Protein AF-A0A2P6W1M7-F1 (afdb_monomer_lite)

Foldseek 3Di:
DEAEEECCFGFFQVVVLQVVLCVVQPCLVVCQVVCDDLNAHDQVSSCVVSVHDSVVSVVSLLQRLVGGDPCLLVCLVCVVPYQYEYEYEHDPVSVVSNCVSNVSVVSGNYYDYHYNPDLDDWLHAYDGEDDPVCVVPRLHRHDYDPCVPQNVVVVSQQPPAAPQVVQLAQFWGKDFPPNHPALNNLLLLLLLVLVLCVVDPFALEEEEEEFLQPRLVSSRVSNCSSVQQNVGEYADQYYAFPQQQLLVLLVVLHKYKYWAPWLAFSRMITIWIAHSQGFTDGDPSSVSSVVSSVSSGGDGDNGYYYDYDHCVVVLLVLLLVVLVVLFQQDAFEEEEEQQLQPVHFCLQVSQVVSRYNYPYPYDNHGPDTSQAPDPVGCVVQVVVCVVPVTQWYKYAIRSQQFIWIGGPNDIDFLLLLQLQVCVRVLWQEEEEEPLRDCLNVVSNVVRHDYHYAHDDFSRRLVVCVVVVTQWYDYRSGGIAGVVSGSGRGNSSSSSNNSRGPSVVSVVPTQQKAKDKDKDADPALVVLLVQLVVVCVVPFAWPDPNFGTWTDDPFKIKGWHGDSNHRIIMIMIMGNDNVRSVVVVVVSVVSSVVD

Secondary structure (DSSP, 8-state):
-EEEEEIIIIIB-HHHHHHHHHHHSTTHHHHHTTTEETTEE-HHHHHHHTTS-HHHHHHHHT--GGGB-TTGGGGGGGTTT-EEEEEEES-HHHHHHHHHHTTGGGTSSEEEEE-S--S--TT-EEEEE--TTTTTT---SEEEE-HHHHHHHHHHHHHS---HHHHB-SSSEEEETTTTS-HHHHHHHHHHHHHHHHHTTS-SEEEEEE-S-TTHHHHHHHHHHHHHTTT-EEEEEEE--HHHHHHHHHHTTSEEEEE--TTS-TTEEEEEEE-TTSSB--HHHHHHHHHHHHH------PPPPEEE---HHHHHHHHHHHHHTT------EEEEE-TT-TTT--HHHHHHHTT-EEEE---SS-SSSS----GGG-HHHHHHHHHHT-SEEEEE-TTSS-EEEEETTEEPPHHHHHHHHHHHH--SEEEEETTS-HHHHHHHTTTSEEEEE-SSHHHHHHHHHHHT-SEEE-TTS-EEETTTEEEE-HHHHHHHHHTS-HHHHHTTS---EEEEEEEE-S-HHHHHHHHHHHHHTTSEEEE-SSSEEEEETTEEEEEEE-SSSSEEEEEEEESSHHHHHHHHHHHHHHHHT-

pLDDT: mean 87.07, std 12.68, range [36.84, 98.69]

Sequence (594 aa):
MKIGIDFDRVLFDTDGFKKNLTEKFPEFNETYDQAKKDNYYNLEKHAKLLGVEEEKLLAEMRKCEEYLYSDVEKLEKLKDKHELIIVTRGDPVLQKEKLEYSGALEYFDGYEIVTDGSKDVRGIDFLVDDWKEELERIDLPGLLIDRQKEGMEKVIEYLNIPEYKKVFKRYDVRGKYPEEVNEYFAYRLGRSVAKLVRKRTWEKQVVVCKDPKETSDNLKKSLIRGIKNGGVYVVDSGTGSTDYLAFSSVEENSVGIQVTSSHMKLEFNGFKLVYPEGNGFMNKDLDCLKQIFRENSFQREEDGAEIEKTYYSKYLDAAEDFTLKHFQDTERKIVLDNLGGIKSSRAGELLETLGAEVINLSGDKPKIDPPDPKPENLRHIERKVEETGSDMGIATDMDADRIAIYYQDEWLSGDEIFAVLIEVMKPEKVVASIDSTEIIEETAEKHGEIEYTQVGDPFVIDRTIGTGAKLSGEPNGHYCFTQFVPYNSGTLAAAMIAGSNLNEIKKKLPDISIMKKSIEVDDKYSSMEKVKKEVKKRFKIISEIDGIKFQTDNSRVLIRSSGSSHKLRITAESNTEKGAENVLKKSEKLIQNT

Structure (mmCIF, N/CA/C/O backbone):
data_AF-A0A2P6W1M7-F1
#
_entry.id   AF-A0A2P6W1M7-F1
#
loop_
_atom_site.group_PDB
_atom_site.id
_atom_site.type_symbol
_atom_site.label_atom_id
_atom_site.label_alt_id
_atom_site.label_comp_id
_atom_site.label_asym_id
_atom_site.label_entity_id
_atom_site.label_seq_id
_atom_site.pdbx_PDB_ins_code
_atom_site.Cartn_x
_atom_site.Cartn_y
_atom_site.Cartn_z
_atom_site.occupancy
_atom_site.B_iso_or_equiv
_atom_site.auth_seq_id
_atom_site.auth_comp_id
_atom_site.auth_asym_id
_atom_site.auth_atom_id
_atom_site.pdbx_PDB_model_num
ATOM 1 N N . MET A 1 1 ? 27.139 -10.463 -8.177 1.00 63.97 1 MET A N 1
ATOM 2 C CA . MET A 1 1 ? 26.207 -10.430 -9.335 1.00 63.97 1 MET A CA 1
ATOM 3 C C . MET A 1 1 ? 27.008 -10.018 -10.550 1.00 63.97 1 MET A C 1
ATOM 5 O O . MET A 1 1 ? 27.871 -9.176 -10.351 1.00 63.97 1 MET A O 1
ATOM 9 N N . LYS A 1 2 ? 26.746 -10.572 -11.738 1.00 69.56 2 LYS A N 1
ATOM 10 C CA . LYS A 1 2 ? 27.412 -10.133 -12.968 1.00 69.56 2 LYS A CA 1
ATOM 11 C C . LYS A 1 2 ? 26.750 -8.863 -13.510 1.00 69.56 2 LYS A C 1
ATOM 13 O O . LYS A 1 2 ? 25.543 -8.875 -13.735 1.00 69.56 2 LYS A O 1
ATOM 18 N N . ILE A 1 3 ? 27.510 -7.786 -13.674 1.00 71.31 3 ILE A N 1
ATOM 19 C CA . ILE A 1 3 ? 27.076 -6.548 -14.336 1.00 71.31 3 ILE A CA 1
ATOM 20 C C . ILE A 1 3 ? 27.781 -6.479 -15.683 1.00 71.31 3 ILE A C 1
ATOM 22 O O . ILE A 1 3 ? 29.000 -6.611 -15.744 1.00 71.31 3 ILE A O 1
ATOM 26 N N . GLY A 1 4 ? 27.011 -6.284 -16.744 1.00 74.88 4 GLY A N 1
ATOM 27 C CA . GLY A 1 4 ? 27.508 -6.169 -18.108 1.00 74.88 4 GLY A CA 1
ATOM 28 C C . GLY A 1 4 ? 27.651 -4.727 -18.469 1.00 74.88 4 GLY A C 1
ATOM 29 O O . GLY A 1 4 ? 26.683 -3.978 -18.364 1.00 74.88 4 GLY A O 1
ATOM 30 N N . ILE A 1 5 ? 28.827 -4.336 -18.921 1.00 75.38 5 ILE A N 1
ATOM 31 C CA . ILE A 1 5 ? 29.061 -2.960 -19.322 1.00 75.38 5 ILE A CA 1
ATOM 32 C C . ILE A 1 5 ? 29.327 -2.938 -20.811 1.00 75.38 5 ILE A C 1
ATOM 34 O O . ILE A 1 5 ? 30.268 -3.572 -21.285 1.00 75.38 5 ILE A O 1
ATOM 38 N N . ASP A 1 6 ? 28.457 -2.249 -21.545 1.00 75.69 6 ASP A N 1
ATOM 39 C CA . ASP A 1 6 ? 28.587 -2.129 -22.987 1.00 75.69 6 ASP A CA 1
ATOM 40 C C . ASP A 1 6 ? 29.882 -1.389 -23.333 1.00 75.69 6 ASP A C 1
ATOM 42 O O . ASP A 1 6 ? 30.064 -0.221 -22.984 1.00 75.69 6 ASP A O 1
ATOM 46 N N . PHE A 1 7 ? 30.793 -2.080 -24.010 1.00 81.75 7 PHE A N 1
ATOM 47 C CA . PHE A 1 7 ? 32.089 -1.530 -24.359 1.00 81.75 7 PHE A CA 1
ATOM 48 C C . PHE A 1 7 ? 31.959 -0.306 -25.263 1.00 81.75 7 PHE A C 1
ATOM 50 O O . PHE A 1 7 ? 32.465 0.762 -24.935 1.00 81.75 7 PHE A O 1
ATOM 57 N N . ASP A 1 8 ? 31.245 -0.459 -26.377 1.00 75.62 8 ASP A N 1
ATOM 58 C CA . ASP A 1 8 ? 31.175 0.537 -27.446 1.00 75.62 8 ASP A CA 1
ATOM 59 C C . ASP A 1 8 ? 30.313 1.747 -27.069 1.00 75.62 8 ASP A C 1
ATOM 61 O O . ASP A 1 8 ? 30.395 2.786 -27.730 1.00 75.62 8 ASP A O 1
ATOM 65 N N . ARG A 1 9 ? 29.465 1.605 -26.043 1.00 71.25 9 ARG A N 1
ATOM 66 C CA . ARG A 1 9 ? 28.547 2.658 -25.596 1.00 71.25 9 ARG A CA 1
ATOM 67 C C . ARG A 1 9 ? 28.959 3.304 -24.281 1.00 71.25 9 ARG A C 1
ATOM 69 O O . ARG A 1 9 ? 28.868 4.514 -24.175 1.00 71.25 9 ARG A O 1
ATOM 76 N N . VAL A 1 10 ? 29.416 2.535 -23.293 1.00 71.31 10 VAL A N 1
ATOM 77 C CA . VAL A 1 10 ? 29.692 3.055 -21.939 1.00 71.31 10 VAL A CA 1
ATOM 78 C C . VAL A 1 10 ? 31.177 3.309 -21.713 1.00 71.31 10 VAL A C 1
ATOM 80 O O . VAL A 1 10 ? 31.538 4.266 -21.032 1.00 71.31 10 VAL A O 1
ATOM 83 N N . LEU A 1 11 ? 32.041 2.446 -22.253 1.00 78.25 11 LEU A N 1
ATOM 84 C CA . LEU A 1 11 ? 33.475 2.461 -21.947 1.00 78.25 11 LEU A CA 1
ATOM 85 C C . LEU A 1 11 ? 34.309 3.181 -23.005 1.00 78.25 11 LEU A C 1
ATOM 87 O O . LEU A 1 11 ? 35.387 3.677 -22.686 1.00 78.25 11 LEU A O 1
ATOM 91 N N . PHE A 1 12 ? 33.806 3.276 -24.234 1.00 83.50 12 PHE A N 1
ATOM 92 C CA . PHE A 1 12 ? 34.597 3.646 -25.399 1.00 83.50 12 PHE A CA 1
ATOM 93 C C . PHE A 1 12 ? 33.968 4.788 -26.212 1.00 83.50 12 PHE A C 1
ATOM 95 O O . PHE A 1 12 ? 32.805 4.706 -26.606 1.00 83.50 12 PHE A O 1
ATOM 102 N N . ASP A 1 13 ? 34.755 5.819 -26.536 1.00 84.06 13 ASP A N 1
ATOM 103 C CA . ASP A 1 13 ? 34.377 6.916 -27.435 1.00 84.06 13 ASP A CA 1
ATOM 104 C C . ASP A 1 13 ? 34.376 6.452 -28.897 1.00 84.06 13 ASP A C 1
ATOM 106 O O . ASP A 1 13 ? 35.302 6.680 -29.684 1.00 84.06 13 ASP A O 1
ATOM 110 N N . THR A 1 14 ? 33.304 5.755 -29.265 1.00 80.69 14 THR A N 1
ATOM 111 C CA . THR A 1 14 ? 33.126 5.207 -30.611 1.00 80.69 14 THR A CA 1
ATOM 112 C C . THR A 1 14 ? 33.111 6.294 -31.690 1.00 80.69 14 THR A C 1
ATOM 114 O O . THR A 1 14 ? 33.605 6.050 -32.795 1.00 80.69 14 THR A O 1
ATOM 117 N N . ASP A 1 15 ? 32.583 7.483 -31.401 1.00 81.00 15 ASP A N 1
ATOM 118 C CA . ASP A 1 15 ? 32.461 8.559 -32.390 1.00 81.00 15 ASP A CA 1
ATOM 119 C C . ASP A 1 15 ? 33.794 9.265 -32.625 1.00 81.00 15 ASP A C 1
ATOM 121 O O . ASP A 1 15 ? 34.189 9.458 -33.781 1.00 81.00 15 ASP A O 1
ATOM 125 N N . GLY A 1 16 ? 34.530 9.577 -31.554 1.00 85.00 16 GLY A N 1
ATOM 126 C CA . GLY A 1 16 ? 35.899 10.082 -31.648 1.00 85.00 16 GLY A CA 1
ATOM 127 C C . GLY A 1 16 ? 36.800 9.113 -32.410 1.00 85.00 16 GLY A C 1
ATOM 128 O O . GLY A 1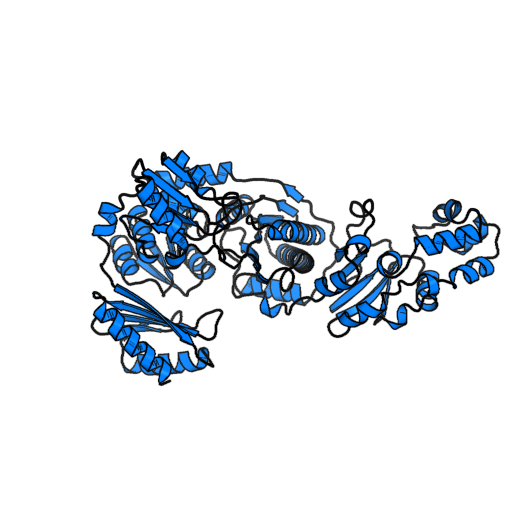 16 ? 37.512 9.517 -33.336 1.00 85.00 16 GLY A O 1
ATOM 129 N N . PHE A 1 17 ? 36.688 7.816 -32.112 1.00 86.81 17 PHE A N 1
ATOM 130 C CA . PHE A 1 17 ? 37.460 6.774 -32.785 1.00 86.81 17 PHE A CA 1
ATOM 131 C C . PHE A 1 17 ? 37.144 6.693 -34.285 1.00 86.81 17 PHE A C 1
ATOM 133 O O . PHE A 1 17 ? 38.051 6.694 -35.121 1.00 86.81 17 PHE A O 1
ATOM 140 N N . LYS A 1 18 ? 35.856 6.688 -34.658 1.00 84.38 18 LYS A N 1
ATOM 141 C CA . LYS A 1 18 ? 35.434 6.697 -36.071 1.00 84.38 18 LYS A CA 1
ATOM 142 C C . LYS A 1 18 ? 35.869 7.962 -36.802 1.00 84.38 18 LYS A C 1
ATOM 144 O O . LYS A 1 18 ? 36.242 7.892 -37.976 1.00 84.38 18 LYS A O 1
ATOM 149 N N . LYS A 1 19 ? 35.843 9.114 -36.129 1.00 87.31 19 LYS A N 1
ATOM 150 C CA . LYS A 1 19 ? 36.310 10.380 -36.699 1.00 87.31 19 LYS A CA 1
ATOM 151 C C . LYS A 1 19 ? 37.801 10.318 -37.036 1.00 87.31 19 LYS A C 1
ATOM 153 O O . LYS A 1 19 ? 38.159 10.621 -38.170 1.00 87.31 19 LYS A O 1
ATOM 158 N N . ASN A 1 20 ? 38.642 9.843 -36.118 1.00 88.38 20 ASN A N 1
ATOM 159 C CA . ASN A 1 20 ? 40.078 9.656 -36.363 1.00 88.38 20 ASN A CA 1
ATOM 160 C C . ASN A 1 20 ? 40.351 8.688 -37.528 1.00 88.38 20 ASN A C 1
ATOM 162 O O . ASN A 1 20 ? 41.189 8.957 -38.388 1.00 88.38 20 ASN A O 1
ATOM 166 N N . LEU A 1 21 ? 39.598 7.585 -37.614 1.00 88.81 21 LEU A N 1
ATOM 167 C CA . LEU A 1 21 ? 39.704 6.662 -38.748 1.00 88.81 21 LEU A CA 1
ATOM 168 C C . LEU A 1 21 ? 39.296 7.321 -40.071 1.00 88.81 21 LEU A C 1
ATOM 170 O O . LEU A 1 21 ? 39.960 7.103 -41.078 1.00 88.81 21 LEU A O 1
ATOM 174 N N . THR A 1 22 ? 38.273 8.175 -40.065 1.00 89.75 22 THR A N 1
ATOM 175 C CA . THR A 1 22 ? 37.832 8.923 -41.255 1.00 89.75 22 THR A CA 1
ATOM 176 C C . THR A 1 22 ? 38.852 9.975 -41.698 1.00 89.75 22 THR A C 1
ATOM 178 O O . THR A 1 22 ? 39.019 10.202 -42.894 1.00 89.75 22 THR A O 1
ATOM 181 N N . GLU A 1 23 ? 39.578 10.594 -40.764 1.00 89.81 23 GLU A N 1
ATOM 182 C CA . GLU A 1 23 ? 40.664 11.531 -41.086 1.00 89.81 23 GLU A CA 1
ATOM 183 C C . GLU A 1 23 ? 41.850 10.831 -41.777 1.00 89.81 23 GLU A C 1
ATOM 185 O O . GLU A 1 23 ? 42.490 11.418 -42.651 1.00 89.81 23 GLU A O 1
ATOM 190 N N . LYS A 1 24 ? 42.132 9.568 -41.428 1.00 89.62 24 LYS A N 1
ATOM 191 C CA . LYS A 1 24 ? 43.226 8.774 -42.027 1.00 89.62 24 LYS A CA 1
ATOM 192 C C . LYS A 1 24 ? 42.817 8.029 -43.292 1.00 89.62 24 LYS A C 1
ATOM 194 O O . LYS A 1 24 ? 43.637 7.858 -44.195 1.00 89.62 24 LYS A O 1
ATOM 199 N N . PHE A 1 25 ? 41.569 7.586 -43.342 1.00 91.62 25 PHE A N 1
ATOM 200 C CA . PHE A 1 25 ? 40.964 6.872 -44.454 1.00 91.62 25 PHE A CA 1
ATOM 201 C C . PHE A 1 25 ? 39.712 7.643 -44.887 1.00 91.62 25 PHE A C 1
ATOM 203 O O . PHE A 1 25 ? 38.616 7.380 -44.381 1.00 91.62 25 PHE A O 1
ATOM 210 N N . PRO A 1 26 ? 39.860 8.616 -45.805 1.00 85.56 26 PRO A N 1
ATOM 211 C CA . PRO A 1 26 ? 38.713 9.266 -46.428 1.00 85.56 26 PRO A CA 1
ATOM 212 C C . PRO A 1 26 ? 37.772 8.187 -46.981 1.00 85.56 26 PRO A C 1
ATOM 214 O O . PRO A 1 26 ? 38.255 7.212 -47.543 1.00 85.56 26 PRO A O 1
ATOM 217 N N . GLU A 1 27 ? 36.459 8.339 -46.790 1.00 88.25 27 GLU A N 1
ATOM 218 C CA . GLU A 1 27 ? 35.411 7.340 -47.106 1.00 88.25 27 GLU A CA 1
ATOM 219 C C . GLU A 1 27 ? 35.198 6.214 -46.068 1.00 88.25 27 GLU A C 1
ATOM 221 O O . GLU A 1 27 ? 34.287 5.400 -46.246 1.00 88.25 27 GLU A O 1
ATOM 226 N N . PHE A 1 28 ? 35.932 6.183 -44.940 1.00 88.25 28 PHE A N 1
ATOM 227 C CA . PHE A 1 28 ? 35.722 5.180 -43.872 1.00 88.25 28 PHE A CA 1
ATOM 228 C C . PHE A 1 28 ? 34.259 5.103 -43.424 1.00 88.25 28 PHE A C 1
ATOM 230 O O . PHE A 1 28 ? 33.652 4.040 -43.465 1.00 88.25 28 PHE A O 1
ATOM 237 N N . ASN A 1 29 ? 33.647 6.224 -43.039 1.00 83.00 29 ASN A N 1
ATOM 238 C CA . ASN A 1 29 ? 32.254 6.207 -42.582 1.00 83.00 29 ASN A CA 1
ATOM 239 C C . ASN A 1 29 ? 31.254 5.847 -43.697 1.00 83.00 29 ASN A C 1
ATOM 241 O O . ASN A 1 29 ? 30.271 5.163 -43.430 1.00 83.00 29 ASN A O 1
ATOM 245 N N . GLU A 1 30 ? 31.508 6.268 -44.939 1.00 83.69 30 GLU A N 1
ATOM 246 C CA . GLU A 1 30 ? 30.623 6.011 -46.089 1.00 83.69 30 GLU A CA 1
ATOM 247 C C . GLU A 1 30 ? 30.619 4.531 -46.504 1.00 83.69 30 GLU A C 1
ATOM 249 O O . GLU A 1 30 ? 29.608 3.993 -46.973 1.00 83.69 30 GLU A O 1
ATOM 254 N N . THR A 1 31 ? 31.750 3.854 -46.303 1.00 86.81 31 THR A N 1
ATOM 255 C CA . THR A 1 31 ? 31.936 2.438 -46.636 1.00 86.81 31 THR A CA 1
ATOM 256 C C . THR A 1 31 ? 31.749 1.507 -45.433 1.00 86.81 31 THR A C 1
ATOM 258 O O . THR A 1 31 ? 31.550 0.307 -45.630 1.00 86.81 31 THR A O 1
ATOM 261 N N . TYR A 1 32 ? 31.677 2.037 -44.206 1.00 82.31 32 TYR A N 1
ATOM 262 C CA . TYR A 1 32 ? 31.501 1.272 -42.965 1.00 82.31 32 TYR A CA 1
ATOM 263 C C . TYR A 1 32 ? 30.243 0.394 -42.963 1.00 82.31 32 TYR A C 1
ATOM 265 O O . TYR A 1 32 ? 30.303 -0.792 -42.631 1.00 82.31 32 TYR A O 1
ATOM 273 N N . ASP A 1 33 ? 29.091 0.944 -43.354 1.00 77.19 33 ASP A N 1
ATOM 274 C CA . ASP A 1 33 ? 27.838 0.177 -43.399 1.00 77.19 33 ASP A CA 1
ATOM 275 C C . ASP A 1 33 ? 27.837 -0.848 -44.535 1.00 77.19 33 ASP A C 1
ATOM 277 O O . ASP A 1 33 ? 27.328 -1.959 -44.380 1.00 77.19 33 ASP A O 1
ATOM 281 N N . GLN A 1 34 ? 28.487 -0.521 -45.652 1.00 82.06 34 GLN A N 1
ATOM 282 C CA . GLN A 1 34 ? 28.688 -1.451 -46.761 1.00 82.06 34 GLN A CA 1
ATOM 283 C C . GLN A 1 34 ? 29.634 -2.586 -46.369 1.00 82.06 34 GLN A C 1
ATOM 285 O O . GLN A 1 34 ? 29.490 -3.703 -46.865 1.00 82.06 34 GLN A O 1
ATOM 290 N N . ALA A 1 35 ? 30.567 -2.337 -45.450 1.00 79.44 35 ALA A N 1
ATOM 291 C CA . ALA A 1 35 ? 31.477 -3.332 -44.906 1.00 79.44 35 ALA A CA 1
ATOM 292 C C . ALA A 1 35 ? 30.805 -4.302 -43.922 1.00 79.44 35 ALA A C 1
ATOM 294 O O . ALA A 1 35 ? 31.431 -5.282 -43.518 1.00 79.44 35 ALA A O 1
ATOM 295 N N . LYS A 1 36 ? 29.527 -4.106 -43.571 1.00 75.62 36 LYS A N 1
ATOM 296 C CA . LYS A 1 36 ? 28.805 -5.067 -42.734 1.00 75.62 36 LYS A CA 1
ATOM 297 C C . LYS A 1 36 ? 28.422 -6.327 -43.528 1.00 75.62 36 LYS A C 1
ATOM 299 O O . LYS A 1 36 ? 28.023 -6.257 -44.696 1.00 75.62 36 LYS A O 1
ATOM 304 N N . LYS A 1 37 ? 28.558 -7.503 -42.912 1.00 60.94 37 LYS A N 1
ATOM 305 C CA . LYS A 1 37 ? 28.062 -8.805 -43.390 1.00 60.94 37 LYS A CA 1
ATOM 306 C C . LYS A 1 37 ? 27.319 -9.469 -42.232 1.00 60.94 37 LYS A C 1
ATOM 308 O O . LYS A 1 37 ? 27.836 -9.477 -41.122 1.00 60.94 37 LYS A O 1
ATOM 313 N N . ASP A 1 38 ? 26.103 -9.958 -42.473 1.00 57.25 38 ASP A N 1
ATOM 314 C CA . ASP A 1 38 ? 25.255 -10.567 -41.435 1.00 57.25 38 ASP A CA 1
ATOM 315 C C . ASP A 1 38 ? 25.062 -9.654 -40.197 1.00 57.25 38 ASP A C 1
ATOM 317 O O . ASP A 1 38 ? 24.988 -10.122 -39.071 1.00 57.25 38 ASP A O 1
ATOM 321 N N . ASN A 1 39 ? 24.981 -8.331 -40.422 1.00 57.25 39 ASN A N 1
ATOM 322 C CA . ASN A 1 39 ? 24.928 -7.248 -39.419 1.00 57.25 39 ASN A CA 1
ATOM 323 C C . ASN A 1 39 ? 26.218 -6.953 -38.620 1.00 57.25 39 ASN A C 1
ATOM 325 O O . ASN A 1 39 ? 26.187 -6.068 -37.763 1.00 57.25 39 ASN A O 1
ATOM 329 N N . TYR A 1 40 ? 27.363 -7.569 -38.938 1.00 64.12 40 TYR A N 1
ATOM 330 C CA . TYR A 1 40 ? 28.651 -7.283 -38.280 1.00 64.12 40 TYR A CA 1
ATOM 331 C C . TYR A 1 40 ? 29.661 -6.624 -39.204 1.00 64.12 40 TYR A C 1
ATOM 333 O O . TYR A 1 40 ? 29.723 -6.928 -40.391 1.00 64.12 40 TYR A O 1
ATOM 341 N N . TYR A 1 41 ? 30.484 -5.744 -38.639 1.00 75.25 41 TYR A N 1
ATOM 342 C CA . TYR A 1 41 ? 31.609 -5.122 -39.329 1.00 75.25 41 TYR A CA 1
ATOM 343 C C . TYR A 1 41 ? 32.636 -6.172 -39.778 1.00 75.25 41 TYR A C 1
ATOM 345 O O . TYR A 1 41 ? 33.119 -6.948 -38.955 1.00 75.25 41 TYR A O 1
ATOM 353 N N . ASN A 1 42 ? 32.985 -6.184 -41.067 1.00 79.44 42 ASN A N 1
ATOM 354 C CA . ASN A 1 42 ? 34.004 -7.069 -41.626 1.00 79.44 42 ASN A CA 1
ATOM 355 C C . ASN A 1 42 ? 35.214 -6.248 -42.102 1.00 79.44 42 ASN A C 1
ATOM 357 O O . ASN A 1 42 ? 35.102 -5.449 -43.034 1.00 79.44 42 ASN A O 1
ATOM 361 N N . LEU A 1 43 ? 36.364 -6.457 -41.455 1.00 84.00 43 LEU A N 1
ATOM 362 C CA . LEU A 1 43 ? 37.584 -5.688 -41.704 1.00 84.00 43 LEU A CA 1
ATOM 363 C C . LEU A 1 43 ? 38.132 -5.883 -43.123 1.00 84.00 43 LEU A C 1
ATOM 365 O O . LEU A 1 43 ? 38.401 -4.892 -43.795 1.00 84.00 43 LEU A O 1
ATOM 369 N N . GLU A 1 44 ? 38.252 -7.128 -43.588 1.00 85.00 44 GLU A N 1
ATOM 370 C CA . GLU A 1 44 ? 38.753 -7.466 -44.930 1.00 85.00 44 GLU A CA 1
ATOM 371 C C . GLU A 1 44 ? 37.919 -6.765 -46.018 1.00 85.00 44 GLU A C 1
ATOM 373 O O . GLU A 1 44 ? 38.438 -6.119 -46.934 1.00 85.00 44 GLU A O 1
ATOM 378 N N . LYS A 1 45 ? 36.589 -6.824 -45.883 1.00 85.25 45 LYS A N 1
ATOM 379 C CA . LYS A 1 45 ? 35.646 -6.151 -46.779 1.00 85.25 45 LYS A CA 1
ATOM 380 C C . LYS A 1 45 ? 35.809 -4.636 -46.718 1.00 85.25 45 LYS A C 1
ATOM 382 O O . LYS A 1 45 ? 35.770 -3.999 -47.769 1.00 85.25 45 LYS A O 1
ATOM 387 N N . HIS A 1 46 ? 35.997 -4.062 -45.530 1.00 89.06 46 HIS A N 1
ATOM 388 C CA . HIS A 1 46 ? 36.179 -2.620 -45.391 1.00 89.06 46 HIS A CA 1
ATOM 389 C C . HIS A 1 46 ? 37.492 -2.145 -46.010 1.00 89.06 46 HIS A C 1
ATOM 391 O O . HIS A 1 46 ? 37.490 -1.192 -46.782 1.00 89.06 46 HIS A O 1
ATOM 397 N N . ALA A 1 47 ? 38.591 -2.855 -45.749 1.00 88.44 47 ALA A N 1
ATOM 398 C CA . ALA A 1 47 ? 39.896 -2.574 -46.336 1.00 88.44 47 ALA A CA 1
ATOM 399 C C . ALA A 1 47 ? 39.828 -2.601 -47.871 1.00 88.44 47 ALA A C 1
ATOM 401 O O . ALA A 1 47 ? 40.327 -1.694 -48.538 1.00 88.44 47 ALA A O 1
ATOM 402 N N . LYS A 1 48 ? 39.103 -3.578 -48.434 1.00 89.62 48 LYS A N 1
ATOM 403 C CA . LYS A 1 48 ? 38.852 -3.670 -49.876 1.00 89.62 48 LYS A CA 1
ATOM 404 C C . LYS A 1 48 ? 38.020 -2.507 -50.423 1.00 89.62 48 LYS A C 1
ATOM 406 O O . LYS A 1 48 ? 38.332 -2.024 -51.508 1.00 89.62 48 LYS A O 1
ATOM 411 N N . LEU A 1 49 ? 36.976 -2.077 -49.711 1.00 90.06 49 LEU A N 1
ATOM 412 C CA . LEU A 1 49 ? 36.154 -0.924 -50.104 1.00 90.06 49 LEU A CA 1
ATOM 413 C C . LEU A 1 49 ? 36.958 0.382 -50.074 1.00 90.06 49 LEU A C 1
ATOM 415 O O . LEU A 1 49 ? 36.810 1.198 -50.973 1.00 90.06 49 LEU A O 1
ATOM 419 N N . LEU A 1 50 ? 37.854 0.523 -49.098 1.00 90.12 50 LEU A N 1
ATOM 420 C CA . LEU A 1 50 ? 38.742 1.676 -48.936 1.00 90.12 50 LEU A CA 1
ATOM 421 C C . LEU A 1 50 ? 39.972 1.651 -49.855 1.00 90.12 50 LEU A C 1
ATOM 423 O O . LEU A 1 50 ? 40.730 2.617 -49.898 1.00 90.12 50 LEU A O 1
ATOM 427 N N . GLY A 1 51 ? 40.215 0.544 -50.565 1.00 91.25 51 GLY A N 1
ATOM 428 C CA . GLY A 1 51 ? 41.403 0.379 -51.403 1.00 91.25 51 GLY A CA 1
ATOM 429 C C . GLY A 1 51 ? 42.719 0.376 -50.614 1.00 91.25 51 GLY A C 1
ATOM 430 O O . GLY A 1 51 ? 43.749 0.800 -51.140 1.00 91.25 51 GLY A O 1
ATOM 431 N N . VAL A 1 52 ? 42.700 -0.082 -49.358 1.00 92.25 52 VAL A N 1
ATOM 432 C CA . VAL A 1 52 ? 43.877 -0.154 -48.477 1.00 92.25 52 VAL A CA 1
ATOM 433 C C . VAL A 1 52 ? 44.201 -1.594 -48.088 1.00 92.25 52 VAL A C 1
ATOM 435 O O . VAL A 1 52 ? 43.342 -2.472 -48.118 1.00 92.25 52 VAL A O 1
ATOM 438 N N . GLU A 1 53 ? 45.453 -1.841 -47.705 1.00 91.81 53 GLU A N 1
ATOM 439 C CA . GLU A 1 53 ? 45.846 -3.127 -47.125 1.00 91.81 53 GLU A CA 1
ATOM 440 C C . GLU A 1 53 ? 45.161 -3.333 -45.769 1.00 91.81 53 GLU A C 1
ATOM 442 O O . GLU A 1 53 ? 45.121 -2.421 -44.937 1.00 91.81 53 GLU A O 1
ATOM 447 N N . GLU A 1 54 ? 44.652 -4.543 -45.534 1.00 88.31 54 GLU A N 1
ATOM 448 C CA . GLU A 1 54 ? 43.966 -4.912 -44.291 1.00 88.31 54 GLU A CA 1
ATOM 449 C C . GLU A 1 54 ? 44.835 -4.641 -43.057 1.00 88.31 54 GLU A C 1
ATOM 451 O O . GLU A 1 54 ? 44.368 -4.042 -42.092 1.00 88.31 54 GLU A O 1
ATOM 456 N N . GLU A 1 55 ? 46.126 -4.979 -43.127 1.00 88.75 55 GLU A N 1
ATOM 457 C CA . GLU A 1 55 ? 47.097 -4.744 -42.052 1.00 88.75 55 GLU A CA 1
ATOM 458 C C . GLU A 1 55 ? 47.243 -3.258 -41.702 1.00 88.75 55 GLU A C 1
ATOM 460 O O . GLU A 1 55 ? 47.393 -2.902 -40.533 1.00 88.75 55 GLU A O 1
ATOM 465 N N . LYS A 1 56 ? 47.157 -2.372 -42.702 1.00 88.75 56 LYS A N 1
ATOM 466 C CA . LYS A 1 56 ? 47.259 -0.922 -42.504 1.00 88.75 56 LYS A CA 1
ATOM 467 C C . LYS A 1 56 ? 46.023 -0.373 -41.798 1.00 88.75 56 LYS A C 1
ATOM 469 O O . LYS A 1 56 ? 46.154 0.471 -40.913 1.00 88.75 56 LYS A O 1
ATOM 474 N N . LEU A 1 57 ? 44.837 -0.853 -42.174 1.00 86.56 57 LEU A N 1
ATOM 475 C CA . LEU A 1 57 ? 43.590 -0.489 -41.504 1.00 86.56 57 LEU A CA 1
ATOM 476 C C . LEU A 1 57 ? 43.564 -1.030 -40.068 1.00 86.56 57 LEU A C 1
ATOM 478 O O . LEU A 1 57 ? 43.246 -0.291 -39.137 1.00 86.56 57 LEU A O 1
ATOM 482 N N . LEU A 1 58 ? 43.984 -2.284 -39.880 1.00 86.62 58 LEU A N 1
ATOM 483 C CA . LEU A 1 58 ? 44.081 -2.921 -38.570 1.00 86.62 58 LEU A CA 1
ATOM 484 C C . LEU A 1 58 ? 45.044 -2.174 -37.639 1.00 86.62 58 LEU A C 1
ATOM 486 O O . LEU A 1 58 ? 44.704 -1.909 -36.491 1.00 86.62 58 LEU A O 1
ATOM 490 N N . ALA A 1 59 ? 46.224 -1.784 -38.129 1.00 87.75 59 ALA A N 1
ATOM 491 C CA . ALA A 1 59 ? 47.221 -1.062 -37.337 1.00 87.75 59 ALA A CA 1
ATOM 492 C C . ALA A 1 59 ? 46.707 0.285 -36.805 1.00 87.75 59 ALA A C 1
ATOM 494 O O . ALA A 1 59 ? 47.071 0.685 -35.699 1.00 87.75 59 ALA A O 1
ATOM 495 N N . GLU A 1 60 ? 45.860 0.983 -37.564 1.00 87.94 60 GLU A N 1
ATOM 496 C CA . GLU A 1 60 ? 45.200 2.198 -37.081 1.00 87.94 60 GLU A CA 1
ATOM 497 C C . GLU A 1 60 ? 44.057 1.886 -36.113 1.00 87.94 60 GLU A C 1
ATOM 499 O O . GLU A 1 60 ? 43.921 2.573 -35.103 1.00 87.94 60 GLU A O 1
ATOM 504 N N . MET A 1 61 ? 43.286 0.818 -36.348 1.00 84.31 61 MET A N 1
ATOM 505 C CA . MET A 1 61 ? 42.233 0.387 -35.421 1.00 84.31 61 MET A CA 1
ATOM 506 C C . MET A 1 61 ? 42.772 -0.061 -34.054 1.00 84.31 61 MET A C 1
ATOM 508 O O . MET A 1 61 ? 42.074 0.082 -33.054 1.00 84.31 61 MET A O 1
ATOM 512 N N . ARG A 1 62 ? 44.017 -0.548 -33.990 1.00 86.06 62 ARG A N 1
ATOM 513 C CA . ARG A 1 62 ? 44.712 -0.907 -32.740 1.00 86.06 62 ARG A CA 1
ATOM 514 C C . ARG A 1 62 ? 45.146 0.301 -31.902 1.00 86.06 62 ARG A C 1
ATOM 516 O O . ARG A 1 62 ? 45.546 0.129 -30.758 1.00 86.06 62 ARG A O 1
ATOM 523 N N . LYS A 1 63 ? 45.056 1.528 -32.425 1.00 85.62 63 LYS A N 1
ATOM 524 C CA . LYS A 1 63 ? 45.313 2.766 -31.665 1.00 85.62 63 LYS A CA 1
ATOM 525 C C . LYS A 1 63 ? 44.031 3.237 -30.979 1.00 85.62 63 LYS A C 1
ATOM 527 O O . LYS A 1 63 ? 43.565 4.348 -31.213 1.00 85.62 63 LYS A O 1
ATOM 532 N N . CYS A 1 64 ? 43.418 2.349 -30.202 1.00 83.75 64 CYS A N 1
ATOM 533 C CA . CYS A 1 64 ? 42.119 2.587 -29.581 1.00 83.75 64 CYS A CA 1
ATOM 534 C C . CYS A 1 64 ? 42.205 2.976 -28.093 1.00 83.75 64 CYS A C 1
ATOM 536 O O . CYS A 1 64 ? 41.216 3.463 -27.558 1.00 83.75 64 CYS A O 1
ATOM 538 N N . GLU A 1 65 ? 43.365 2.826 -27.444 1.00 85.75 65 GLU A N 1
ATOM 539 C CA . GLU A 1 65 ? 43.594 3.182 -26.029 1.00 85.75 65 GLU A CA 1
ATOM 540 C C . GLU A 1 65 ? 43.167 4.621 -25.691 1.00 85.75 65 GLU A C 1
ATOM 542 O O . GLU A 1 65 ? 42.487 4.846 -24.696 1.00 85.75 65 GLU A O 1
ATOM 547 N N . GLU A 1 66 ? 43.469 5.589 -26.565 1.00 86.06 66 GLU A N 1
ATOM 548 C CA . GLU A 1 66 ? 43.136 7.010 -26.357 1.00 86.06 66 GLU A CA 1
ATOM 549 C C . GLU A 1 66 ? 41.624 7.318 -26.376 1.00 86.06 66 GLU A C 1
ATOM 551 O O . GLU A 1 66 ? 41.219 8.421 -26.013 1.00 86.06 66 GLU A O 1
ATOM 556 N N . TYR A 1 67 ? 40.797 6.352 -26.786 1.00 87.56 67 TYR A N 1
ATOM 557 C CA . TYR A 1 67 ? 39.337 6.470 -26.848 1.00 87.56 67 TYR A CA 1
ATOM 558 C C . TYR A 1 67 ? 38.637 5.717 -25.717 1.00 87.56 67 TYR A C 1
ATOM 560 O O . TYR A 1 67 ? 37.408 5.742 -25.645 1.00 87.56 67 TYR A O 1
ATOM 568 N N . LEU A 1 68 ? 39.375 5.050 -24.823 1.00 87.00 68 LEU A N 1
ATOM 569 C CA . LEU A 1 68 ? 38.787 4.576 -23.577 1.00 87.00 68 LEU A CA 1
ATOM 570 C C . LEU A 1 68 ? 38.486 5.785 -22.690 1.00 87.00 68 LEU A C 1
ATOM 572 O O . LEU A 1 68 ? 39.325 6.667 -22.496 1.00 87.00 68 LEU A O 1
ATOM 576 N N . TYR A 1 69 ? 37.278 5.845 -22.144 1.00 83.31 69 TYR A N 1
ATOM 577 C CA . TYR A 1 69 ? 36.913 6.954 -21.284 1.00 83.31 69 TYR A CA 1
ATOM 578 C C . TYR A 1 69 ? 37.726 6.968 -19.985 1.00 83.31 69 TYR A C 1
ATOM 580 O O . TYR A 1 69 ? 37.882 5.951 -19.312 1.00 83.31 69 TYR A O 1
ATOM 588 N N . SER A 1 70 ? 38.190 8.156 -19.594 1.00 80.62 70 SER A N 1
ATOM 589 C CA . SER A 1 70 ? 39.086 8.342 -18.446 1.00 80.62 70 SER A CA 1
ATOM 590 C C . SER A 1 70 ? 38.465 8.013 -17.087 1.00 80.62 70 SER A C 1
ATOM 592 O O . SER A 1 70 ? 39.183 7.856 -16.108 1.00 80.62 70 SER A O 1
ATOM 594 N N . ASP A 1 71 ? 37.140 7.912 -17.000 1.00 76.62 71 ASP A N 1
ATOM 595 C CA . ASP A 1 71 ? 36.410 7.589 -15.776 1.00 76.62 71 ASP A CA 1
ATOM 596 C C . ASP A 1 71 ? 36.100 6.091 -15.614 1.00 76.62 71 ASP A C 1
ATOM 598 O O . ASP A 1 71 ? 35.421 5.720 -14.654 1.00 76.62 71 ASP A O 1
ATOM 602 N N . VAL A 1 72 ? 36.631 5.226 -16.490 1.00 79.06 72 VAL A N 1
ATOM 603 C CA . VAL A 1 72 ? 36.487 3.761 -16.398 1.00 79.06 72 VAL A CA 1
ATOM 604 C C . VAL A 1 72 ? 36.971 3.205 -15.055 1.00 79.06 72 VAL A C 1
ATOM 606 O O . VAL A 1 72 ? 36.320 2.331 -14.485 1.00 79.06 72 VAL A O 1
ATOM 609 N N . GLU A 1 73 ? 38.034 3.780 -14.483 1.00 82.81 73 GLU A N 1
ATOM 610 C CA . GLU A 1 73 ? 38.587 3.399 -13.174 1.00 82.81 73 GLU A CA 1
ATOM 611 C C . GLU A 1 73 ? 37.562 3.531 -12.038 1.00 82.81 73 GLU A C 1
ATOM 613 O O . GLU A 1 73 ? 37.615 2.821 -11.036 1.00 82.81 73 GLU A O 1
ATOM 618 N N . LYS A 1 74 ? 36.557 4.403 -12.186 1.00 81.88 74 LYS A N 1
ATOM 619 C CA . LYS A 1 74 ? 35.538 4.594 -11.149 1.00 81.88 74 LYS A CA 1
ATOM 620 C C . LYS A 1 74 ? 34.673 3.349 -10.977 1.00 81.88 74 LYS A C 1
ATOM 622 O O . LYS A 1 74 ? 34.167 3.124 -9.875 1.00 81.88 74 LYS A O 1
ATOM 627 N N . LEU A 1 75 ? 34.519 2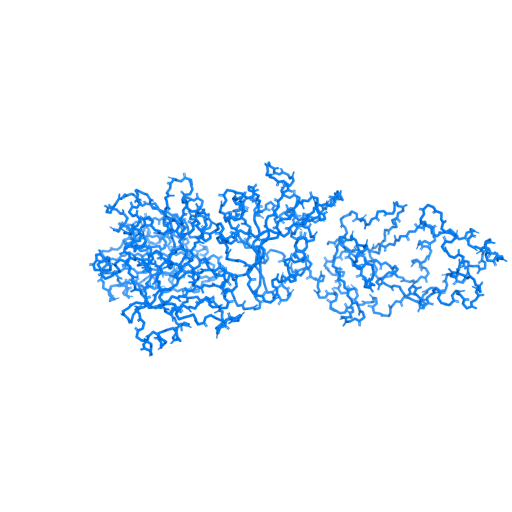.540 -12.027 1.00 77.62 75 LEU A N 1
ATOM 628 C CA . LEU A 1 75 ? 33.742 1.300 -11.997 1.00 77.62 75 LEU A CA 1
ATOM 629 C C . LEU A 1 75 ? 34.380 0.239 -11.097 1.00 77.62 75 LEU A C 1
ATOM 631 O O . LEU A 1 75 ? 33.656 -0.618 -10.591 1.00 77.62 75 LEU A O 1
ATOM 635 N N . GLU A 1 76 ? 35.677 0.345 -10.781 1.00 77.94 76 GLU A N 1
ATOM 636 C CA . GLU A 1 76 ? 36.339 -0.538 -9.812 1.00 77.94 76 GLU A CA 1
ATOM 637 C C . GLU A 1 76 ? 35.627 -0.556 -8.453 1.00 77.94 76 GLU A C 1
ATOM 639 O O . GLU A 1 76 ? 35.576 -1.595 -7.797 1.00 77.94 76 GLU A O 1
ATOM 644 N N . LYS A 1 77 ? 34.972 0.550 -8.066 1.00 79.31 77 LYS A N 1
ATOM 645 C CA . LYS A 1 77 ? 34.172 0.647 -6.831 1.00 79.31 77 LYS A CA 1
ATOM 646 C C . LYS A 1 77 ? 33.038 -0.382 -6.750 1.00 79.31 77 LYS A C 1
ATOM 648 O O . LYS A 1 77 ? 32.526 -0.640 -5.662 1.00 79.31 77 LYS A O 1
ATOM 653 N N . LEU A 1 78 ? 32.601 -0.942 -7.878 1.00 75.56 78 LEU A N 1
ATOM 654 C CA . LEU A 1 78 ? 31.563 -1.973 -7.921 1.00 75.56 78 LEU A CA 1
ATOM 655 C C . LEU A 1 78 ? 32.128 -3.389 -7.742 1.00 75.56 78 LEU A C 1
ATOM 657 O O . LEU A 1 78 ? 31.372 -4.277 -7.341 1.00 75.56 78 LEU A O 1
ATOM 661 N N . LYS A 1 79 ? 33.431 -3.610 -7.975 1.00 77.31 79 LYS A N 1
ATOM 662 C CA . LYS A 1 79 ? 34.066 -4.943 -7.927 1.00 77.31 79 LYS A CA 1
ATOM 663 C C . LYS A 1 79 ? 34.036 -5.580 -6.539 1.00 77.31 79 LYS A C 1
ATOM 665 O O . LYS A 1 79 ? 33.992 -6.799 -6.417 1.00 77.31 79 LYS A O 1
ATOM 670 N N . ASP A 1 80 ? 33.946 -4.768 -5.486 1.00 75.75 80 ASP A N 1
ATOM 671 C CA . ASP A 1 80 ? 33.783 -5.251 -4.108 1.00 75.75 80 ASP A CA 1
ATOM 672 C C . ASP A 1 80 ? 32.487 -6.060 -3.900 1.00 75.75 80 ASP A C 1
ATOM 674 O O . ASP A 1 80 ? 32.378 -6.856 -2.964 1.00 75.75 80 ASP A O 1
ATOM 678 N N . LYS A 1 81 ? 31.469 -5.840 -4.743 1.00 70.12 81 LYS A N 1
ATOM 679 C CA . LYS A 1 81 ? 30.120 -6.420 -4.594 1.00 70.12 81 LYS A CA 1
ATOM 680 C C . LYS A 1 81 ? 29.631 -7.160 -5.841 1.00 70.12 81 LYS A C 1
ATOM 682 O O . LYS A 1 81 ? 28.703 -7.978 -5.760 1.00 70.12 81 LYS A O 1
ATOM 687 N N . HIS A 1 82 ? 30.220 -6.873 -6.993 1.00 73.56 82 HIS A N 1
ATOM 688 C CA . HIS A 1 82 ? 29.770 -7.325 -8.299 1.00 73.56 82 HIS A CA 1
ATOM 689 C C . HIS A 1 82 ? 30.938 -7.898 -9.101 1.00 73.56 82 HIS A C 1
ATOM 691 O O . HIS A 1 82 ? 32.072 -7.477 -8.945 1.00 73.56 82 HIS A O 1
ATOM 697 N N . GLU A 1 83 ? 30.631 -8.866 -9.956 1.00 79.88 83 GLU A N 1
ATOM 698 C CA . GLU A 1 83 ? 31.526 -9.319 -11.015 1.00 79.88 83 GLU A CA 1
ATOM 699 C C . GLU A 1 83 ? 31.224 -8.429 -12.224 1.00 79.88 83 GLU A C 1
ATOM 701 O O . GLU A 1 83 ? 30.073 -8.365 -12.659 1.00 79.88 83 GLU A O 1
ATOM 706 N N . LEU A 1 84 ? 32.199 -7.684 -12.724 1.00 82.31 84 LEU A N 1
ATOM 707 C CA . LEU A 1 84 ? 32.011 -6.768 -13.845 1.00 82.31 84 LEU A CA 1
ATOM 708 C C . LEU A 1 84 ? 32.510 -7.429 -15.125 1.00 82.31 84 LEU A C 1
ATOM 710 O O . LEU A 1 84 ? 33.673 -7.809 -15.222 1.00 82.31 84 LEU A O 1
ATOM 714 N N . ILE A 1 85 ? 31.634 -7.545 -16.116 1.00 84.31 85 ILE A N 1
ATOM 715 C CA . ILE A 1 85 ? 31.924 -8.162 -17.408 1.00 84.31 85 ILE A CA 1
ATOM 716 C C . ILE A 1 85 ? 31.760 -7.105 -18.493 1.00 84.31 85 ILE A C 1
ATOM 718 O O . ILE A 1 85 ? 30.730 -6.438 -18.566 1.00 84.31 85 ILE A O 1
ATOM 722 N N . ILE A 1 86 ? 32.752 -6.961 -19.364 1.00 85.25 86 ILE A N 1
ATOM 723 C CA . ILE A 1 86 ? 32.598 -6.130 -20.557 1.00 85.25 86 ILE A CA 1
ATOM 724 C C . ILE A 1 86 ? 31.731 -6.879 -21.561 1.00 85.25 86 ILE A C 1
ATOM 726 O O . ILE A 1 86 ? 32.007 -8.032 -21.881 1.00 85.25 86 ILE A O 1
ATOM 730 N N . VAL A 1 87 ? 30.710 -6.232 -22.104 1.00 78.75 87 VAL A N 1
ATOM 731 C CA . VAL A 1 87 ? 29.936 -6.792 -23.208 1.00 78.75 87 VAL A CA 1
ATOM 732 C C . VAL A 1 87 ? 30.210 -5.995 -24.467 1.00 78.75 87 VAL A C 1
ATOM 734 O O . VAL A 1 87 ? 30.050 -4.780 -24.493 1.00 78.75 87 VAL A O 1
ATOM 737 N N . THR A 1 88 ? 30.583 -6.687 -25.535 1.00 79.81 88 THR A N 1
ATOM 738 C CA . THR A 1 88 ? 30.767 -6.080 -26.852 1.00 79.81 88 THR A CA 1
ATOM 739 C C . THR A 1 88 ? 30.061 -6.896 -27.932 1.00 79.81 88 THR A C 1
ATOM 741 O O . THR A 1 88 ? 29.735 -8.070 -27.734 1.00 79.81 88 THR A O 1
ATOM 744 N N . ARG A 1 89 ? 29.760 -6.273 -29.073 1.00 75.94 89 ARG A N 1
ATOM 745 C CA . ARG A 1 89 ? 28.988 -6.888 -30.163 1.00 75.94 89 ARG A CA 1
ATOM 746 C C . ARG A 1 89 ? 29.737 -6.751 -31.471 1.00 75.94 89 ARG A C 1
ATOM 748 O O . ARG A 1 89 ? 30.153 -5.657 -31.846 1.00 75.94 89 ARG A O 1
ATOM 755 N N . GLY A 1 90 ? 29.904 -7.844 -32.200 1.00 72.19 90 GLY A N 1
ATOM 756 C CA . GLY A 1 90 ? 30.687 -7.798 -33.428 1.00 72.19 90 GLY A CA 1
ATOM 757 C C . GLY A 1 90 ? 31.376 -9.101 -33.763 1.00 72.19 90 GLY A C 1
ATOM 758 O O . GLY A 1 90 ? 31.156 -10.131 -33.131 1.00 72.19 90 GLY A O 1
ATOM 759 N N . ASP A 1 91 ? 32.250 -9.006 -34.759 1.00 76.38 91 ASP A N 1
ATOM 760 C CA . ASP A 1 91 ? 33.195 -10.064 -35.074 1.00 76.38 91 ASP A CA 1
ATOM 761 C C . ASP A 1 91 ? 34.061 -10.395 -33.836 1.00 76.38 91 ASP A C 1
ATOM 763 O O . ASP A 1 91 ? 34.680 -9.485 -33.271 1.00 76.38 91 ASP A O 1
ATOM 767 N N . PRO A 1 92 ? 34.121 -11.667 -33.398 1.00 79.00 92 PRO A N 1
ATOM 768 C CA . PRO A 1 92 ? 34.860 -12.068 -32.203 1.00 79.00 92 PRO A CA 1
ATOM 769 C C . PRO A 1 92 ? 36.340 -11.721 -32.212 1.00 79.00 92 PRO A C 1
ATOM 771 O O . PRO A 1 92 ? 36.894 -11.411 -31.159 1.00 79.00 92 PRO A O 1
ATOM 774 N N . VAL A 1 93 ? 36.988 -11.794 -33.373 1.00 79.94 93 VAL A N 1
ATOM 775 C CA . VAL A 1 93 ? 38.426 -11.553 -33.484 1.00 79.94 93 VAL A CA 1
ATOM 776 C C . VAL A 1 93 ? 38.691 -10.061 -33.330 1.00 79.94 93 VAL A C 1
ATOM 778 O O . VAL A 1 93 ? 39.485 -9.666 -32.478 1.00 79.94 93 VAL A O 1
ATOM 781 N N . LEU A 1 94 ? 37.960 -9.229 -34.073 1.00 79.56 94 LEU A N 1
ATOM 782 C CA . LEU A 1 94 ? 38.121 -7.774 -34.022 1.00 79.56 94 LEU A CA 1
ATOM 783 C C . LEU A 1 94 ? 37.733 -7.190 -32.670 1.00 79.56 94 LEU A C 1
ATOM 785 O O . LEU A 1 94 ? 38.427 -6.314 -32.162 1.00 79.56 94 LEU A O 1
ATOM 789 N N . GLN A 1 95 ? 36.638 -7.667 -32.081 1.00 84.19 95 GLN A N 1
ATOM 790 C CA . GLN A 1 95 ? 36.195 -7.166 -30.786 1.00 84.19 95 GLN A CA 1
ATOM 791 C C . GLN A 1 95 ? 37.149 -7.572 -29.666 1.00 84.19 95 GLN A C 1
ATOM 793 O O . GLN A 1 95 ? 37.456 -6.753 -28.803 1.00 84.19 95 GLN A O 1
ATOM 798 N N . LYS A 1 96 ? 37.690 -8.794 -29.711 1.00 86.31 96 LYS A N 1
ATOM 799 C CA . LYS A 1 96 ? 38.734 -9.210 -28.775 1.00 86.31 96 LYS A CA 1
ATOM 800 C C . LYS A 1 96 ? 39.979 -8.331 -28.893 1.00 86.31 96 LYS A C 1
ATOM 802 O O . LYS A 1 96 ? 40.455 -7.844 -27.874 1.00 86.31 96 LYS A O 1
ATOM 807 N N . GLU A 1 97 ? 40.470 -8.083 -30.109 1.00 85.62 97 GLU A N 1
ATOM 808 C CA . GLU A 1 97 ? 41.613 -7.184 -30.299 1.00 85.62 97 GLU A CA 1
ATOM 809 C C . GLU A 1 97 ? 41.298 -5.772 -29.794 1.00 85.62 97 GLU A C 1
ATOM 811 O O . GLU A 1 97 ? 42.094 -5.193 -29.062 1.00 85.62 97 GLU A O 1
ATOM 816 N N . LYS A 1 98 ? 40.120 -5.225 -30.112 1.00 85.69 98 LYS A N 1
ATOM 817 C CA . LYS A 1 98 ? 39.727 -3.881 -29.670 1.00 85.69 98 LYS A CA 1
ATOM 818 C C . LYS A 1 98 ? 39.731 -3.754 -28.143 1.00 85.69 98 LYS A C 1
ATOM 820 O O . LYS A 1 98 ? 40.200 -2.739 -27.642 1.00 85.69 98 LYS A O 1
ATOM 825 N N . LEU A 1 99 ? 39.255 -4.777 -27.429 1.00 88.06 99 LEU A N 1
ATOM 826 C CA . LEU A 1 99 ? 39.282 -4.837 -25.963 1.00 88.06 99 LEU A CA 1
ATOM 827 C C . LEU A 1 99 ? 40.706 -4.931 -25.398 1.00 88.06 99 LEU A C 1
ATOM 829 O O . LEU A 1 99 ? 41.015 -4.276 -24.404 1.00 88.06 99 LEU A O 1
ATOM 833 N N . GLU A 1 100 ? 41.561 -5.751 -26.013 1.00 88.06 100 GLU A N 1
ATOM 834 C CA . GLU A 1 100 ? 42.959 -5.919 -25.598 1.00 88.06 100 GLU A CA 1
ATOM 835 C C . GLU A 1 100 ? 43.759 -4.625 -25.805 1.00 88.06 100 GLU A C 1
ATOM 837 O O . GLU A 1 100 ? 44.456 -4.179 -24.897 1.00 88.06 100 GLU A O 1
ATOM 842 N N . TYR A 1 101 ? 43.619 -3.983 -26.967 1.00 88.69 101 TYR A N 1
ATOM 843 C CA . TYR A 1 101 ? 44.353 -2.761 -27.307 1.00 88.69 101 TYR A CA 1
ATOM 844 C C . TYR A 1 101 ? 43.796 -1.496 -26.655 1.00 88.69 101 TYR A C 1
ATOM 846 O O . TYR A 1 101 ? 44.520 -0.509 -26.556 1.00 88.69 101 TYR A O 1
ATOM 854 N N . SER A 1 102 ? 42.539 -1.493 -26.204 1.00 87.81 102 SER A N 1
ATOM 855 C CA . SER A 1 102 ? 41.995 -0.337 -25.491 1.00 87.81 102 SER A CA 1
ATOM 856 C C . SER A 1 102 ? 42.433 -0.280 -24.029 1.00 87.81 102 SER A C 1
ATOM 858 O O . SER A 1 102 ? 42.115 0.698 -23.365 1.00 87.81 102 SER A O 1
ATOM 860 N N . GLY A 1 103 ? 43.053 -1.340 -23.494 1.00 86.88 103 GLY A N 1
ATOM 861 C CA . GLY A 1 103 ? 43.383 -1.461 -22.068 1.00 86.88 103 GLY A CA 1
ATOM 862 C C . GLY A 1 103 ? 42.172 -1.712 -21.160 1.00 86.88 103 GLY A C 1
ATOM 863 O O . GLY A 1 103 ? 42.312 -1.783 -19.943 1.00 86.88 103 GLY A O 1
ATOM 864 N N . ALA A 1 104 ? 40.968 -1.894 -21.716 1.00 86.75 104 ALA A N 1
ATOM 865 C CA . ALA A 1 104 ? 39.752 -1.998 -20.906 1.00 86.75 104 ALA A CA 1
ATOM 866 C C . ALA A 1 104 ? 39.768 -3.228 -19.995 1.00 86.75 104 ALA A C 1
ATOM 868 O O . ALA A 1 104 ? 39.276 -3.162 -18.876 1.00 86.75 104 ALA A O 1
ATOM 869 N N . LEU A 1 105 ? 40.360 -4.337 -20.450 1.00 88.25 105 LEU A N 1
ATOM 870 C CA . LEU A 1 105 ? 40.394 -5.600 -19.709 1.00 88.25 105 LEU A CA 1
ATOM 871 C C . LEU A 1 105 ? 41.067 -5.497 -18.329 1.00 88.25 105 LEU A C 1
ATOM 873 O O . LEU A 1 105 ? 40.805 -6.348 -17.485 1.00 88.25 105 LEU A O 1
ATOM 877 N N . GLU A 1 106 ? 41.884 -4.471 -18.069 1.00 87.06 106 GLU A N 1
ATOM 878 C CA . GLU A 1 106 ? 42.530 -4.263 -16.764 1.00 87.06 106 GLU A CA 1
ATOM 879 C C . GLU A 1 106 ? 41.519 -3.973 -15.641 1.00 87.06 106 GLU A C 1
ATOM 881 O O . GLU A 1 106 ? 41.734 -4.348 -14.487 1.00 87.06 106 GLU A O 1
ATOM 886 N N . TYR A 1 107 ? 40.375 -3.377 -15.984 1.00 85.25 107 TYR A N 1
ATOM 887 C CA . TYR A 1 107 ? 39.384 -2.913 -15.013 1.00 85.25 107 TYR A CA 1
ATOM 888 C C . TYR A 1 107 ? 38.276 -3.942 -14.727 1.00 85.25 107 TYR A C 1
ATOM 890 O O . TYR A 1 107 ? 37.556 -3.819 -13.736 1.00 85.25 107 TYR A O 1
ATOM 898 N N . PHE A 1 108 ? 38.151 -5.011 -15.519 1.00 88.25 108 PHE A N 1
ATOM 899 C CA . PHE A 1 108 ? 36.997 -5.925 -15.499 1.00 88.25 108 PHE A CA 1
ATOM 900 C C . PHE A 1 108 ? 37.380 -7.374 -15.184 1.00 88.25 108 PHE A C 1
ATOM 902 O O . PHE A 1 108 ? 38.528 -7.776 -15.328 1.00 88.25 108 PHE A O 1
ATOM 909 N N . ASP A 1 109 ? 36.414 -8.170 -14.724 1.00 86.19 109 ASP A N 1
ATOM 910 C CA . ASP A 1 109 ? 36.621 -9.574 -14.337 1.00 86.19 109 ASP A CA 1
ATOM 911 C C . ASP A 1 109 ? 36.535 -10.536 -15.536 1.00 86.19 109 ASP A C 1
ATOM 913 O O . ASP A 1 109 ? 36.922 -11.702 -15.449 1.00 86.19 109 ASP A O 1
ATOM 917 N N . GLY A 1 110 ? 36.034 -10.049 -16.673 1.00 87.75 110 GLY A N 1
ATOM 918 C CA . GLY A 1 110 ? 35.945 -10.792 -17.922 1.00 87.75 110 GLY A CA 1
ATOM 919 C C . GLY A 1 110 ? 35.242 -10.000 -19.020 1.00 87.75 110 GLY A C 1
ATOM 920 O O . GLY A 1 110 ? 34.910 -8.826 -18.850 1.00 87.75 110 GLY A O 1
ATOM 921 N N . TYR A 1 111 ? 34.995 -10.655 -20.152 1.00 87.31 111 TYR A N 1
ATOM 922 C CA . TYR A 1 111 ? 34.222 -10.086 -21.251 1.00 87.31 111 TYR A CA 1
ATOM 923 C C . TYR A 1 111 ? 33.373 -11.146 -21.958 1.00 87.31 111 TYR A C 1
ATOM 925 O O . TYR A 1 111 ? 33.681 -12.339 -21.915 1.00 87.31 111 TYR A O 1
ATOM 933 N N . GLU A 1 112 ? 32.324 -10.700 -22.641 1.00 82.06 112 GLU A N 1
ATOM 934 C CA . GLU A 1 112 ? 31.471 -11.518 -23.495 1.00 82.06 112 GLU A CA 1
ATOM 935 C C . GLU A 1 112 ? 31.260 -10.825 -24.847 1.00 82.06 112 GLU A C 1
ATOM 937 O O . GLU A 1 112 ? 30.953 -9.632 -24.911 1.00 82.06 112 GLU A O 1
ATOM 942 N N . ILE A 1 113 ? 31.454 -11.575 -25.938 1.00 79.88 113 ILE A N 1
ATOM 943 C CA . ILE A 1 113 ? 31.251 -11.081 -27.304 1.00 79.88 113 ILE A CA 1
ATOM 944 C C . ILE A 1 113 ? 29.969 -11.689 -27.865 1.00 79.88 113 ILE A C 1
ATOM 946 O O . ILE A 1 113 ? 29.880 -12.902 -28.064 1.00 79.88 113 ILE A O 1
ATOM 950 N N . VAL A 1 114 ? 28.985 -10.839 -28.150 1.00 71.81 114 VAL A N 1
ATOM 951 C CA . VAL A 1 114 ? 27.683 -11.255 -28.682 1.00 71.81 114 VAL A CA 1
ATOM 952 C C . VAL A 1 114 ? 27.722 -11.276 -30.209 1.00 71.81 114 VAL A C 1
ATOM 954 O O . VAL A 1 114 ? 28.029 -10.265 -30.846 1.00 71.81 114 VAL A O 1
ATOM 957 N N . THR A 1 115 ? 27.398 -12.433 -30.792 1.00 63.94 115 THR A N 1
ATOM 958 C CA . THR A 1 115 ? 27.633 -12.757 -32.216 1.00 63.94 115 THR A CA 1
ATOM 959 C C . THR A 1 115 ? 26.378 -13.080 -33.024 1.00 63.94 115 THR A C 1
ATOM 961 O O . THR A 1 115 ? 26.491 -13.327 -34.219 1.00 63.94 115 THR A O 1
ATOM 964 N N . ASP A 1 116 ? 25.191 -13.090 -32.412 1.00 54.84 116 ASP A N 1
ATOM 965 C CA . ASP A 1 116 ? 23.918 -13.447 -33.065 1.00 54.84 116 ASP A CA 1
ATOM 966 C C . ASP A 1 116 ? 22.926 -12.273 -33.170 1.00 54.84 116 ASP A C 1
ATOM 968 O O . ASP A 1 116 ? 21.793 -12.429 -33.621 1.00 54.84 116 ASP A O 1
ATOM 972 N N . GLY A 1 117 ? 23.346 -11.072 -32.758 1.00 48.16 117 GLY A N 1
ATOM 973 C CA . GLY A 1 117 ? 22.534 -9.860 -32.855 1.00 48.16 117 GLY A CA 1
ATOM 974 C C . GLY A 1 117 ? 21.466 -9.825 -31.770 1.00 48.16 117 GLY A C 1
ATOM 975 O O . GLY A 1 117 ? 20.641 -8.909 -31.748 1.00 48.16 117 GLY A O 1
ATOM 976 N N . SER A 1 118 ? 21.502 -10.797 -30.851 1.00 47.09 118 SER A N 1
ATOM 977 C CA . SER A 1 118 ? 20.731 -10.747 -29.630 1.00 47.09 118 SER A CA 1
ATOM 978 C C . SER A 1 118 ? 21.134 -9.520 -28.817 1.00 47.09 118 SER A C 1
ATOM 980 O O . SER A 1 118 ? 22.287 -9.082 -28.761 1.00 47.09 118 SER A O 1
ATOM 982 N N . LYS A 1 119 ? 20.122 -8.920 -28.201 1.00 46.28 119 LYS A N 1
ATOM 983 C CA . LYS A 1 119 ? 20.297 -7.825 -27.252 1.00 46.28 119 LYS A CA 1
ATOM 984 C C . LYS A 1 119 ? 20.714 -8.363 -25.874 1.00 46.28 119 LYS A C 1
ATOM 986 O O . LYS A 1 119 ? 21.241 -7.618 -25.067 1.00 46.28 119 LYS A O 1
ATOM 991 N N . ASP A 1 120 ? 20.523 -9.650 -25.602 1.00 47.41 120 ASP A N 1
ATOM 992 C CA . ASP A 1 120 ? 20.558 -10.196 -24.247 1.00 47.41 120 ASP A CA 1
ATOM 993 C C . ASP A 1 120 ? 21.812 -11.046 -24.000 1.00 47.41 120 ASP A C 1
ATOM 995 O O . ASP A 1 120 ? 22.158 -11.909 -24.805 1.00 47.41 120 ASP A O 1
ATOM 999 N N . VAL A 1 121 ? 22.454 -10.842 -22.853 1.00 53.97 121 VAL A N 1
ATOM 1000 C CA . VAL A 1 121 ? 23.553 -11.677 -22.366 1.00 53.97 121 VAL A CA 1
ATOM 1001 C C . VAL A 1 121 ? 23.102 -12.327 -21.069 1.00 53.97 121 VAL A C 1
ATOM 1003 O O . VAL A 1 121 ? 22.664 -11.666 -20.127 1.00 53.97 121 VAL A O 1
ATOM 1006 N N . ARG A 1 122 ? 23.141 -13.662 -21.029 1.00 51.41 122 ARG A N 1
ATOM 1007 C CA . ARG A 1 122 ? 22.460 -14.434 -19.982 1.00 51.41 122 ARG A CA 1
ATOM 1008 C C . ARG A 1 122 ? 23.043 -14.137 -18.601 1.00 51.41 122 ARG A C 1
ATOM 1010 O O . ARG A 1 122 ? 24.180 -14.491 -18.308 1.00 51.41 122 ARG A O 1
ATOM 1017 N N . GLY A 1 123 ? 22.198 -13.619 -17.710 1.00 47.50 123 GLY A N 1
ATOM 1018 C CA . GLY A 1 123 ? 22.555 -13.399 -16.305 1.00 47.50 123 GLY A CA 1
ATOM 1019 C C . GLY A 1 123 ? 23.444 -12.179 -16.076 1.00 47.50 123 GLY A C 1
ATOM 1020 O O . GLY A 1 123 ? 24.124 -12.126 -15.052 1.00 47.50 123 GLY A O 1
ATOM 1021 N N . ILE A 1 124 ? 23.434 -11.235 -17.018 1.00 52.81 124 ILE A N 1
ATOM 1022 C CA . ILE A 1 124 ? 24.209 -10.005 -16.982 1.00 52.81 124 ILE A CA 1
ATOM 1023 C C . ILE A 1 124 ? 23.241 -8.816 -17.063 1.00 52.81 124 ILE A C 1
ATOM 1025 O O . ILE A 1 124 ? 22.536 -8.651 -18.054 1.00 52.81 124 ILE A O 1
ATOM 1029 N N . ASP A 1 125 ? 23.189 -7.993 -16.015 1.00 53.75 125 ASP A N 1
ATOM 1030 C CA . ASP A 1 125 ? 22.420 -6.745 -16.049 1.00 53.75 125 ASP A CA 1
ATOM 1031 C C . ASP A 1 125 ? 23.211 -5.680 -16.821 1.00 53.75 125 ASP A C 1
ATOM 1033 O O . ASP A 1 125 ? 24.345 -5.379 -16.444 1.00 53.75 125 ASP A O 1
ATOM 1037 N N . PHE A 1 126 ? 22.646 -5.133 -17.904 1.00 60.12 126 PHE A N 1
ATOM 1038 C CA . PHE A 1 126 ? 23.369 -4.208 -18.779 1.00 60.12 126 PHE A CA 1
ATOM 1039 C C . PHE A 1 126 ? 23.392 -2.769 -18.268 1.00 60.12 126 PHE A C 1
ATOM 1041 O O . PHE A 1 126 ? 22.381 -2.221 -17.825 1.00 60.12 126 PHE A O 1
ATOM 1048 N N . LEU A 1 127 ? 24.541 -2.135 -18.459 1.00 53.75 127 LEU A N 1
ATOM 1049 C CA . LEU A 1 127 ? 24.701 -0.694 -18.530 1.00 53.75 127 LEU A CA 1
ATOM 1050 C C . LEU A 1 127 ? 24.863 -0.263 -19.977 1.00 53.75 127 LEU A C 1
ATOM 1052 O O . LEU A 1 127 ? 25.694 -0.818 -20.698 1.00 53.75 127 LEU A O 1
ATOM 1056 N N . VAL A 1 128 ? 24.090 0.742 -20.376 1.00 54.47 128 VAL A N 1
ATOM 1057 C CA . VAL A 1 128 ? 24.160 1.365 -21.700 1.00 54.47 128 VAL A CA 1
ATOM 1058 C C . VAL A 1 128 ? 24.074 2.877 -21.519 1.00 54.47 128 VAL A C 1
ATOM 1060 O O . VAL A 1 128 ? 23.268 3.345 -20.714 1.00 54.47 128 VAL A O 1
ATOM 1063 N N . ASP A 1 129 ? 24.912 3.602 -22.257 1.00 48.66 129 ASP A N 1
ATOM 1064 C CA . ASP A 1 129 ? 24.942 5.065 -22.320 1.00 48.66 129 ASP A CA 1
ATOM 1065 C C . ASP A 1 129 ? 24.078 5.585 -23.489 1.00 48.66 129 ASP A C 1
ATOM 1067 O O . ASP A 1 129 ? 23.957 4.918 -24.521 1.00 48.66 129 ASP A O 1
ATOM 1071 N N . ASP A 1 130 ? 23.455 6.747 -23.300 1.00 53.47 130 ASP A N 1
ATOM 1072 C CA . ASP A 1 130 ? 22.305 7.279 -24.044 1.00 53.47 130 ASP A CA 1
ATOM 1073 C C . ASP A 1 130 ? 22.630 7.782 -25.464 1.00 53.47 130 ASP A C 1
ATOM 1075 O O . ASP A 1 130 ? 23.476 8.652 -25.668 1.00 53.47 130 ASP A O 1
ATOM 1079 N N . TRP A 1 131 ? 21.851 7.303 -26.439 1.00 47.72 131 TRP A N 1
ATOM 1080 C CA . TRP A 1 131 ? 21.491 8.045 -27.647 1.00 47.72 131 TRP A CA 1
ATOM 1081 C C . TRP A 1 131 ? 19.959 8.047 -27.758 1.00 47.72 131 TRP A C 1
ATOM 1083 O O . TRP A 1 131 ? 19.321 6.996 -27.841 1.00 47.72 131 TRP A O 1
ATOM 1093 N N . LYS A 1 132 ? 19.360 9.241 -27.817 1.00 37.66 132 LYS A N 1
ATOM 1094 C CA . LYS A 1 132 ? 17.905 9.475 -27.742 1.00 37.66 132 LYS A CA 1
ATOM 1095 C C . LYS A 1 132 ? 17.067 8.721 -28.791 1.00 37.66 132 LYS A C 1
ATOM 1097 O O . LYS A 1 132 ? 15.925 8.368 -28.524 1.00 37.66 132 LYS A O 1
ATOM 1102 N N . GLU A 1 133 ? 17.633 8.458 -29.968 1.00 40.16 133 GLU A N 1
ATOM 1103 C CA . GLU A 1 133 ? 17.010 7.675 -31.056 1.00 40.16 133 GLU A CA 1
ATOM 1104 C C . GLU A 1 133 ? 17.140 6.156 -30.844 1.00 40.16 133 GLU A C 1
ATOM 1106 O O . GLU A 1 133 ? 16.384 5.358 -31.396 1.00 40.16 133 GLU A O 1
ATOM 1111 N N . GLU A 1 134 ? 18.092 5.736 -30.015 1.00 40.59 134 GLU A N 1
ATOM 1112 C CA . GLU A 1 134 ? 18.296 4.350 -29.615 1.00 40.59 134 GLU A CA 1
ATOM 1113 C C . GLU A 1 134 ? 17.448 3.974 -28.392 1.00 40.59 134 GLU A C 1
ATOM 1115 O O . GLU A 1 134 ? 17.108 2.804 -28.257 1.00 40.59 134 GLU A O 1
ATOM 1120 N N . LEU A 1 135 ? 16.986 4.930 -27.577 1.00 37.94 135 LEU A N 1
ATOM 1121 C CA . LEU A 1 135 ? 16.005 4.690 -26.503 1.00 37.94 135 LEU A CA 1
ATOM 1122 C C . LEU A 1 135 ? 14.712 4.031 -26.989 1.00 37.94 135 LEU A C 1
ATOM 1124 O O . LEU A 1 135 ? 14.138 3.192 -26.298 1.00 37.94 135 LEU A O 1
ATOM 1128 N N . GLU A 1 136 ? 14.283 4.378 -28.198 1.00 38.44 136 GLU A N 1
ATOM 1129 C CA . GLU A 1 136 ? 13.121 3.772 -28.851 1.00 38.44 136 GLU A CA 1
ATOM 1130 C C . GLU A 1 136 ? 13.467 2.421 -29.512 1.00 38.44 136 GLU A C 1
ATOM 1132 O O . GLU A 1 136 ? 12.577 1.651 -29.873 1.00 38.44 136 GLU A O 1
ATOM 1137 N N . ARG A 1 137 ? 14.764 2.102 -29.659 1.00 36.84 137 ARG A N 1
ATOM 1138 C CA . ARG A 1 137 ? 15.280 1.003 -30.494 1.00 36.84 137 ARG A CA 1
ATOM 1139 C C . ARG A 1 137 ? 15.947 -0.134 -29.716 1.00 36.84 137 ARG A C 1
ATOM 1141 O O . ARG A 1 137 ? 15.849 -1.291 -30.144 1.00 36.84 137 ARG A O 1
ATOM 1148 N N . ILE A 1 138 ? 16.632 0.129 -28.601 1.00 38.91 138 ILE A N 1
ATOM 1149 C CA . ILE A 1 138 ? 17.342 -0.879 -27.799 1.00 38.91 138 ILE A CA 1
ATOM 1150 C C . ILE A 1 138 ? 16.554 -1.220 -26.537 1.00 38.91 138 ILE A C 1
ATOM 1152 O O . ILE A 1 138 ? 16.818 -0.769 -25.428 1.00 38.91 138 ILE A O 1
ATOM 1156 N N . ASP A 1 139 ? 15.588 -2.105 -26.752 1.00 42.97 139 ASP A N 1
ATOM 1157 C CA . ASP A 1 139 ? 15.005 -3.013 -25.770 1.00 42.97 139 ASP A CA 1
ATOM 1158 C C . ASP A 1 139 ? 16.087 -3.911 -25.118 1.00 42.97 139 ASP A C 1
ATOM 1160 O O . ASP A 1 139 ? 16.216 -5.098 -25.414 1.00 42.97 139 ASP A O 1
ATOM 1164 N N . LEU A 1 140 ? 16.976 -3.300 -24.329 1.00 39.78 140 LEU A N 1
ATOM 1165 C CA . LEU A 1 140 ? 18.022 -3.979 -23.568 1.00 39.78 140 LEU A CA 1
ATOM 1166 C C . LEU A 1 140 ? 17.576 -4.167 -22.118 1.00 39.78 140 LEU A C 1
ATOM 1168 O O . LEU A 1 140 ? 17.036 -3.234 -21.521 1.00 39.78 140 LEU A O 1
ATOM 1172 N N . PRO A 1 141 ? 17.825 -5.332 -21.509 1.00 40.88 141 PRO A N 1
ATOM 1173 C CA . PRO A 1 141 ? 17.553 -5.528 -20.101 1.00 40.88 141 PRO A CA 1
ATOM 1174 C C . PRO A 1 141 ? 18.622 -4.853 -19.235 1.00 40.88 141 PRO A C 1
ATOM 1176 O O . PRO A 1 141 ? 19.727 -5.369 -19.105 1.00 40.88 141 PRO A O 1
ATOM 1179 N N . GLY A 1 142 ? 18.314 -3.699 -18.637 1.00 49.03 142 GLY A N 1
ATOM 1180 C CA . GLY A 1 142 ? 19.322 -2.957 -17.877 1.00 49.03 142 GLY A CA 1
ATOM 1181 C C . GLY A 1 142 ? 18.911 -1.565 -17.404 1.00 49.03 142 GLY A C 1
ATOM 1182 O O . GLY A 1 142 ? 17.851 -1.051 -17.772 1.00 49.03 142 GLY A O 1
ATOM 1183 N N . LEU A 1 143 ? 19.768 -0.970 -16.568 1.00 51.16 143 LEU A N 1
ATOM 1184 C CA . LEU A 1 143 ? 19.652 0.417 -16.121 1.00 51.16 143 LEU A CA 1
ATOM 1185 C C . LEU A 1 143 ? 20.020 1.333 -17.293 1.00 51.16 143 LEU A C 1
ATOM 1187 O O . LEU A 1 143 ? 21.086 1.201 -17.890 1.00 51.16 143 LEU A O 1
ATOM 1191 N N . LEU A 1 144 ? 19.110 2.244 -17.622 1.00 51.28 144 LEU A N 1
ATOM 1192 C CA . LEU A 1 144 ? 19.295 3.204 -18.695 1.00 51.28 144 LEU A CA 1
ATOM 1193 C C . LEU A 1 144 ? 19.894 4.491 -18.134 1.00 51.28 144 LEU A C 1
ATOM 1195 O O . LEU A 1 144 ? 19.346 5.033 -17.175 1.00 51.28 144 LEU A O 1
ATOM 1199 N N . ILE A 1 145 ? 21.002 4.950 -18.709 1.00 54.56 145 ILE A N 1
ATOM 1200 C CA . ILE A 1 145 ? 21.793 6.046 -18.154 1.00 54.56 145 ILE A CA 1
ATOM 1201 C C . ILE A 1 145 ? 22.129 7.032 -19.257 1.00 54.56 145 ILE A C 1
ATOM 1203 O O . ILE A 1 145 ? 22.610 6.643 -20.312 1.00 54.56 145 ILE A O 1
ATOM 1207 N N . ASP A 1 146 ? 21.925 8.311 -18.967 1.00 58.72 146 ASP A N 1
ATOM 1208 C CA . ASP A 1 146 ? 22.472 9.413 -19.750 1.00 58.72 146 ASP A CA 1
ATOM 1209 C C . ASP A 1 146 ? 23.769 9.872 -19.080 1.00 58.72 146 ASP A C 1
ATOM 1211 O O . ASP A 1 146 ? 23.752 10.687 -18.152 1.00 58.72 146 ASP A O 1
ATOM 1215 N N . ARG A 1 147 ? 24.915 9.316 -19.485 1.00 59.97 147 ARG A N 1
ATOM 1216 C CA . ARG A 1 147 ? 26.199 9.652 -18.855 1.00 59.97 147 ARG A CA 1
ATOM 1217 C C . ARG A 1 147 ? 26.587 11.101 -19.104 1.00 59.97 147 ARG A C 1
ATOM 1219 O O . ARG A 1 147 ? 27.222 11.695 -18.233 1.00 59.97 147 ARG A O 1
ATOM 1226 N N . GLN A 1 148 ? 26.213 11.681 -20.247 1.00 59.12 148 GLN A N 1
ATOM 1227 C CA . GLN A 1 148 ? 26.503 13.088 -20.538 1.00 59.12 148 GLN A CA 1
ATOM 1228 C C . GLN A 1 148 ? 25.821 14.017 -19.533 1.00 59.12 148 GLN A C 1
ATOM 1230 O O . GLN A 1 148 ? 26.381 15.049 -19.158 1.00 59.12 148 GLN A O 1
ATOM 1235 N N . LYS A 1 149 ? 24.631 13.640 -19.065 1.00 61.28 149 LYS A N 1
ATOM 1236 C CA . LYS A 1 149 ? 23.873 14.397 -18.070 1.00 61.28 149 LYS A CA 1
ATOM 1237 C C . LYS A 1 149 ? 24.192 14.014 -16.628 1.00 61.28 149 LYS A C 1
ATOM 1239 O O . LYS A 1 149 ? 24.150 14.877 -15.753 1.00 61.28 149 LYS A O 1
ATOM 1244 N N . GLU A 1 150 ? 24.451 12.738 -16.363 1.00 61.78 150 GLU A N 1
ATOM 1245 C CA . GLU A 1 150 ? 24.492 12.182 -15.006 1.00 61.78 150 GLU A CA 1
ATOM 1246 C C . GLU A 1 150 ? 25.901 11.874 -14.485 1.00 61.78 150 GLU A C 1
ATOM 1248 O O . GLU A 1 150 ? 26.114 11.904 -13.271 1.00 61.78 150 GLU A O 1
ATOM 1253 N N . GLY A 1 151 ? 26.864 11.625 -15.377 1.00 67.81 151 GLY A N 1
ATOM 1254 C CA . GLY A 1 151 ? 28.227 11.206 -15.039 1.00 67.81 151 GLY A CA 1
ATOM 1255 C C . GLY A 1 151 ? 28.326 9.782 -14.465 1.00 67.81 151 GLY A C 1
ATOM 1256 O O . GLY A 1 151 ? 27.365 9.228 -13.929 1.00 67.81 151 GLY A O 1
ATOM 1257 N N . MET A 1 152 ? 29.517 9.175 -14.547 1.00 71.00 152 MET A N 1
ATOM 1258 C CA . MET A 1 152 ? 29.759 7.784 -14.118 1.00 71.00 152 MET A CA 1
ATOM 1259 C C . MET A 1 152 ? 29.568 7.560 -12.604 1.00 71.00 152 MET A C 1
ATOM 1261 O O . MET A 1 152 ? 29.211 6.468 -12.169 1.00 71.00 152 MET A O 1
ATOM 1265 N N . GLU A 1 153 ? 29.755 8.582 -11.766 1.00 71.00 153 GLU A N 1
ATOM 1266 C CA . GLU A 1 153 ? 29.505 8.487 -10.323 1.00 71.00 153 GLU A CA 1
ATOM 1267 C C . GLU A 1 153 ? 28.068 8.082 -9.989 1.00 71.00 153 GLU A C 1
ATOM 1269 O O . GLU A 1 153 ? 27.854 7.210 -9.143 1.00 71.00 153 GLU A O 1
ATOM 1274 N N . LYS A 1 154 ? 27.090 8.689 -10.663 1.00 63.44 154 LYS A N 1
ATOM 1275 C CA . LYS A 1 154 ? 25.674 8.427 -10.404 1.00 63.44 154 LYS A CA 1
ATOM 1276 C C . LYS A 1 154 ? 25.276 7.025 -10.877 1.00 63.44 154 LYS A C 1
ATOM 1278 O O . LYS A 1 154 ? 24.499 6.344 -10.215 1.00 63.44 154 LYS A O 1
ATOM 1283 N N . VAL A 1 155 ? 25.901 6.540 -11.953 1.00 63.97 155 VAL A N 1
ATOM 1284 C CA . VAL A 1 155 ? 25.787 5.150 -12.438 1.00 63.97 155 VAL A CA 1
ATOM 1285 C C . VAL A 1 155 ? 26.176 4.142 -11.365 1.00 63.97 155 VAL A C 1
ATOM 1287 O O . VAL A 1 155 ? 25.438 3.199 -11.077 1.00 63.97 155 VAL A O 1
ATOM 1290 N N . ILE A 1 156 ? 27.338 4.358 -10.751 1.00 67.81 156 ILE A N 1
ATOM 1291 C CA . ILE A 1 156 ? 27.871 3.493 -9.696 1.00 67.81 156 ILE A CA 1
ATOM 1292 C C . ILE A 1 156 ? 26.950 3.502 -8.470 1.00 67.81 156 ILE A C 1
ATOM 1294 O O . ILE A 1 156 ? 26.781 2.469 -7.818 1.00 67.81 156 ILE A O 1
ATOM 1298 N N . GLU A 1 157 ? 26.335 4.641 -8.151 1.00 66.44 157 GLU A N 1
ATOM 1299 C CA . GLU A 1 157 ? 25.342 4.740 -7.078 1.00 66.44 157 GLU A CA 1
ATOM 1300 C C . GLU A 1 157 ? 24.097 3.890 -7.376 1.00 66.44 157 GLU A C 1
ATOM 1302 O O . GLU A 1 157 ? 23.705 3.074 -6.543 1.00 66.44 157 GLU A O 1
ATOM 1307 N N . TYR A 1 158 ? 23.531 3.987 -8.583 1.00 61.97 158 TYR A N 1
ATOM 1308 C CA . TYR A 1 158 ? 22.345 3.212 -8.969 1.00 61.97 158 TYR A CA 1
ATOM 1309 C C . TYR A 1 158 ? 22.575 1.693 -8.998 1.00 61.97 158 TYR A C 1
ATOM 1311 O O . TYR A 1 158 ? 21.679 0.917 -8.648 1.00 61.97 158 TYR A O 1
ATOM 1319 N N . LEU A 1 159 ? 23.768 1.262 -9.415 1.00 62.34 159 LEU A N 1
ATOM 1320 C CA . LEU A 1 159 ? 24.141 -0.152 -9.525 1.00 62.34 159 LEU A CA 1
ATOM 1321 C C . LEU A 1 159 ? 24.538 -0.806 -8.213 1.00 62.34 159 LEU A C 1
ATOM 1323 O O . LEU A 1 159 ? 24.564 -2.038 -8.138 1.00 62.34 159 LEU A O 1
ATOM 1327 N N . ASN A 1 160 ? 24.847 -0.011 -7.190 1.00 63.00 160 ASN A N 1
ATOM 1328 C CA . ASN A 1 160 ? 25.033 -0.518 -5.843 1.00 63.00 160 ASN A CA 1
ATOM 1329 C C . ASN A 1 160 ? 23.685 -1.035 -5.335 1.00 63.00 160 ASN A C 1
ATOM 1331 O O . ASN A 1 160 ? 22.961 -0.339 -4.629 1.00 63.00 160 ASN A O 1
ATOM 1335 N N . ILE A 1 161 ? 23.341 -2.275 -5.705 1.00 57.38 161 ILE A N 1
ATOM 1336 C CA . ILE A 1 161 ? 22.084 -2.875 -5.275 1.00 57.38 161 ILE A CA 1
ATOM 1337 C C . ILE A 1 161 ? 22.112 -2.929 -3.750 1.00 57.38 161 ILE A C 1
ATOM 1339 O O . ILE A 1 161 ? 23.010 -3.549 -3.165 1.00 57.38 161 ILE A O 1
ATOM 1343 N N . PRO A 1 162 ? 21.121 -2.323 -3.098 1.00 56.75 162 PRO A N 1
ATOM 1344 C CA . PRO A 1 162 ? 21.030 -2.311 -1.651 1.00 56.75 162 PRO A CA 1
ATOM 1345 C C . PRO A 1 162 ? 20.898 -3.744 -1.161 1.00 56.75 162 PRO A C 1
ATOM 1347 O O . PRO A 1 162 ? 20.423 -4.621 -1.883 1.00 56.75 162 PRO A O 1
ATOM 1350 N N . GLU A 1 163 ? 21.326 -4.025 0.066 1.00 65.31 163 GLU A N 1
ATOM 1351 C CA . GLU A 1 163 ? 21.207 -5.370 0.618 1.00 65.31 163 GLU A CA 1
ATOM 1352 C C . GLU A 1 163 ? 19.726 -5.799 0.579 1.00 65.31 163 GLU A C 1
ATOM 1354 O O . GLU A 1 163 ? 18.942 -5.390 1.428 1.00 65.31 163 GLU A O 1
ATOM 1359 N N . TYR A 1 164 ? 19.317 -6.599 -0.418 1.00 67.12 164 TYR A N 1
ATOM 1360 C CA . TYR A 1 164 ? 17.899 -6.857 -0.734 1.00 67.12 164 TYR A CA 1
ATOM 1361 C C . TYR A 1 164 ? 17.123 -7.433 0.462 1.00 67.12 164 TYR A C 1
ATOM 1363 O O . TYR A 1 164 ? 15.906 -7.293 0.570 1.00 67.12 164 TYR A O 1
ATOM 1371 N N . LYS A 1 165 ? 17.834 -8.057 1.410 1.00 65.50 165 LYS A N 1
ATOM 1372 C CA . LYS A 1 165 ? 17.283 -8.519 2.688 1.00 65.50 165 LYS A CA 1
ATOM 1373 C C . LYS A 1 165 ? 16.668 -7.390 3.520 1.00 65.50 165 LYS A C 1
ATOM 1375 O O . LYS A 1 165 ? 15.755 -7.671 4.287 1.00 65.50 165 LYS A O 1
ATOM 1380 N N . LYS A 1 166 ? 17.157 -6.155 3.379 1.00 77.88 166 LYS A N 1
ATOM 1381 C CA . LYS A 1 166 ? 16.642 -4.973 4.071 1.00 77.88 166 LYS A CA 1
ATOM 1382 C C . LYS A 1 166 ? 15.320 -4.498 3.487 1.00 77.88 166 LYS A C 1
ATOM 1384 O O . LYS A 1 166 ? 14.487 -4.060 4.270 1.00 77.88 166 LYS A O 1
ATOM 1389 N N . VAL A 1 167 ? 15.101 -4.605 2.174 1.00 86.69 167 VAL A N 1
ATOM 1390 C CA . VAL A 1 167 ? 13.912 -4.029 1.513 1.00 86.69 167 VAL A CA 1
ATOM 1391 C C . VAL A 1 167 ? 12.743 -4.993 1.369 1.00 86.69 167 VAL A C 1
ATOM 1393 O O . VAL A 1 167 ? 11.603 -4.562 1.491 1.00 86.69 167 VAL A O 1
ATOM 1396 N N . PHE A 1 168 ? 12.996 -6.294 1.187 1.00 89.31 168 PHE A N 1
ATOM 1397 C CA . PHE A 1 168 ? 11.941 -7.312 1.255 1.00 89.31 168 PHE A CA 1
ATOM 1398 C C . PHE A 1 168 ? 11.504 -7.495 2.712 1.00 89.31 168 PHE A C 1
ATOM 1400 O O . PHE A 1 168 ? 12.224 -8.116 3.505 1.00 89.31 168 PHE A O 1
ATOM 1407 N N . LYS A 1 169 ? 10.341 -6.938 3.060 1.00 86.19 169 LYS A N 1
ATOM 1408 C CA . LYS A 1 169 ? 9.725 -7.034 4.387 1.00 86.19 169 LYS A CA 1
ATOM 1409 C C . LYS A 1 169 ? 8.849 -8.291 4.469 1.00 86.19 169 LYS A C 1
ATOM 1411 O O . LYS A 1 169 ? 8.979 -9.210 3.666 1.00 86.19 169 LYS A O 1
ATOM 1416 N N . ARG A 1 170 ? 7.991 -8.361 5.493 1.00 80.06 170 ARG A N 1
ATOM 1417 C CA . ARG A 1 170 ? 7.141 -9.529 5.775 1.00 80.06 170 ARG A CA 1
ATOM 1418 C C . ARG A 1 170 ? 6.091 -9.778 4.684 1.00 80.06 170 ARG A C 1
ATOM 1420 O O . ARG A 1 170 ? 5.797 -10.931 4.410 1.00 80.06 170 ARG A O 1
ATOM 1427 N N . TYR A 1 171 ? 5.531 -8.721 4.104 1.00 84.06 171 TYR A N 1
ATOM 1428 C CA . TYR A 1 171 ? 4.419 -8.813 3.150 1.00 84.06 171 TYR A CA 1
ATOM 1429 C C . TYR A 1 171 ? 4.490 -7.790 2.003 1.00 84.06 171 TYR A C 1
ATOM 1431 O O . TYR A 1 171 ? 3.613 -7.741 1.151 1.00 84.06 171 TYR A O 1
ATOM 1439 N N . ASP A 1 172 ? 5.533 -6.966 1.966 1.00 89.75 172 ASP A N 1
ATOM 1440 C CA . ASP A 1 172 ? 5.748 -5.970 0.923 1.00 89.75 172 ASP A CA 1
ATOM 1441 C C . ASP A 1 172 ? 7.245 -5.700 0.727 1.00 89.75 172 ASP A C 1
ATOM 1443 O O . ASP A 1 172 ? 8.112 -6.272 1.404 1.00 89.75 172 ASP A O 1
ATOM 1447 N N . VAL A 1 173 ? 7.558 -4.846 -0.242 1.00 93.00 173 VAL A N 1
ATOM 1448 C CA . VAL A 1 173 ? 8.911 -4.363 -0.501 1.00 93.00 173 VAL A CA 1
ATOM 1449 C C . VAL A 1 173 ? 8.944 -2.871 -0.217 1.00 93.00 173 VAL A C 1
ATOM 1451 O O . VAL A 1 173 ? 8.198 -2.127 -0.838 1.00 93.00 173 VAL A O 1
ATOM 1454 N N . ARG A 1 174 ? 9.798 -2.411 0.702 1.00 92.25 174 ARG A N 1
ATOM 1455 C CA . ARG A 1 174 ? 9.936 -0.980 1.026 1.00 92.25 174 ARG A CA 1
ATOM 1456 C C . ARG A 1 174 ? 11.378 -0.605 1.319 1.00 92.25 174 ARG A C 1
ATOM 1458 O O . ARG A 1 174 ? 12.064 -1.323 2.051 1.00 92.25 174 ARG A O 1
ATOM 1465 N N . GLY A 1 175 ? 11.788 0.560 0.839 1.00 92.25 175 GLY A N 1
ATOM 1466 C CA . GLY A 1 175 ? 13.091 1.144 1.130 1.00 92.25 175 GLY A CA 1
ATOM 1467 C C . GLY A 1 175 ? 13.133 2.636 0.823 1.00 92.25 175 GLY A C 1
ATOM 1468 O O . GLY A 1 175 ? 12.225 3.186 0.196 1.00 92.25 175 GLY A O 1
ATOM 1469 N N . LYS A 1 176 ? 14.172 3.298 1.317 1.00 91.69 176 LYS A N 1
ATOM 1470 C CA . LYS A 1 176 ? 14.492 4.679 0.969 1.00 91.69 176 LYS A CA 1
ATOM 1471 C C . LYS A 1 176 ? 14.834 4.809 -0.524 1.00 91.69 176 LYS A C 1
ATOM 1473 O O . LYS A 1 176 ? 15.477 3.928 -1.086 1.00 91.69 176 LYS A O 1
ATOM 1478 N N . TYR A 1 177 ? 14.390 5.876 -1.173 1.00 88.19 177 TYR A N 1
ATOM 1479 C CA . TYR A 1 177 ? 14.688 6.182 -2.568 1.00 88.19 177 TYR A CA 1
ATOM 1480 C C . TYR A 1 177 ? 15.712 7.328 -2.667 1.00 88.19 177 TYR A C 1
ATOM 1482 O O . TYR A 1 177 ? 15.491 8.360 -2.027 1.00 88.19 177 TYR A O 1
ATOM 1490 N N . PRO A 1 178 ? 16.748 7.223 -3.527 1.00 83.62 178 PRO A N 1
ATOM 1491 C CA . PRO A 1 178 ? 17.063 6.095 -4.414 1.00 83.62 178 PRO A CA 1
ATOM 1492 C C . PRO A 1 178 ? 17.971 5.025 -3.770 1.00 83.62 178 PRO A C 1
ATOM 1494 O O . PRO A 1 178 ? 18.343 4.059 -4.436 1.00 83.62 178 PRO A O 1
ATOM 1497 N N . GLU A 1 179 ? 18.363 5.177 -2.499 1.00 81.38 179 GLU A N 1
ATOM 1498 C CA . GLU A 1 179 ? 19.475 4.410 -1.916 1.00 81.38 179 GLU A CA 1
ATOM 1499 C C . GLU A 1 179 ? 19.146 2.952 -1.586 1.00 81.38 179 GLU A C 1
ATOM 1501 O O . GLU A 1 179 ? 20.058 2.142 -1.473 1.00 81.38 179 GLU A O 1
ATOM 1506 N N . GLU A 1 180 ? 17.878 2.606 -1.366 1.00 85.69 180 GLU A N 1
ATOM 1507 C CA . GLU A 1 180 ? 17.415 1.245 -1.060 1.00 85.69 180 GLU A CA 1
ATOM 1508 C C . GLU A 1 180 ? 16.471 0.686 -2.141 1.00 85.69 180 GLU A C 1
ATOM 1510 O O . GLU A 1 180 ? 16.484 -0.514 -2.431 1.00 85.69 180 GLU A O 1
ATOM 1515 N N . VAL A 1 181 ? 15.658 1.553 -2.746 1.00 88.75 181 VAL A N 1
ATOM 1516 C CA . VAL A 1 181 ? 14.761 1.255 -3.867 1.00 88.75 181 VAL A CA 1
ATOM 1517 C C . VAL A 1 181 ? 14.957 2.324 -4.936 1.00 88.75 181 VAL A C 1
ATOM 1519 O O . VAL A 1 181 ? 14.828 3.508 -4.651 1.00 88.75 181 VAL A O 1
ATOM 1522 N N . ASN A 1 182 ? 15.224 1.903 -6.169 1.00 84.75 182 ASN A N 1
ATOM 1523 C CA . ASN A 1 182 ? 15.410 2.769 -7.333 1.00 84.75 182 ASN A CA 1
ATOM 1524 C C . ASN A 1 182 ? 14.860 2.102 -8.606 1.00 84.75 182 ASN A C 1
ATOM 1526 O O . ASN A 1 182 ? 14.301 1.001 -8.565 1.00 84.75 182 ASN A O 1
ATOM 1530 N N . GLU A 1 183 ? 15.009 2.766 -9.744 1.00 82.94 183 GLU A N 1
ATOM 1531 C CA . GLU A 1 183 ? 14.554 2.312 -11.057 1.00 82.94 183 GLU A CA 1
ATOM 1532 C C . GLU A 1 183 ? 15.108 0.934 -11.424 1.00 82.94 183 GLU A C 1
ATOM 1534 O O . GLU A 1 183 ? 14.375 0.068 -11.901 1.00 82.94 183 GLU A O 1
ATOM 1539 N N . TYR A 1 184 ? 16.384 0.692 -11.139 1.00 76.94 184 TYR A N 1
ATOM 1540 C CA . TYR A 1 184 ? 17.017 -0.588 -11.419 1.00 76.94 184 TYR A CA 1
ATOM 1541 C C . TYR A 1 184 ? 16.458 -1.718 -10.548 1.00 76.94 184 TYR A C 1
ATOM 1543 O O . TYR A 1 184 ? 16.149 -2.806 -11.045 1.00 76.94 184 TYR A O 1
ATOM 1551 N N . PHE A 1 185 ? 16.253 -1.453 -9.254 1.00 86.50 185 PHE A N 1
ATOM 1552 C CA . PHE A 1 185 ? 15.555 -2.375 -8.366 1.00 86.50 185 PHE A CA 1
ATOM 1553 C C . PHE A 1 185 ? 14.151 -2.693 -8.902 1.00 86.50 185 PHE A C 1
ATOM 1555 O O . PHE A 1 185 ? 13.779 -3.865 -8.971 1.00 86.50 185 PHE A O 1
ATOM 1562 N N . ALA A 1 186 ? 13.395 -1.672 -9.317 1.00 91.81 186 ALA A N 1
ATOM 1563 C CA . ALA A 1 186 ? 12.043 -1.818 -9.855 1.00 91.81 186 ALA A CA 1
ATOM 1564 C C . ALA A 1 186 ? 12.020 -2.673 -11.131 1.00 91.81 186 ALA A C 1
ATOM 1566 O O . ALA A 1 186 ? 11.220 -3.599 -11.243 1.00 91.81 186 ALA A O 1
ATOM 1567 N N . TYR A 1 187 ? 12.950 -2.428 -12.055 1.00 87.81 187 TYR A N 1
ATOM 1568 C CA . TYR A 1 187 ? 13.116 -3.220 -13.272 1.00 87.81 187 TYR A CA 1
ATOM 1569 C C . TYR A 1 187 ? 13.409 -4.698 -12.966 1.00 87.81 187 TYR A C 1
ATOM 1571 O O . TYR A 1 187 ? 12.735 -5.599 -13.478 1.00 87.81 187 TYR A O 1
ATOM 1579 N N . ARG A 1 188 ? 14.361 -4.970 -12.064 1.00 85.88 188 ARG A N 1
ATOM 1580 C CA . ARG A 1 188 ? 14.695 -6.343 -11.642 1.00 85.88 188 ARG A CA 1
ATOM 1581 C C . ARG A 1 188 ? 13.541 -7.017 -10.906 1.00 85.88 188 ARG A C 1
ATOM 1583 O O . ARG A 1 188 ? 13.315 -8.219 -11.080 1.00 85.88 188 ARG A O 1
ATOM 1590 N N . LEU A 1 189 ? 12.786 -6.261 -10.110 1.00 93.75 189 LEU A N 1
ATOM 1591 C CA . LEU A 1 189 ? 11.560 -6.744 -9.484 1.00 93.75 189 LEU A CA 1
ATOM 1592 C C . LEU A 1 189 ? 10.538 -7.128 -10.557 1.00 93.75 189 LEU A C 1
ATOM 1594 O O . LEU A 1 189 ? 9.995 -8.226 -10.488 1.00 93.75 189 LEU A O 1
ATOM 1598 N N . GLY A 1 190 ? 10.362 -6.302 -11.590 1.00 95.38 190 GLY A N 1
ATOM 1599 C CA . GLY A 1 190 ? 9.481 -6.584 -12.724 1.00 95.38 190 GLY A CA 1
ATOM 1600 C C . GLY A 1 190 ? 9.843 -7.880 -13.451 1.00 95.38 190 GLY A C 1
ATOM 1601 O O . GLY A 1 190 ? 8.987 -8.750 -13.616 1.00 95.38 190 GLY A O 1
ATOM 1602 N N . ARG A 1 191 ? 11.128 -8.085 -13.778 1.00 90.25 191 ARG A N 1
ATOM 1603 C CA . ARG A 1 191 ? 11.618 -9.354 -14.364 1.00 90.25 191 ARG A CA 1
ATOM 1604 C C . ARG A 1 191 ? 11.355 -10.551 -13.452 1.00 90.25 191 ARG A C 1
ATOM 1606 O O . ARG A 1 191 ? 11.014 -11.642 -13.918 1.00 90.25 191 ARG A O 1
ATOM 1613 N N . SER A 1 192 ? 11.496 -10.348 -12.144 1.00 93.62 192 SER A N 1
ATOM 1614 C CA . SER A 1 192 ? 11.254 -11.383 -11.138 1.00 93.62 192 SER A CA 1
ATOM 1615 C C . SER A 1 192 ? 9.777 -11.753 -11.038 1.00 93.62 192 SER A C 1
ATOM 1617 O O . SER A 1 192 ? 9.457 -12.943 -11.000 1.00 93.62 192 SER A O 1
ATOM 1619 N N . VAL A 1 193 ? 8.881 -10.762 -11.064 1.00 96.44 193 VAL A N 1
ATOM 1620 C CA . VAL A 1 193 ? 7.431 -10.989 -11.083 1.00 96.44 193 VAL A CA 1
ATOM 1621 C C . VAL A 1 193 ? 7.018 -11.685 -12.371 1.00 96.44 193 VAL A C 1
ATOM 1623 O O . VAL A 1 193 ? 6.316 -12.687 -12.297 1.00 96.44 193 VAL A O 1
ATOM 1626 N N . ALA A 1 194 ? 7.509 -11.254 -13.533 1.00 95.25 194 ALA A N 1
ATOM 1627 C CA . ALA A 1 194 ? 7.189 -11.912 -14.798 1.00 95.25 194 ALA A CA 1
ATOM 1628 C C . ALA A 1 194 ? 7.583 -13.400 -14.794 1.00 95.25 194 ALA A C 1
ATOM 1630 O O . ALA A 1 194 ? 6.797 -14.270 -15.177 1.00 95.25 194 ALA A O 1
ATOM 1631 N N . LYS A 1 195 ? 8.774 -13.724 -14.271 1.00 93.56 195 LYS A N 1
ATOM 1632 C CA . LYS A 1 195 ? 9.213 -15.117 -14.095 1.00 93.56 195 LYS A CA 1
ATOM 1633 C C . LYS A 1 195 ? 8.345 -15.884 -13.092 1.00 93.56 195 LYS A C 1
ATOM 1635 O O . LYS A 1 195 ? 8.115 -17.074 -13.304 1.00 93.56 195 LYS A O 1
ATOM 1640 N N . LEU A 1 196 ? 7.885 -15.249 -12.012 1.00 94.62 196 LEU A N 1
ATOM 1641 C CA . LEU A 1 196 ? 6.972 -15.869 -11.049 1.00 94.62 196 LEU A CA 1
ATOM 1642 C C . LEU A 1 196 ? 5.611 -16.164 -11.690 1.00 94.62 196 LEU A C 1
ATOM 1644 O O . LEU A 1 196 ? 5.172 -17.310 -11.655 1.00 94.62 196 LEU A O 1
ATOM 1648 N N . VAL A 1 197 ? 4.991 -15.168 -12.325 1.00 94.75 197 VAL A N 1
ATOM 1649 C CA . VAL A 1 197 ? 3.685 -15.273 -12.995 1.00 94.75 197 VAL A CA 1
ATOM 1650 C C . VAL A 1 197 ? 3.696 -16.393 -14.031 1.00 94.75 197 VAL A C 1
ATOM 1652 O O . VAL A 1 197 ? 2.847 -17.276 -13.987 1.00 94.75 197 VAL A O 1
ATOM 1655 N N . ARG A 1 198 ? 4.730 -16.462 -14.880 1.00 92.00 198 ARG A N 1
ATOM 1656 C CA . ARG A 1 198 ? 4.868 -17.524 -15.895 1.00 92.00 198 ARG A CA 1
ATOM 1657 C C . ARG A 1 198 ? 5.049 -18.934 -15.327 1.00 92.00 198 ARG A C 1
ATOM 1659 O O . ARG A 1 198 ? 4.790 -19.904 -16.034 1.00 92.00 198 ARG A O 1
ATOM 1666 N N . LYS A 1 199 ? 5.527 -19.065 -14.085 1.00 90.62 199 LYS A N 1
ATOM 1667 C CA . LYS A 1 199 ? 5.658 -20.357 -13.385 1.00 90.62 199 LYS A CA 1
ATOM 1668 C C . LYS A 1 199 ? 4.374 -20.785 -12.674 1.00 90.62 199 LYS A C 1
ATOM 1670 O O . LYS A 1 199 ? 4.293 -21.928 -12.222 1.00 90.62 199 LYS A O 1
ATOM 1675 N N . ARG A 1 200 ? 3.416 -19.876 -12.506 1.00 89.94 200 ARG A N 1
ATOM 1676 C CA . ARG A 1 200 ? 2.129 -20.130 -11.857 1.00 89.94 200 ARG A CA 1
ATOM 1677 C C . ARG A 1 200 ? 1.053 -20.396 -12.909 1.00 89.94 200 ARG A C 1
ATOM 1679 O O . ARG A 1 200 ? 1.284 -20.270 -14.105 1.00 89.94 200 ARG A O 1
ATOM 1686 N N . THR A 1 201 ? -0.124 -20.797 -12.444 1.00 87.81 201 THR A N 1
ATOM 1687 C CA . THR A 1 201 ? -1.327 -20.990 -13.270 1.00 87.81 201 THR A CA 1
ATOM 1688 C C . THR A 1 201 ? -2.129 -19.696 -13.435 1.00 87.81 201 THR A C 1
ATOM 1690 O O . THR A 1 201 ? -3.311 -19.754 -13.750 1.00 87.81 201 THR A O 1
ATOM 1693 N N . TRP A 1 202 ? -1.514 -18.545 -13.153 1.00 91.06 202 TRP A N 1
ATOM 1694 C CA . TRP A 1 202 ? -2.129 -17.233 -13.318 1.00 91.06 202 TRP A CA 1
ATOM 1695 C C . TRP A 1 202 ? -2.089 -16.798 -14.780 1.00 91.06 202 TRP A C 1
ATOM 1697 O O . TRP A 1 202 ? -1.283 -17.304 -15.569 1.00 91.06 202 TRP A O 1
ATOM 1707 N N . GLU A 1 203 ? -2.928 -15.823 -15.119 1.00 89.50 203 GLU A N 1
ATOM 1708 C CA . GLU A 1 203 ? -2.835 -15.144 -16.403 1.00 89.50 203 GLU A CA 1
ATOM 1709 C C . GLU A 1 203 ? -1.435 -14.561 -16.594 1.00 89.50 203 GLU A C 1
ATOM 1711 O O . GLU A 1 203 ? -0.803 -14.076 -15.652 1.00 89.50 203 GLU A O 1
ATOM 1716 N N . LYS A 1 204 ? -0.931 -14.589 -17.832 1.00 93.62 204 LYS A N 1
ATOM 1717 C CA . LYS A 1 204 ? 0.366 -13.982 -18.182 1.00 93.62 204 LYS A CA 1
ATOM 1718 C C . LYS A 1 204 ? 0.236 -12.465 -18.310 1.00 93.62 204 LYS A C 1
ATOM 1720 O O . LYS A 1 204 ? 0.710 -11.876 -19.279 1.00 93.62 204 LYS A O 1
ATOM 1725 N N . GLN A 1 205 ? -0.402 -11.856 -17.323 1.00 97.38 205 GLN A N 1
ATOM 1726 C CA . GLN A 1 205 ? -0.733 -10.450 -17.253 1.00 97.38 205 GLN A CA 1
ATOM 1727 C C . GLN A 1 205 ? -0.545 -9.948 -15.816 1.00 97.38 205 GLN A C 1
ATOM 1729 O O . GLN A 1 205 ? -0.751 -10.681 -14.847 1.00 97.38 205 GLN A O 1
ATOM 1734 N N . VAL A 1 206 ? -0.119 -8.694 -15.683 1.00 98.44 206 VAL A N 1
ATOM 1735 C CA . VAL A 1 206 ? 0.033 -7.998 -14.402 1.00 98.44 206 VAL A CA 1
ATOM 1736 C C . VAL A 1 206 ? -0.634 -6.633 -14.496 1.00 98.44 206 VAL A C 1
ATOM 1738 O O . VAL A 1 206 ? -0.392 -5.889 -15.445 1.00 98.44 206 VAL A O 1
ATOM 1741 N N . VAL A 1 207 ? -1.440 -6.285 -13.499 1.00 98.62 207 VAL A N 1
ATOM 1742 C CA . VAL A 1 207 ? -1.984 -4.934 -13.338 1.00 98.62 207 VAL A CA 1
ATOM 1743 C C . VAL A 1 207 ? -1.003 -4.111 -12.514 1.00 98.62 207 VAL A C 1
ATOM 1745 O O . VAL A 1 207 ? -0.571 -4.543 -11.446 1.00 98.62 207 VAL A O 1
ATOM 1748 N N . VAL A 1 208 ? -0.635 -2.926 -12.987 1.00 98.69 208 VAL A N 1
ATOM 1749 C CA . VAL A 1 208 ? 0.279 -2.027 -12.278 1.00 98.69 208 VAL A CA 1
ATOM 1750 C C . VAL A 1 208 ? -0.416 -0.703 -12.006 1.00 98.69 208 VAL A C 1
ATOM 1752 O O . VAL A 1 208 ? -0.944 -0.067 -12.913 1.00 98.69 208 VAL A O 1
ATOM 1755 N N . CYS A 1 209 ? -0.368 -0.273 -10.751 1.00 97.69 209 CYS A N 1
ATOM 1756 C CA . CYS A 1 209 ? -0.878 1.009 -10.289 1.00 97.69 209 CYS A CA 1
ATOM 1757 C C . CYS A 1 209 ? 0.169 1.684 -9.396 1.00 97.69 209 CYS A C 1
ATOM 1759 O O . CYS A 1 209 ? 1.126 1.052 -8.938 1.00 97.69 209 CYS A O 1
ATOM 1761 N N . LYS A 1 210 ? 0.026 2.984 -9.158 1.00 96.44 210 LYS A N 1
ATOM 1762 C CA . LYS A 1 210 ? 0.907 3.733 -8.259 1.00 96.44 210 LYS A CA 1
ATOM 1763 C C . LYS A 1 210 ? 0.137 4.685 -7.359 1.00 96.44 210 LYS A C 1
ATOM 1765 O O . LYS A 1 210 ? -0.953 5.137 -7.706 1.00 96.44 210 LYS A O 1
ATOM 1770 N N . ASP A 1 211 ? 0.766 5.052 -6.252 1.00 91.75 211 ASP A N 1
ATOM 1771 C CA . ASP A 1 211 ? 0.371 6.209 -5.455 1.00 91.75 211 ASP A CA 1
ATOM 1772 C C . ASP A 1 211 ? 0.857 7.535 -6.109 1.00 91.75 211 ASP A C 1
ATOM 1774 O O . ASP A 1 211 ? 1.528 7.521 -7.155 1.00 91.75 211 ASP A O 1
ATOM 1778 N N . PRO A 1 212 ? 0.517 8.710 -5.547 1.00 90.44 212 PRO A N 1
ATOM 1779 C CA . PRO A 1 212 ? 0.889 9.993 -6.133 1.00 90.44 212 PRO A CA 1
ATOM 1780 C C . PRO A 1 212 ? 2.275 10.508 -5.714 1.00 90.44 212 PRO A C 1
ATOM 1782 O O . PRO A 1 212 ? 2.582 11.666 -6.001 1.00 90.44 212 PRO A O 1
ATOM 1785 N N . LYS A 1 213 ? 3.136 9.711 -5.056 1.00 90.56 213 LYS A N 1
ATOM 1786 C CA . LYS A 1 213 ? 4.510 10.158 -4.757 1.00 90.56 213 LYS A CA 1
ATOM 1787 C C . LYS A 1 213 ? 5.255 10.436 -6.067 1.00 90.56 213 LYS A C 1
ATOM 1789 O O . LYS A 1 213 ? 5.184 9.651 -7.009 1.00 90.56 213 LYS A O 1
ATOM 1794 N N . GLU A 1 214 ? 6.028 11.522 -6.103 1.00 86.12 214 GLU A N 1
ATOM 1795 C CA . GLU A 1 214 ? 6.799 11.924 -7.295 1.00 86.12 214 GLU A CA 1
ATOM 1796 C C . GLU A 1 214 ? 7.763 10.817 -7.763 1.00 86.12 214 GLU A C 1
ATOM 1798 O O . GLU A 1 214 ? 7.946 10.597 -8.957 1.00 86.12 214 GLU A O 1
ATOM 1803 N N . THR A 1 215 ? 8.339 10.062 -6.824 1.00 90.38 215 THR A N 1
ATOM 1804 C CA . THR A 1 215 ? 9.260 8.954 -7.125 1.00 90.38 215 THR A CA 1
ATOM 1805 C C . THR A 1 215 ? 8.558 7.726 -7.713 1.00 90.38 215 THR A C 1
ATOM 1807 O O . THR A 1 215 ? 9.206 6.903 -8.362 1.00 90.38 215 THR A O 1
ATOM 1810 N N . SER A 1 216 ? 7.238 7.594 -7.543 1.00 94.38 216 SER A N 1
ATOM 1811 C CA . SER A 1 216 ? 6.479 6.434 -8.023 1.00 94.38 216 SER A CA 1
ATOM 1812 C C . SER A 1 216 ? 6.391 6.374 -9.549 1.00 94.38 216 SER A C 1
ATOM 1814 O O . SER A 1 216 ? 6.285 5.281 -10.098 1.00 94.38 216 SER A O 1
ATOM 1816 N N . ASP A 1 217 ? 6.489 7.506 -10.258 1.00 91.12 217 ASP A N 1
ATOM 1817 C CA . ASP A 1 217 ? 6.450 7.535 -11.728 1.00 91.12 217 ASP A CA 1
ATOM 1818 C C . ASP A 1 217 ? 7.625 6.781 -12.358 1.00 91.12 217 ASP A C 1
ATOM 1820 O O . ASP A 1 217 ? 7.429 5.915 -13.216 1.00 91.12 217 ASP A O 1
ATOM 1824 N N . ASN A 1 218 ? 8.847 7.070 -11.908 1.00 87.31 218 ASN A N 1
ATOM 1825 C CA . ASN A 1 218 ? 10.049 6.417 -12.427 1.00 87.31 218 ASN A CA 1
ATOM 1826 C C . ASN A 1 218 ? 10.101 4.935 -12.042 1.00 87.31 218 ASN A C 1
ATOM 1828 O O . ASN A 1 218 ? 10.442 4.084 -12.868 1.00 87.31 218 ASN A O 1
ATOM 1832 N N . LEU A 1 219 ? 9.721 4.612 -10.801 1.00 94.25 219 LEU A N 1
ATOM 1833 C CA . LEU A 1 219 ? 9.659 3.231 -10.327 1.00 94.25 219 LEU A CA 1
ATOM 1834 C C . LEU A 1 219 ? 8.627 2.416 -11.111 1.00 94.25 219 LEU A C 1
ATOM 1836 O O . LEU A 1 219 ? 8.938 1.302 -11.531 1.00 94.25 219 LEU A O 1
ATOM 1840 N N . LYS A 1 220 ? 7.435 2.974 -11.368 1.00 97.19 220 LYS A N 1
ATOM 1841 C CA . LYS A 1 220 ? 6.389 2.314 -12.160 1.00 97.19 220 LYS A CA 1
ATOM 1842 C C . LYS A 1 220 ? 6.868 2.028 -13.579 1.00 97.19 220 LYS A C 1
ATOM 1844 O O . LYS A 1 220 ? 6.790 0.887 -14.019 1.00 97.19 220 LYS A O 1
ATOM 1849 N N . LYS A 1 221 ? 7.423 3.027 -14.273 1.00 91.56 221 LYS A N 1
ATOM 1850 C CA . LYS A 1 221 ? 7.935 2.858 -15.646 1.00 91.56 221 LYS A CA 1
ATOM 1851 C C . LYS A 1 221 ? 8.976 1.740 -15.734 1.00 91.56 221 LYS A C 1
ATOM 1853 O O . LYS A 1 221 ? 8.881 0.866 -16.595 1.00 91.56 221 LYS A O 1
ATOM 1858 N N . SER A 1 222 ? 9.937 1.731 -14.813 1.00 87.00 222 SER A N 1
ATOM 1859 C CA . SER A 1 222 ? 10.987 0.710 -14.786 1.00 87.00 222 SER A CA 1
ATOM 1860 C C . SER A 1 222 ? 10.450 -0.676 -14.425 1.00 87.00 222 SER A C 1
ATOM 1862 O O . SER A 1 222 ? 10.844 -1.661 -15.050 1.00 87.00 222 SER A O 1
ATOM 1864 N N . LEU A 1 223 ? 9.505 -0.762 -13.484 1.00 96.06 223 LEU A N 1
ATOM 1865 C CA . LEU A 1 223 ? 8.798 -1.999 -13.145 1.00 96.06 223 LEU A CA 1
ATOM 1866 C C . LEU A 1 223 ? 8.062 -2.581 -14.361 1.00 96.06 223 LEU A C 1
ATOM 1868 O O . LEU A 1 223 ? 8.260 -3.753 -14.681 1.00 96.06 223 LEU A O 1
ATOM 1872 N N . ILE A 1 224 ? 7.261 -1.764 -15.053 1.00 95.88 224 ILE A N 1
ATOM 1873 C CA . ILE A 1 224 ? 6.502 -2.157 -16.249 1.00 95.88 224 ILE A CA 1
ATOM 1874 C C . ILE A 1 224 ? 7.442 -2.680 -17.336 1.00 95.88 224 ILE A C 1
ATOM 1876 O O . ILE A 1 224 ? 7.227 -3.773 -17.861 1.00 95.88 224 ILE A O 1
ATOM 1880 N N . ARG A 1 225 ? 8.536 -1.960 -17.617 1.00 87.75 225 ARG A N 1
ATOM 1881 C CA . ARG A 1 225 ? 9.577 -2.416 -18.551 1.00 87.75 225 ARG A CA 1
ATOM 1882 C C . ARG A 1 225 ? 10.129 -3.787 -18.153 1.00 87.75 225 ARG A C 1
ATOM 1884 O O . ARG A 1 225 ? 10.230 -4.678 -18.993 1.00 87.75 225 ARG A O 1
ATOM 1891 N N . GLY A 1 226 ? 10.436 -3.976 -16.870 1.00 88.38 226 GLY A N 1
ATOM 1892 C CA . GLY A 1 226 ? 10.899 -5.255 -16.337 1.00 88.38 226 GLY A CA 1
ATOM 1893 C C . GLY A 1 226 ? 9.899 -6.389 -16.551 1.00 88.38 226 GLY A C 1
ATOM 1894 O O . GLY A 1 226 ? 10.297 -7.492 -16.917 1.00 88.38 226 GLY A O 1
ATOM 1895 N N . ILE A 1 227 ? 8.603 -6.134 -16.367 1.00 95.19 227 ILE A N 1
ATOM 1896 C CA . ILE A 1 227 ? 7.558 -7.144 -16.580 1.00 95.19 227 ILE A CA 1
ATOM 1897 C C . ILE A 1 227 ? 7.456 -7.515 -18.066 1.00 95.19 227 ILE A C 1
ATOM 1899 O O . ILE A 1 227 ? 7.507 -8.702 -18.403 1.00 95.19 227 ILE A O 1
ATOM 1903 N N . LYS A 1 228 ? 7.402 -6.514 -18.956 1.00 92.06 228 LYS A N 1
ATOM 1904 C CA . LYS A 1 228 ? 7.309 -6.706 -20.415 1.00 92.06 228 LYS A CA 1
ATOM 1905 C C . LYS A 1 228 ? 8.486 -7.501 -20.961 1.00 92.06 228 LYS A C 1
ATOM 1907 O O . LYS A 1 228 ? 8.274 -8.488 -21.656 1.00 92.06 228 LYS A O 1
ATOM 1912 N N . ASN A 1 229 ? 9.714 -7.159 -20.567 1.00 84.38 229 ASN A N 1
ATOM 1913 C CA . ASN A 1 229 ? 10.911 -7.895 -20.991 1.00 84.38 229 ASN A CA 1
ATOM 1914 C C . ASN A 1 229 ? 10.985 -9.324 -20.423 1.00 84.38 229 ASN A C 1
ATOM 1916 O O . ASN A 1 229 ? 11.803 -10.132 -20.862 1.00 84.38 229 ASN A O 1
ATOM 1920 N N . GLY A 1 230 ? 10.155 -9.650 -19.429 1.00 86.88 230 GLY A N 1
ATOM 1921 C CA . GLY A 1 230 ? 9.945 -11.014 -18.950 1.00 86.88 230 GLY A CA 1
ATOM 1922 C C . GLY A 1 230 ? 8.851 -11.789 -19.699 1.00 86.88 230 GLY A C 1
ATOM 1923 O O . GLY A 1 230 ? 8.526 -12.901 -19.274 1.00 86.88 230 GLY A O 1
ATOM 1924 N N . GLY A 1 231 ? 8.288 -11.222 -20.771 1.00 89.44 231 GLY A N 1
ATOM 1925 C CA . GLY A 1 231 ? 7.266 -11.834 -21.625 1.00 89.44 231 GLY A CA 1
ATOM 1926 C C . GLY A 1 231 ? 5.871 -11.890 -21.014 1.00 89.44 231 GLY A C 1
ATOM 1927 O O . GLY A 1 231 ? 5.138 -12.858 -21.220 1.00 89.44 231 GLY A O 1
ATOM 1928 N N . VAL A 1 232 ? 5.522 -10.889 -20.204 1.00 96.12 232 VAL A N 1
ATOM 1929 C CA . VAL A 1 232 ? 4.234 -10.788 -19.506 1.00 96.12 232 VAL A CA 1
ATOM 1930 C C . VAL A 1 232 ? 3.547 -9.481 -19.889 1.00 96.12 232 VAL A C 1
ATOM 1932 O O . VAL A 1 232 ? 4.194 -8.437 -19.966 1.00 96.12 232 VAL A O 1
ATOM 1935 N N . TYR A 1 233 ? 2.242 -9.552 -20.152 1.00 97.50 233 TYR A N 1
ATOM 1936 C CA . TYR A 1 233 ? 1.420 -8.393 -20.489 1.00 97.50 233 TYR A CA 1
ATOM 1937 C C . TYR A 1 233 ? 1.225 -7.489 -19.271 1.00 97.50 233 TYR A C 1
ATOM 1939 O O . TYR A 1 233 ? 1.135 -7.963 -18.139 1.00 97.50 233 TYR A O 1
ATOM 1947 N N . VAL A 1 234 ? 1.141 -6.184 -19.499 1.00 98.62 234 VAL A N 1
ATOM 1948 C CA . VAL A 1 234 ? 0.914 -5.199 -18.445 1.00 98.62 234 VAL A CA 1
ATOM 1949 C C . VAL A 1 234 ? -0.346 -4.401 -18.732 1.00 98.62 234 VAL A C 1
ATOM 1951 O O . VAL A 1 234 ? -0.500 -3.841 -19.816 1.00 98.62 234 VAL A O 1
ATOM 1954 N N . VAL A 1 235 ? -1.207 -4.309 -17.724 1.00 98.56 235 VAL A N 1
ATOM 1955 C CA . VAL A 1 235 ? -2.295 -3.337 -17.664 1.00 98.56 235 VAL A CA 1
ATOM 1956 C C . VAL A 1 235 ? -1.855 -2.210 -16.735 1.00 98.56 235 VAL A C 1
ATOM 1958 O O . VAL A 1 235 ? -1.808 -2.391 -15.519 1.00 98.56 235 VAL A O 1
ATOM 1961 N N . ASP A 1 236 ? -1.496 -1.055 -17.290 1.00 98.44 236 ASP A N 1
ATOM 1962 C CA . ASP A 1 236 ? -1.233 0.146 -16.494 1.00 98.44 236 ASP A CA 1
ATOM 1963 C C . ASP A 1 236 ? -2.573 0.792 -16.125 1.00 98.44 236 ASP A C 1
ATOM 1965 O O . ASP A 1 236 ? -3.259 1.369 -16.975 1.00 98.44 236 ASP A O 1
ATOM 1969 N N . SER A 1 237 ? -2.962 0.674 -14.853 1.00 97.25 237 SER A N 1
ATOM 1970 C CA . SER A 1 237 ? -4.231 1.204 -14.346 1.00 97.25 237 SER A CA 1
ATOM 1971 C C . SER A 1 237 ? -4.135 2.628 -13.801 1.00 97.25 237 SER A C 1
ATOM 1973 O O . SER A 1 237 ? -5.124 3.162 -13.285 1.00 97.25 237 SER A O 1
ATOM 1975 N N . GLY A 1 238 ? -2.973 3.273 -13.953 1.00 96.12 238 GLY A N 1
ATOM 1976 C CA . GLY A 1 238 ? -2.767 4.677 -13.623 1.00 96.12 238 GLY A CA 1
ATOM 1977 C C . GLY A 1 238 ? -2.381 4.919 -12.161 1.00 96.12 238 GLY A C 1
ATOM 1978 O O . GLY A 1 238 ? -1.471 4.280 -11.633 1.00 96.12 238 GLY A O 1
ATOM 1979 N N . THR A 1 239 ? -3.012 5.916 -11.532 1.00 95.56 239 THR A N 1
ATOM 1980 C CA . THR A 1 239 ? -2.694 6.387 -10.166 1.00 95.56 239 THR A CA 1
ATOM 1981 C C . THR A 1 239 ? -3.882 6.178 -9.235 1.00 95.56 239 THR A C 1
ATOM 1983 O O . THR A 1 239 ? -4.860 6.902 -9.336 1.00 95.56 239 THR A O 1
ATOM 1986 N N . GLY A 1 240 ? -3.844 5.227 -8.320 1.00 95.12 240 GLY A N 1
ATOM 1987 C CA . GLY A 1 240 ? -5.017 4.835 -7.540 1.00 95.12 240 GLY A CA 1
ATOM 1988 C C . GLY A 1 240 ? -4.657 4.419 -6.126 1.00 95.12 240 GLY A C 1
ATOM 1989 O O . GLY A 1 240 ? -3.481 4.271 -5.785 1.00 95.12 240 GLY A O 1
ATOM 1990 N N . SER A 1 241 ? -5.677 4.261 -5.294 1.00 95.19 241 SER A N 1
ATOM 1991 C CA . SER A 1 241 ? -5.561 3.622 -3.990 1.00 95.19 241 SER A CA 1
ATOM 1992 C C . SER A 1 241 ? -5.260 2.126 -4.125 1.00 95.19 241 SER A C 1
ATOM 1994 O O . SER A 1 241 ? -5.441 1.525 -5.189 1.00 95.19 241 SER A O 1
ATOM 1996 N N . THR A 1 242 ? -4.777 1.500 -3.052 1.00 95.25 242 THR A N 1
ATOM 1997 C CA . THR A 1 242 ? -4.392 0.080 -3.114 1.00 95.25 242 THR A CA 1
ATOM 1998 C C . THR A 1 242 ? -5.607 -0.843 -3.291 1.00 95.25 242 THR A C 1
ATOM 2000 O O . THR A 1 242 ? -5.509 -1.861 -3.975 1.00 95.25 242 THR A O 1
ATOM 2003 N N . ASP A 1 243 ? -6.778 -0.479 -2.762 1.00 95.75 243 ASP A N 1
ATOM 2004 C CA . ASP A 1 243 ? -8.033 -1.200 -3.018 1.00 95.75 243 ASP A CA 1
ATOM 2005 C C . ASP A 1 243 ? -8.523 -1.044 -4.465 1.00 95.75 243 ASP A C 1
ATOM 2007 O O . ASP A 1 243 ? -9.036 -2.007 -5.029 1.00 95.75 243 ASP A O 1
ATOM 2011 N N . TYR A 1 244 ? -8.305 0.111 -5.106 1.00 97.31 244 TYR A N 1
ATOM 2012 C CA . TYR A 1 244 ? -8.561 0.294 -6.539 1.00 97.31 244 TYR A CA 1
ATOM 2013 C C . TYR A 1 244 ? -7.666 -0.611 -7.393 1.00 97.31 244 TYR A C 1
ATOM 2015 O O . TYR A 1 244 ? -8.139 -1.218 -8.361 1.00 97.31 244 TYR A O 1
ATOM 2023 N N . LEU A 1 245 ? -6.383 -0.751 -7.036 1.00 97.50 245 LEU A N 1
ATOM 2024 C CA . LEU A 1 245 ? -5.527 -1.743 -7.681 1.00 97.50 245 LEU A CA 1
ATOM 2025 C C . LEU A 1 245 ? -6.086 -3.149 -7.472 1.00 97.50 245 LEU A C 1
ATOM 2027 O O . LEU A 1 245 ? -6.192 -3.885 -8.446 1.00 97.50 245 LEU A O 1
ATOM 2031 N N . ALA A 1 246 ? -6.423 -3.528 -6.237 1.00 97.12 246 ALA A N 1
ATOM 2032 C CA . ALA A 1 246 ? -6.958 -4.856 -5.951 1.00 97.12 246 ALA A CA 1
ATOM 2033 C C . ALA A 1 246 ? -8.241 -5.127 -6.754 1.00 97.12 246 ALA A C 1
ATOM 2035 O O . ALA A 1 246 ? -8.382 -6.200 -7.332 1.00 97.12 246 ALA A O 1
ATOM 2036 N N . PHE A 1 247 ? -9.124 -4.132 -6.873 1.00 97.69 247 PHE A N 1
ATOM 2037 C CA . PHE A 1 247 ? -10.334 -4.198 -7.691 1.00 97.69 247 PHE A CA 1
ATOM 2038 C C . PHE A 1 247 ? -9.989 -4.427 -9.168 1.00 97.69 247 PHE A C 1
ATOM 2040 O O . PHE A 1 247 ? -10.495 -5.353 -9.792 1.00 97.69 247 PHE A O 1
ATOM 2047 N N . SER A 1 248 ? -9.051 -3.644 -9.708 1.00 97.56 248 SER A N 1
ATOM 2048 C CA . SER A 1 248 ? -8.559 -3.798 -11.085 1.00 97.56 248 SER A CA 1
ATOM 2049 C C . SER A 1 248 ? -7.913 -5.175 -11.319 1.00 97.56 248 SER A C 1
ATOM 2051 O O . SER A 1 248 ? -8.063 -5.763 -12.385 1.00 97.56 248 SER A O 1
ATOM 2053 N N . SER A 1 249 ? -7.209 -5.700 -10.312 1.00 97.38 249 SER A N 1
ATOM 2054 C CA . SER A 1 249 ? -6.572 -7.024 -10.301 1.00 97.38 249 SER A CA 1
ATOM 2055 C C . SER A 1 249 ? -7.600 -8.146 -10.445 1.00 97.38 249 SER A C 1
ATOM 2057 O O . SER A 1 249 ? -7.401 -9.052 -11.253 1.00 97.38 249 SER A O 1
ATOM 2059 N N . VAL A 1 250 ? -8.704 -8.045 -9.695 1.00 96.69 250 VAL A N 1
ATOM 2060 C CA . VAL A 1 250 ? -9.834 -8.985 -9.730 1.00 96.69 250 VAL A CA 1
ATOM 2061 C C . VAL A 1 250 ? -10.554 -8.924 -11.073 1.00 96.69 250 VAL A C 1
ATOM 2063 O O . VAL A 1 250 ? -10.835 -9.962 -11.667 1.00 96.69 250 VAL A O 1
ATOM 2066 N N . GLU A 1 251 ? -10.795 -7.720 -11.592 1.00 96.94 251 GLU A N 1
ATOM 2067 C CA . GLU A 1 251 ? -11.417 -7.505 -12.904 1.00 96.94 251 GLU A CA 1
ATOM 2068 C C . GLU A 1 251 ? -10.608 -8.104 -14.061 1.00 96.94 251 GLU A C 1
ATOM 2070 O O . GLU A 1 251 ? -11.171 -8.650 -15.010 1.00 96.94 251 GLU A O 1
ATOM 2075 N N . GLU A 1 252 ? -9.282 -8.036 -13.968 1.00 96.44 252 GLU A N 1
ATOM 2076 C CA . GLU A 1 252 ? -8.354 -8.613 -14.943 1.00 96.44 252 GLU A CA 1
ATOM 2077 C C . GLU A 1 252 ? -7.967 -10.070 -14.640 1.00 96.44 252 GLU A C 1
ATOM 2079 O O . GLU A 1 252 ? -7.197 -10.660 -15.401 1.00 96.44 252 GLU A O 1
ATOM 2084 N N . ASN A 1 253 ? -8.423 -10.646 -13.520 1.00 96.19 253 ASN A N 1
ATOM 2085 C CA . ASN A 1 253 ? -7.981 -11.952 -13.012 1.00 96.19 253 ASN A CA 1
ATOM 2086 C C . ASN A 1 253 ? -6.444 -12.126 -13.074 1.00 96.19 253 ASN A C 1
ATOM 2088 O O . ASN A 1 253 ? -5.907 -13.132 -13.544 1.00 96.19 253 ASN A O 1
ATOM 2092 N N . SER A 1 254 ? -5.721 -11.093 -12.649 1.00 96.94 254 SER A N 1
ATOM 2093 C CA . SER A 1 254 ? -4.277 -10.946 -12.856 1.00 96.94 254 SER A CA 1
ATOM 2094 C C . SER A 1 254 ? -3.586 -10.525 -11.566 1.00 96.94 254 SER A C 1
ATOM 2096 O O . SER A 1 254 ? -4.217 -9.949 -10.689 1.00 96.94 254 SER A O 1
ATOM 2098 N N . VAL A 1 255 ? -2.281 -10.778 -11.434 1.00 97.56 255 VAL A N 1
ATOM 2099 C CA . VAL A 1 255 ? -1.501 -10.266 -10.290 1.00 97.56 255 VAL A CA 1
ATOM 2100 C C . VAL A 1 255 ? -1.462 -8.738 -10.341 1.00 97.56 255 VAL A C 1
ATOM 2102 O O . VAL A 1 255 ? -1.230 -8.168 -11.405 1.00 97.56 255 VAL A O 1
ATOM 2105 N N . GLY A 1 256 ? -1.640 -8.079 -9.201 1.00 97.88 256 GLY A N 1
ATOM 2106 C CA . GLY A 1 256 ? -1.565 -6.625 -9.068 1.00 97.88 256 GLY A CA 1
ATOM 2107 C C . GLY A 1 256 ? -0.259 -6.174 -8.416 1.00 97.88 256 GLY A C 1
ATOM 2108 O O . GLY A 1 256 ? 0.245 -6.845 -7.513 1.00 97.88 256 GLY A O 1
ATOM 2109 N N . ILE A 1 257 ? 0.293 -5.028 -8.825 1.00 98.38 257 ILE A N 1
ATOM 2110 C CA . ILE A 1 257 ? 1.409 -4.367 -8.131 1.00 98.38 257 ILE A CA 1
ATOM 2111 C C . ILE A 1 257 ? 1.102 -2.886 -7.902 1.00 98.38 257 ILE A C 1
ATOM 2113 O O . ILE A 1 257 ? 0.922 -2.131 -8.857 1.00 98.38 257 ILE A O 1
ATOM 2117 N N . GLN A 1 258 ? 1.104 -2.470 -6.634 1.00 97.75 258 GLN A N 1
ATOM 2118 C CA . GLN A 1 258 ? 0.989 -1.072 -6.220 1.00 97.75 258 GLN A CA 1
ATOM 2119 C C . GLN A 1 258 ? 2.387 -0.530 -5.962 1.00 97.75 258 GLN A C 1
ATOM 2121 O O . GLN A 1 258 ? 3.069 -1.011 -5.055 1.00 97.75 258 GLN A O 1
ATOM 2126 N N . VAL A 1 259 ? 2.800 0.496 -6.698 1.00 97.81 259 VAL A N 1
ATOM 2127 C CA . VAL A 1 259 ? 4.004 1.271 -6.378 1.00 97.81 259 VAL A CA 1
ATOM 2128 C C . VAL A 1 259 ? 3.659 2.261 -5.266 1.00 97.81 259 VAL A C 1
ATOM 2130 O O . VAL A 1 259 ? 2.987 3.264 -5.509 1.00 97.81 259 VAL A O 1
ATOM 2133 N N . THR A 1 260 ? 4.048 1.932 -4.035 1.00 94.81 260 THR A N 1
ATOM 2134 C CA . THR A 1 260 ? 3.775 2.747 -2.848 1.00 94.81 260 THR A CA 1
ATOM 2135 C C . THR A 1 260 ? 4.641 2.345 -1.654 1.00 94.81 260 THR A C 1
ATOM 2137 O O . THR A 1 260 ? 5.035 1.187 -1.493 1.00 94.81 260 THR A O 1
ATOM 2140 N N . SER A 1 261 ? 4.866 3.292 -0.743 1.00 91.81 261 SER A N 1
ATOM 2141 C CA . SER A 1 261 ? 5.297 3.018 0.635 1.00 91.81 261 SER A CA 1
ATOM 2142 C C . SER A 1 261 ? 4.227 3.342 1.683 1.00 91.81 261 SER A C 1
ATOM 2144 O O . SER A 1 261 ? 4.543 3.355 2.878 1.00 91.81 261 SER A O 1
ATOM 2146 N N . SER A 1 262 ? 2.971 3.550 1.267 1.00 88.38 262 SER A N 1
ATOM 2147 C CA . SER A 1 262 ? 1.834 3.924 2.119 1.00 88.38 262 SER A CA 1
ATOM 2148 C C . SER A 1 262 ? 2.188 5.143 2.993 1.00 88.38 262 SER A C 1
ATOM 2150 O O . SER A 1 262 ? 2.837 6.080 2.526 1.00 88.38 262 SER A O 1
ATOM 2152 N N . HIS A 1 263 ? 1.838 5.124 4.271 1.00 87.31 263 HIS A N 1
ATOM 2153 C CA . HIS A 1 263 ? 2.111 6.141 5.289 1.00 87.31 263 HIS A CA 1
ATOM 2154 C C . HIS A 1 263 ? 3.597 6.360 5.661 1.00 87.31 263 HIS A C 1
ATOM 2156 O O . HIS A 1 263 ? 3.878 7.036 6.648 1.00 87.31 263 HIS A O 1
ATOM 2162 N N . MET A 1 264 ? 4.583 5.774 4.968 1.00 90.62 264 MET A N 1
ATOM 2163 C CA . MET A 1 264 ? 5.996 6.059 5.273 1.00 90.62 264 MET A CA 1
ATOM 2164 C C . MET A 1 264 ? 6.404 7.459 4.805 1.00 90.62 264 MET A C 1
ATOM 2166 O O . MET A 1 264 ? 5.763 8.049 3.931 1.00 90.62 264 MET A O 1
ATOM 2170 N N . LYS A 1 265 ? 7.518 7.963 5.360 1.00 91.81 265 LYS A N 1
ATOM 2171 C CA . LYS A 1 265 ? 8.081 9.257 4.965 1.00 91.81 265 LYS A CA 1
ATOM 2172 C C . LYS A 1 265 ? 8.230 9.378 3.448 1.00 91.81 265 LYS A C 1
ATOM 2174 O O . LYS A 1 265 ? 8.446 8.376 2.761 1.00 91.81 265 LYS A O 1
ATOM 2179 N N . LEU A 1 266 ? 8.173 10.600 2.929 1.00 91.06 266 LEU A N 1
ATOM 2180 C CA . LEU A 1 266 ? 8.245 10.873 1.489 1.00 91.06 266 LEU A CA 1
ATOM 2181 C C . LEU A 1 266 ? 9.522 10.354 0.812 1.00 91.06 266 LEU A C 1
ATOM 2183 O O . LEU A 1 266 ? 9.469 9.975 -0.354 1.00 91.06 266 LEU A O 1
ATOM 2187 N N . GLU A 1 267 ? 10.634 10.270 1.546 1.00 92.38 267 GLU A N 1
ATOM 2188 C CA . GLU A 1 267 ? 11.896 9.692 1.057 1.00 92.38 267 GLU A CA 1
ATOM 2189 C C . GLU A 1 267 ? 11.841 8.163 0.846 1.00 92.38 267 GLU A C 1
ATOM 2191 O O . GLU A 1 267 ? 12.777 7.595 0.299 1.00 92.38 267 GLU A O 1
ATOM 2196 N N . PHE A 1 268 ? 10.776 7.472 1.270 1.00 94.00 268 PHE A N 1
ATOM 2197 C CA . PHE A 1 268 ? 10.600 6.029 1.077 1.00 94.00 268 PHE A CA 1
ATOM 2198 C C . PHE A 1 268 ? 9.613 5.728 -0.047 1.00 94.00 268 PHE A C 1
ATOM 2200 O O . PHE A 1 268 ? 8.576 6.385 -0.178 1.00 94.00 268 PHE A O 1
ATOM 2207 N N . ASN A 1 269 ? 9.865 4.645 -0.779 1.00 94.81 269 ASN A N 1
ATOM 2208 C CA . ASN A 1 269 ? 8.921 4.055 -1.726 1.00 94.81 269 ASN A CA 1
ATOM 2209 C C . ASN A 1 269 ? 8.986 2.513 -1.678 1.00 94.81 269 ASN A C 1
ATOM 2211 O O . ASN A 1 269 ? 9.712 1.932 -0.860 1.00 94.81 269 ASN A O 1
ATOM 2215 N N . GLY A 1 270 ? 8.180 1.833 -2.485 1.00 95.44 270 GLY A N 1
ATOM 2216 C CA . GLY A 1 270 ? 8.031 0.393 -2.393 1.00 95.44 270 GLY A CA 1
ATOM 2217 C C . GLY A 1 270 ? 7.033 -0.210 -3.368 1.00 95.44 270 GLY A C 1
ATOM 2218 O O . GLY A 1 270 ? 6.556 0.442 -4.294 1.00 95.44 270 GLY A O 1
ATOM 2219 N N . PHE A 1 271 ? 6.746 -1.487 -3.141 1.00 96.75 271 PHE A N 1
ATOM 2220 C CA . PHE A 1 271 ? 5.853 -2.301 -3.949 1.00 96.75 271 PHE A CA 1
ATOM 2221 C C . PHE A 1 271 ? 5.023 -3.209 -3.038 1.00 96.75 271 PHE A C 1
ATOM 2223 O O . PHE A 1 271 ? 5.585 -4.011 -2.281 1.00 96.75 271 PHE A O 1
ATOM 2230 N N . LYS A 1 272 ? 3.695 -3.113 -3.131 1.00 95.56 272 LYS A N 1
ATOM 2231 C CA . LYS A 1 272 ? 2.760 -4.120 -2.603 1.00 95.56 272 LYS A CA 1
ATOM 2232 C C . LYS A 1 272 ? 2.310 -4.996 -3.768 1.00 95.56 272 LYS A C 1
ATOM 2234 O O . LYS A 1 272 ? 2.026 -4.473 -4.841 1.00 95.56 272 LYS A O 1
ATOM 2239 N N . LEU A 1 273 ? 2.268 -6.310 -3.576 1.00 96.12 273 LEU A N 1
ATOM 2240 C CA . LEU A 1 273 ? 1.783 -7.250 -4.588 1.00 96.12 273 LEU A CA 1
ATOM 2241 C C . LEU A 1 273 ? 0.453 -7.838 -4.129 1.00 96.12 273 LEU A C 1
ATOM 2243 O O . LEU A 1 273 ? 0.303 -8.108 -2.941 1.00 96.12 273 LEU A O 1
ATOM 2247 N N . VAL A 1 274 ? -0.475 -8.049 -5.057 1.00 95.44 274 VAL A N 1
ATOM 2248 C CA . VAL A 1 274 ? -1.838 -8.536 -4.806 1.00 95.44 274 VAL A CA 1
ATOM 2249 C C . VAL A 1 274 ? -2.111 -9.756 -5.687 1.00 95.44 274 VAL A C 1
ATOM 2251 O O . VAL A 1 274 ? -1.697 -9.796 -6.847 1.00 95.44 274 VAL A O 1
ATOM 2254 N N . TYR A 1 275 ? -2.762 -10.775 -5.130 1.00 94.38 275 TYR A N 1
ATOM 2255 C CA . TYR A 1 275 ? -3.195 -11.962 -5.871 1.00 94.38 275 TYR A CA 1
ATOM 2256 C C . TYR A 1 275 ? -4.353 -11.642 -6.836 1.00 94.38 275 TYR A C 1
ATOM 2258 O O . TYR A 1 275 ? -5.085 -10.682 -6.593 1.00 94.38 275 TYR A O 1
ATOM 2266 N N . PRO A 1 276 ? -4.560 -12.442 -7.902 1.00 94.62 276 PRO A N 1
ATOM 2267 C CA . PRO A 1 276 ? -5.695 -12.278 -8.818 1.00 94.62 276 PRO A CA 1
ATOM 2268 C C . PRO A 1 276 ? -7.060 -12.199 -8.136 1.00 94.62 276 PRO A C 1
ATOM 2270 O O . PRO A 1 276 ? -7.925 -11.449 -8.566 1.00 94.62 276 PRO A O 1
ATOM 2273 N N . GLU A 1 277 ? -7.247 -12.935 -7.045 1.00 91.25 277 GLU A N 1
ATOM 2274 C CA . GLU A 1 277 ? -8.491 -12.984 -6.278 1.00 91.25 277 GLU A CA 1
ATOM 2275 C C . GLU A 1 277 ? -8.675 -11.776 -5.336 1.00 91.25 277 GLU A C 1
ATOM 2277 O O . GLU A 1 277 ? -9.692 -11.671 -4.653 1.00 91.25 277 GLU A O 1
ATOM 2282 N N . GLY A 1 278 ? -7.702 -10.861 -5.294 1.00 81.50 278 GLY A N 1
ATOM 2283 C CA . GLY A 1 278 ? -7.541 -9.846 -4.257 1.00 81.50 278 GLY A CA 1
ATOM 2284 C C . GLY A 1 278 ? -6.903 -10.434 -2.984 1.00 81.50 278 GLY A C 1
ATOM 2285 O O . GLY A 1 278 ? -6.860 -11.645 -2.799 1.00 81.50 278 GLY A O 1
ATOM 2286 N N . ASN A 1 279 ? -6.381 -9.570 -2.108 1.00 90.12 279 ASN A N 1
ATOM 2287 C CA . ASN A 1 279 ? -5.433 -9.820 -0.999 1.00 90.12 279 ASN A CA 1
ATOM 2288 C C . ASN A 1 279 ? -3.946 -9.709 -1.373 1.00 90.12 279 ASN A C 1
ATOM 2290 O O . ASN A 1 279 ? -3.507 -10.099 -2.454 1.00 90.12 279 ASN A O 1
ATOM 2294 N N . GLY A 1 280 ? -3.157 -9.179 -0.438 1.00 91.19 280 GLY A N 1
ATOM 2295 C CA . GLY A 1 280 ? -1.717 -9.015 -0.566 1.00 91.19 280 GLY A CA 1
ATOM 2296 C C . GLY A 1 280 ? -0.951 -10.342 -0.588 1.00 91.19 280 GLY A C 1
ATOM 2297 O O . GLY A 1 280 ? -1.349 -11.332 0.027 1.00 91.19 280 GLY A O 1
ATOM 2298 N N . PHE A 1 281 ? 0.194 -10.349 -1.270 1.00 89.50 281 PHE A N 1
ATOM 2299 C CA . PHE A 1 281 ? 1.105 -11.490 -1.296 1.00 89.50 281 PHE A CA 1
ATOM 2300 C C . PHE A 1 281 ? 1.573 -11.858 0.110 1.00 89.50 281 PHE A C 1
ATOM 2302 O O . PHE A 1 281 ? 1.966 -11.012 0.914 1.00 89.50 281 PHE A O 1
ATOM 2309 N N . MET A 1 282 ? 1.607 -13.161 0.376 1.00 79.69 282 MET A N 1
ATOM 2310 C CA . MET A 1 282 ? 2.069 -13.703 1.649 1.00 79.69 282 MET A CA 1
ATOM 2311 C C . MET A 1 282 ? 3.373 -14.485 1.493 1.00 79.69 282 MET A C 1
ATOM 2313 O O . MET A 1 282 ? 3.772 -14.869 0.391 1.00 79.69 282 MET A O 1
ATOM 2317 N N . ASN A 1 283 ? 4.013 -14.745 2.640 1.00 75.75 283 ASN A N 1
ATOM 2318 C CA . ASN A 1 283 ? 5.354 -15.316 2.799 1.00 75.75 283 ASN A CA 1
ATOM 2319 C C . ASN A 1 283 ? 5.793 -16.277 1.684 1.00 75.75 283 ASN A C 1
ATOM 2321 O O . ASN A 1 283 ? 6.847 -16.064 1.117 1.00 75.75 283 ASN A O 1
ATOM 2325 N N . LYS A 1 284 ? 5.015 -17.305 1.312 1.00 83.12 284 LYS A N 1
ATOM 2326 C CA . LYS A 1 284 ? 5.475 -18.308 0.329 1.00 83.12 284 LYS A CA 1
ATOM 2327 C C . LYS A 1 284 ? 5.758 -17.729 -1.062 1.00 83.12 284 LYS A C 1
ATOM 2329 O O . LYS A 1 284 ? 6.795 -18.049 -1.642 1.00 83.12 284 LYS A O 1
ATOM 2334 N N . ASP A 1 285 ? 4.860 -16.911 -1.607 1.00 87.12 285 ASP A N 1
ATOM 2335 C CA . ASP A 1 285 ? 5.057 -16.315 -2.935 1.00 87.12 285 ASP A CA 1
ATOM 2336 C C . ASP A 1 285 ? 6.020 -15.138 -2.883 1.00 87.12 285 ASP A C 1
ATOM 2338 O O . ASP A 1 285 ? 6.836 -14.984 -3.791 1.00 87.12 285 ASP A O 1
ATOM 2342 N N . LEU A 1 286 ? 6.004 -14.367 -1.793 1.00 88.00 286 LEU A N 1
ATOM 2343 C CA . LEU A 1 286 ? 6.974 -13.296 -1.590 1.00 88.00 286 LEU A CA 1
ATOM 2344 C C . LEU A 1 286 ? 8.401 -13.840 -1.390 1.00 88.00 286 LEU A C 1
ATOM 2346 O O . LEU A 1 286 ? 9.350 -13.280 -1.932 1.00 88.00 286 LEU A O 1
ATOM 2350 N N . ASP A 1 287 ? 8.568 -14.961 -0.685 1.00 88.69 287 ASP A N 1
ATOM 2351 C CA . ASP A 1 287 ? 9.847 -15.661 -0.520 1.00 88.69 287 ASP A CA 1
ATOM 2352 C C . ASP A 1 287 ? 10.313 -16.264 -1.846 1.00 88.69 287 ASP A C 1
ATOM 2354 O O . ASP A 1 287 ? 11.497 -16.178 -2.180 1.00 88.69 287 ASP A O 1
ATOM 2358 N N . CYS A 1 288 ? 9.392 -16.824 -2.639 1.00 91.12 288 CYS A N 1
ATOM 2359 C CA . CYS A 1 288 ? 9.699 -17.292 -3.988 1.00 91.12 288 CYS A CA 1
ATOM 2360 C C . CYS A 1 288 ? 10.151 -16.130 -4.884 1.00 91.12 288 CYS A C 1
ATOM 2362 O O . CYS A 1 288 ? 11.179 -16.233 -5.556 1.00 91.12 288 CYS A O 1
ATOM 2364 N N . LEU A 1 289 ? 9.446 -14.997 -4.841 1.00 92.75 289 LEU A N 1
ATOM 2365 C CA . LEU A 1 289 ? 9.818 -13.782 -5.560 1.00 92.75 289 LEU A CA 1
ATOM 2366 C C . LEU A 1 289 ? 11.191 -13.271 -5.118 1.00 92.75 289 LEU A C 1
ATOM 2368 O O . LEU A 1 289 ? 12.042 -12.990 -5.959 1.00 92.75 289 LEU A O 1
ATOM 2372 N N . LYS A 1 290 ? 11.443 -13.215 -3.808 1.00 90.38 290 LYS A N 1
ATOM 2373 C CA . LYS A 1 290 ? 12.733 -12.831 -3.220 1.00 90.38 290 LYS A CA 1
ATOM 2374 C C . LYS A 1 290 ? 13.854 -13.768 -3.658 1.00 90.38 290 LYS A C 1
ATOM 2376 O O . LYS A 1 290 ? 14.965 -13.312 -3.929 1.00 90.38 290 LYS A O 1
ATOM 2381 N N . GLN A 1 291 ? 13.583 -15.069 -3.746 1.00 87.94 291 GLN A N 1
ATOM 2382 C CA . GLN A 1 291 ? 14.533 -16.047 -4.263 1.00 87.94 291 GLN A CA 1
ATOM 2383 C C . GLN A 1 291 ? 14.831 -15.799 -5.745 1.00 87.94 291 GLN A C 1
ATOM 2385 O O . GLN A 1 291 ? 16.004 -15.738 -6.106 1.00 87.94 291 GLN A O 1
ATOM 2390 N N . ILE A 1 292 ? 13.806 -15.607 -6.581 1.00 89.19 292 ILE A N 1
ATOM 2391 C CA . ILE A 1 292 ? 13.971 -15.300 -8.010 1.00 89.19 292 ILE A CA 1
ATOM 2392 C C . ILE A 1 292 ? 14.783 -14.011 -8.194 1.00 89.19 292 ILE A C 1
ATOM 2394 O O . ILE A 1 292 ? 15.747 -13.993 -8.960 1.00 89.19 292 ILE A O 1
ATOM 2398 N N . PHE A 1 293 ? 14.433 -12.965 -7.446 1.00 87.69 293 PHE A N 1
ATOM 2399 C CA . PHE A 1 293 ? 15.125 -11.679 -7.459 1.00 87.69 293 PHE A CA 1
ATOM 2400 C C . PHE A 1 293 ? 16.597 -11.819 -7.061 1.00 87.69 293 PHE A C 1
ATOM 2402 O O . PHE A 1 293 ? 17.472 -11.185 -7.648 1.00 87.69 293 PHE A O 1
ATOM 2409 N N . ARG A 1 294 ? 16.897 -12.674 -6.077 1.00 82.12 294 ARG A N 1
ATOM 2410 C CA . ARG A 1 294 ? 18.270 -12.965 -5.648 1.00 82.12 294 ARG A CA 1
ATOM 2411 C C . ARG A 1 294 ? 19.054 -13.754 -6.694 1.00 82.12 294 ARG A C 1
ATOM 2413 O O . ARG A 1 294 ? 20.229 -13.470 -6.894 1.00 82.12 294 ARG A O 1
ATOM 2420 N N . GLU A 1 295 ? 18.437 -14.767 -7.297 1.00 77.75 295 GLU A N 1
ATOM 2421 C CA . GLU A 1 295 ? 19.070 -15.603 -8.324 1.00 77.75 295 GLU A CA 1
ATOM 2422 C C . GLU A 1 295 ? 19.460 -14.786 -9.554 1.00 77.75 295 GLU A C 1
ATOM 2424 O O . GLU A 1 295 ? 20.464 -15.101 -10.187 1.00 77.75 295 GLU A O 1
ATOM 2429 N N . ASN A 1 296 ? 18.675 -13.752 -9.879 1.00 70.12 296 ASN A N 1
ATOM 2430 C CA . ASN A 1 296 ? 18.939 -12.819 -10.975 1.00 70.12 296 ASN A CA 1
ATOM 2431 C C . ASN A 1 296 ? 19.246 -13.504 -12.317 1.00 70.12 296 ASN A C 1
ATOM 2433 O O . ASN A 1 296 ? 20.063 -13.049 -13.110 1.00 70.12 296 ASN A O 1
ATOM 2437 N N . SER A 1 297 ? 18.617 -14.654 -12.544 1.00 69.94 297 SER A N 1
ATOM 2438 C CA . SER A 1 297 ? 18.820 -15.463 -13.737 1.00 69.94 297 SER A CA 1
ATOM 2439 C C . SER A 1 297 ? 17.542 -15.432 -14.557 1.00 69.94 297 SER A C 1
ATOM 2441 O O . SER A 1 297 ? 16.548 -16.088 -14.216 1.00 69.94 297 SER A O 1
ATOM 2443 N N . PHE A 1 298 ? 17.561 -14.639 -15.621 1.00 72.38 298 PHE A N 1
ATOM 2444 C CA . PHE A 1 298 ? 16.440 -14.474 -16.535 1.00 72.38 298 PHE A CA 1
ATOM 2445 C C . PHE A 1 298 ? 16.814 -15.007 -17.918 1.00 72.38 298 PHE A C 1
ATOM 2447 O O . PHE A 1 298 ? 17.955 -14.886 -18.356 1.00 72.38 298 PHE A O 1
ATOM 2454 N N . GLN A 1 299 ? 15.849 -15.643 -18.578 1.00 68.44 299 GLN A N 1
ATOM 2455 C CA . GLN A 1 299 ? 15.956 -16.019 -19.985 1.00 68.44 299 GLN A CA 1
ATOM 2456 C C . GLN A 1 299 ? 15.351 -14.896 -20.833 1.00 68.44 299 GLN A C 1
ATOM 2458 O O . GLN A 1 299 ? 14.498 -14.148 -20.335 1.00 68.44 299 GLN A O 1
ATOM 2463 N N . ARG A 1 300 ? 15.802 -14.772 -22.087 1.00 66.62 300 ARG A N 1
ATOM 2464 C CA . ARG A 1 300 ? 15.134 -13.913 -23.064 1.00 66.62 300 ARG A CA 1
ATOM 2465 C C . ARG A 1 300 ? 13.785 -14.532 -23.397 1.00 66.62 300 ARG A C 1
ATOM 2467 O O . ARG A 1 300 ? 13.704 -15.717 -23.708 1.00 66.62 300 ARG A O 1
ATOM 2474 N N . GLU A 1 301 ? 12.758 -13.708 -23.327 1.00 74.62 301 GLU A N 1
ATOM 2475 C CA . GLU A 1 301 ? 11.403 -14.025 -23.753 1.00 74.62 301 GLU A CA 1
ATOM 2476 C C . GLU A 1 301 ? 11.022 -13.059 -24.876 1.00 74.62 301 GLU A C 1
ATOM 2478 O O . GLU A 1 301 ? 11.633 -11.993 -25.003 1.00 74.62 301 GLU A O 1
ATOM 2483 N N . GLU A 1 302 ? 10.028 -13.421 -25.684 1.00 78.62 302 GLU A N 1
ATOM 2484 C CA . GLU A 1 302 ? 9.335 -12.429 -26.510 1.00 78.62 302 GLU A CA 1
ATOM 2485 C C . GLU A 1 302 ? 8.727 -11.370 -25.589 1.00 78.62 302 GLU A C 1
ATOM 2487 O O . GLU A 1 302 ? 8.198 -11.717 -24.531 1.00 78.62 302 GLU A O 1
ATOM 2492 N N . ASP A 1 303 ? 8.831 -10.092 -25.953 1.00 80.75 303 ASP A N 1
ATOM 2493 C CA . ASP A 1 303 ? 8.323 -9.028 -25.093 1.00 80.75 303 ASP A CA 1
ATOM 2494 C C . ASP A 1 303 ? 6.806 -9.113 -24.951 1.00 80.75 303 ASP A C 1
ATOM 2496 O O . ASP A 1 303 ? 6.066 -9.314 -25.916 1.00 80.75 303 ASP A O 1
ATOM 2500 N N . GLY A 1 304 ? 6.340 -8.915 -23.721 1.00 90.00 304 GLY A N 1
ATOM 2501 C CA . GLY A 1 304 ? 4.939 -8.632 -23.463 1.00 90.00 304 GLY A CA 1
ATOM 2502 C C . GLY A 1 304 ? 4.546 -7.255 -23.997 1.00 90.00 304 GLY A C 1
ATOM 2503 O O . GLY A 1 304 ? 5.387 -6.413 -24.320 1.00 90.00 304 GLY A O 1
ATOM 2504 N N . ALA A 1 305 ? 3.243 -6.998 -24.043 1.00 92.88 305 ALA A N 1
ATOM 2505 C CA . ALA A 1 305 ? 2.715 -5.684 -24.388 1.00 92.88 305 ALA A CA 1
ATOM 2506 C C . ALA A 1 305 ? 2.247 -4.920 -23.146 1.00 92.88 305 ALA A C 1
ATOM 2508 O O . ALA A 1 305 ? 2.099 -5.478 -22.061 1.00 92.88 305 ALA A O 1
ATOM 2509 N N . GLU A 1 306 ? 2.009 -3.630 -23.328 1.00 96.38 306 GLU A N 1
ATOM 2510 C CA . GLU A 1 306 ? 1.448 -2.740 -22.320 1.00 96.38 306 GLU A CA 1
ATOM 2511 C C . GLU A 1 306 ? 0.206 -2.076 -22.887 1.00 96.38 306 GLU A C 1
ATOM 2513 O O . GLU A 1 306 ? 0.191 -1.674 -24.054 1.00 96.38 306 GLU A O 1
ATOM 2518 N N . ILE A 1 307 ? -0.822 -1.979 -22.056 1.00 97.69 307 ILE A N 1
ATOM 2519 C CA . ILE A 1 307 ? -2.061 -1.280 -22.363 1.00 97.69 307 ILE A CA 1
ATOM 2520 C C . ILE A 1 307 ? -2.380 -0.379 -21.171 1.00 97.69 307 ILE A C 1
ATOM 2522 O O . ILE A 1 307 ? -2.365 -0.827 -20.025 1.00 97.69 307 ILE A O 1
ATOM 2526 N N . GLU A 1 308 ? -2.703 0.882 -21.440 1.00 97.69 308 GLU A N 1
ATOM 2527 C CA . GLU A 1 308 ? -3.301 1.760 -20.437 1.00 97.69 308 GLU A CA 1
ATOM 2528 C C . GLU A 1 308 ? -4.803 1.466 -20.354 1.00 97.69 308 GLU A C 1
ATOM 2530 O O . GLU A 1 308 ? -5.520 1.545 -21.357 1.00 97.69 308 GLU A O 1
ATOM 2535 N N . LYS A 1 309 ? -5.295 1.108 -19.166 1.00 97.25 309 LYS A N 1
ATOM 2536 C CA . LYS A 1 309 ? -6.719 0.822 -18.944 1.00 97.25 309 LYS A CA 1
ATOM 2537 C C . LYS A 1 309 ? -7.113 1.156 -17.517 1.00 97.25 309 LYS A C 1
ATOM 2539 O O . LYS A 1 309 ? -6.615 0.568 -16.564 1.00 97.25 309 LYS A O 1
ATOM 2544 N N . THR A 1 310 ? -8.048 2.087 -17.377 1.00 94.75 310 THR A N 1
ATOM 2545 C CA . THR A 1 310 ? -8.570 2.516 -16.079 1.00 94.75 310 THR A CA 1
ATOM 2546 C C . THR A 1 310 ? -9.873 1.810 -15.717 1.00 94.75 310 THR A C 1
ATOM 2548 O O . THR A 1 310 ? -10.677 1.469 -16.586 1.00 94.75 310 THR A O 1
ATOM 2551 N N . TYR A 1 311 ? -10.089 1.653 -14.413 1.00 95.56 311 TYR A N 1
ATOM 2552 C CA . TYR A 1 311 ? -11.275 1.062 -13.811 1.00 95.56 311 TYR A CA 1
ATOM 2553 C C . TYR A 1 311 ? -12.073 2.043 -12.945 1.00 95.56 311 TYR A C 1
ATOM 2555 O O . TYR A 1 311 ? -13.009 1.610 -12.282 1.00 95.56 311 TYR A O 1
ATOM 2563 N N . TYR A 1 312 ? -11.731 3.343 -12.909 1.00 94.56 312 TYR A N 1
ATOM 2564 C CA . TYR A 1 312 ? -12.266 4.251 -11.877 1.00 94.56 312 TYR A CA 1
ATOM 2565 C C . TYR A 1 312 ? -13.787 4.329 -11.855 1.00 94.56 312 TYR A C 1
ATOM 2567 O O . TYR A 1 312 ? -14.353 4.236 -10.776 1.00 94.56 312 TYR A O 1
ATOM 2575 N N . SER A 1 313 ? -14.438 4.465 -13.017 1.00 95.06 313 SER A N 1
ATOM 2576 C CA . SER A 1 313 ? -15.906 4.518 -13.079 1.00 95.06 313 SER A CA 1
ATOM 2577 C C . SER A 1 313 ? -16.506 3.248 -12.488 1.00 95.06 313 SER A C 1
ATOM 2579 O O . SER A 1 313 ? -17.296 3.324 -11.565 1.00 95.06 313 SER A O 1
ATOM 2581 N N . LYS A 1 314 ? -16.038 2.073 -12.931 1.00 96.94 314 LYS A N 1
ATOM 2582 C CA . LYS A 1 314 ? -16.541 0.787 -12.437 1.00 96.94 314 LYS A CA 1
ATOM 2583 C C . LYS A 1 314 ? -16.274 0.588 -10.938 1.00 96.94 314 LYS A C 1
ATOM 2585 O O . LYS A 1 314 ? -17.113 0.032 -10.242 1.00 96.94 314 LYS A O 1
ATOM 2590 N N . TYR A 1 315 ? -15.114 1.032 -10.454 1.00 97.12 315 TYR A N 1
ATOM 2591 C CA . TYR A 1 315 ? -14.762 1.012 -9.034 1.00 97.12 315 TYR A CA 1
ATOM 2592 C C . TYR A 1 315 ? -15.689 1.920 -8.213 1.00 97.12 315 TYR A C 1
ATOM 2594 O O . TYR A 1 315 ? -16.187 1.484 -7.180 1.00 97.12 315 TYR A O 1
ATOM 2602 N N . LEU A 1 316 ? -15.936 3.151 -8.674 1.00 95.81 316 LEU A N 1
ATOM 2603 C CA . LEU A 1 316 ? -16.817 4.109 -8.006 1.00 95.81 316 LEU A CA 1
ATOM 2604 C C . LEU A 1 316 ? -18.271 3.637 -8.008 1.00 95.81 316 LEU A C 1
ATOM 2606 O O . LEU A 1 316 ? -18.873 3.620 -6.942 1.00 95.81 316 LEU A O 1
ATOM 2610 N N . ASP A 1 317 ? -18.782 3.167 -9.149 1.00 96.69 317 ASP A N 1
ATOM 2611 C CA . ASP A 1 317 ? -20.136 2.612 -9.267 1.00 96.69 317 ASP A CA 1
ATOM 2612 C C . ASP A 1 317 ? -20.315 1.430 -8.295 1.00 96.69 317 ASP A C 1
ATOM 2614 O O . ASP A 1 317 ? -21.278 1.363 -7.536 1.00 96.69 317 ASP A O 1
ATOM 2618 N N . ALA A 1 318 ? -19.340 0.512 -8.248 1.00 97.06 318 ALA A N 1
ATOM 2619 C CA . ALA A 1 318 ? -19.373 -0.624 -7.330 1.00 97.06 318 ALA A CA 1
ATOM 2620 C C . ALA A 1 318 ? -19.262 -0.202 -5.853 1.00 97.06 318 ALA A C 1
ATOM 2622 O O . ALA A 1 318 ? -19.855 -0.851 -4.986 1.00 97.06 318 ALA A O 1
ATOM 2623 N N . ALA A 1 319 ? -18.497 0.853 -5.555 1.00 95.94 319 ALA A N 1
ATOM 2624 C CA . ALA A 1 319 ? -18.354 1.386 -4.206 1.00 95.94 319 ALA A CA 1
ATOM 2625 C C . ALA A 1 319 ? -19.647 2.071 -3.740 1.00 95.94 319 ALA A C 1
ATOM 2627 O O . ALA A 1 319 ? -20.102 1.811 -2.627 1.00 95.94 319 ALA A O 1
ATOM 2628 N N . GLU A 1 320 ? -20.271 2.871 -4.604 1.00 95.12 320 GLU A N 1
ATOM 2629 C CA . GLU A 1 320 ? -21.576 3.492 -4.376 1.00 95.12 320 GLU A CA 1
ATOM 2630 C C . GLU A 1 320 ? -22.655 2.426 -4.140 1.00 95.12 320 GLU A C 1
ATOM 2632 O O . GLU A 1 320 ? -23.296 2.419 -3.086 1.00 95.12 320 GLU A O 1
ATOM 2637 N N . ASP A 1 321 ? -22.781 1.455 -5.052 1.00 95.62 321 ASP A N 1
ATOM 2638 C CA . ASP A 1 321 ? -23.719 0.331 -4.939 1.00 95.62 321 ASP A CA 1
ATOM 2639 C C . ASP A 1 321 ? -23.516 -0.471 -3.648 1.00 95.62 321 ASP A C 1
ATOM 2641 O O . ASP A 1 321 ? -24.468 -0.998 -3.058 1.00 95.62 321 ASP A O 1
ATOM 2645 N N . PHE A 1 322 ? -22.264 -0.629 -3.213 1.00 95.50 322 PHE A N 1
ATOM 2646 C CA . PHE A 1 322 ? -21.948 -1.298 -1.959 1.00 95.50 322 PHE A CA 1
ATOM 2647 C C . PHE A 1 322 ? -22.391 -0.462 -0.756 1.00 95.50 322 PHE A C 1
ATOM 2649 O O . PHE A 1 322 ? -23.078 -0.986 0.124 1.00 95.50 322 PHE A O 1
ATOM 2656 N N . THR A 1 323 ? -22.045 0.826 -0.723 1.00 93.38 323 THR A N 1
ATOM 2657 C CA . THR A 1 323 ? -22.375 1.721 0.391 1.00 93.38 323 THR A CA 1
ATOM 2658 C C . THR A 1 323 ? -23.881 1.933 0.538 1.00 93.38 323 THR A C 1
ATOM 2660 O O . THR A 1 323 ? -24.394 1.852 1.656 1.00 93.38 323 THR A O 1
ATOM 2663 N N . LEU A 1 324 ? -24.621 2.113 -0.561 1.00 91.56 324 LEU A N 1
ATOM 2664 C CA . LEU A 1 324 ? -26.071 2.355 -0.541 1.00 91.56 324 LEU A CA 1
ATOM 2665 C C . LEU A 1 324 ? -26.882 1.218 0.102 1.00 91.56 324 LEU A C 1
ATOM 2667 O O . LEU A 1 324 ? -27.964 1.462 0.632 1.00 91.56 324 LEU A O 1
ATOM 2671 N N . LYS A 1 325 ? -26.353 -0.013 0.153 1.00 89.88 325 LYS A N 1
ATOM 2672 C CA . LYS A 1 325 ? -26.990 -1.142 0.868 1.00 89.88 325 LYS A CA 1
ATOM 2673 C C . LYS A 1 325 ? -27.063 -0.939 2.383 1.00 89.88 325 LYS A C 1
ATOM 2675 O O . LYS A 1 325 ? -27.840 -1.620 3.051 1.00 89.88 325 LYS A O 1
ATOM 2680 N N . HIS A 1 326 ? -26.245 -0.037 2.915 1.00 83.69 326 HIS A N 1
ATOM 2681 C CA . HIS A 1 326 ? -26.062 0.194 4.345 1.00 83.69 326 HIS A CA 1
ATOM 2682 C C . HIS A 1 326 ? -26.265 1.662 4.755 1.00 83.69 326 HIS A C 1
ATOM 2684 O O . HIS A 1 326 ? -26.157 1.997 5.936 1.00 83.69 326 HIS A O 1
ATOM 2690 N N . PHE A 1 327 ? -26.551 2.530 3.788 1.00 79.06 327 PHE A N 1
ATOM 2691 C CA . PHE A 1 327 ? -26.639 3.974 3.956 1.00 79.06 327 PHE A CA 1
ATOM 2692 C C . PHE A 1 327 ? -27.956 4.383 4.633 1.00 79.06 327 PHE A C 1
ATOM 2694 O O . PHE A 1 327 ? -29.017 3.850 4.308 1.00 79.06 327 PHE A O 1
ATOM 2701 N N . GLN A 1 328 ? -27.901 5.328 5.577 1.00 73.88 328 GLN A N 1
ATOM 2702 C CA . GLN A 1 328 ? -29.077 5.849 6.294 1.00 73.88 328 GLN A CA 1
ATOM 2703 C C . GLN A 1 328 ? -29.464 7.280 5.890 1.00 73.88 328 GLN A C 1
ATOM 2705 O O . GLN A 1 328 ? -30.293 7.879 6.567 1.00 73.88 328 GLN A O 1
ATOM 2710 N N . ASP A 1 329 ? -28.896 7.792 4.794 1.00 65.88 329 ASP A N 1
ATOM 2711 C CA . ASP A 1 329 ? -29.162 9.121 4.227 1.00 65.88 329 ASP A CA 1
ATOM 2712 C C . ASP A 1 329 ? -28.975 10.262 5.230 1.00 65.88 329 ASP A C 1
ATOM 2714 O O . ASP A 1 329 ? -29.915 10.803 5.813 1.00 65.88 329 ASP A O 1
ATOM 2718 N N . THR A 1 330 ? -27.708 10.599 5.477 1.00 64.88 330 THR A N 1
ATOM 2719 C CA . THR A 1 330 ? -27.363 11.750 6.306 1.00 64.88 330 THR A CA 1
ATOM 2720 C C . THR A 1 330 ? -26.641 12.778 5.455 1.00 64.88 330 THR A C 1
ATOM 2722 O O . THR A 1 330 ? -25.468 12.584 5.136 1.00 64.88 330 THR A O 1
ATOM 2725 N N . GLU A 1 331 ? -27.323 13.877 5.130 1.00 81.38 331 GLU A N 1
ATOM 2726 C CA . GLU A 1 331 ? -26.680 15.089 4.624 1.00 81.38 331 GLU A CA 1
ATOM 2727 C C . GLU A 1 331 ? -25.614 15.513 5.645 1.00 81.38 331 GLU A C 1
ATOM 2729 O O . GLU A 1 331 ? -25.935 15.882 6.777 1.00 81.38 331 GLU A O 1
ATOM 2734 N N . ARG A 1 332 ? -24.337 15.377 5.275 1.00 90.44 332 ARG A N 1
ATOM 2735 C CA . ARG A 1 332 ? -23.203 15.753 6.125 1.00 90.44 332 ARG A CA 1
ATOM 2736 C C . ARG A 1 332 ? -22.306 16.732 5.429 1.00 90.44 332 ARG A C 1
ATOM 2738 O O . ARG A 1 332 ? -21.981 16.565 4.256 1.00 90.44 332 ARG A O 1
ATOM 2745 N N . LYS A 1 333 ? -21.801 17.667 6.214 1.00 96.56 333 LYS A N 1
ATOM 2746 C CA . LYS A 1 333 ? -20.671 18.498 5.856 1.00 96.56 333 LYS A CA 1
ATOM 2747 C C . LYS A 1 333 ? -19.390 17.885 6.407 1.00 96.56 333 LYS A C 1
ATOM 2749 O O . LYS A 1 333 ? -19.238 17.716 7.617 1.00 96.56 333 LYS A O 1
ATOM 2754 N N . ILE A 1 334 ? -18.471 17.523 5.520 1.00 97.50 334 ILE A N 1
ATOM 2755 C CA . ILE A 1 334 ? -17.296 16.707 5.837 1.00 97.50 334 ILE A CA 1
ATOM 2756 C C . ILE A 1 334 ? -16.027 17.454 5.452 1.00 97.50 334 ILE A C 1
ATOM 2758 O O . ILE A 1 334 ? -15.848 17.844 4.301 1.00 97.50 334 ILE A O 1
ATOM 2762 N N . VAL A 1 335 ? -15.091 17.585 6.389 1.00 98.31 335 VAL A N 1
ATOM 2763 C CA . VAL A 1 335 ? -13.712 17.970 6.066 1.00 98.31 335 VAL A CA 1
ATOM 2764 C C . VAL A 1 335 ? -12.922 16.713 5.719 1.00 98.31 335 VAL A C 1
ATOM 2766 O O . VAL A 1 335 ? -12.810 15.820 6.552 1.00 98.31 335 VAL A O 1
ATOM 2769 N N . LEU A 1 336 ? -12.340 16.646 4.523 1.00 97.06 336 LEU A N 1
ATOM 2770 C CA . LEU A 1 336 ? -11.560 15.492 4.059 1.00 97.06 336 LEU A CA 1
ATOM 2771 C C . LEU A 1 336 ? -10.101 15.878 3.788 1.00 97.06 336 LEU A C 1
ATOM 2773 O O . LEU A 1 336 ? -9.851 16.860 3.095 1.00 97.06 336 LEU A O 1
ATOM 2777 N N . ASP A 1 337 ? -9.135 15.090 4.264 1.00 95.94 337 ASP A N 1
ATOM 2778 C CA . ASP A 1 337 ? -7.729 15.186 3.847 1.00 95.94 337 ASP A CA 1
ATOM 2779 C C . ASP A 1 337 ? -7.129 13.797 3.569 1.00 95.94 337 ASP A C 1
ATOM 2781 O O . ASP A 1 337 ? -6.896 13.000 4.473 1.00 95.94 337 ASP A O 1
ATOM 2785 N N . ASN A 1 338 ? -6.828 13.510 2.307 1.00 93.44 338 ASN A N 1
ATOM 2786 C CA . ASN A 1 338 ? -6.174 12.280 1.863 1.00 93.44 338 ASN A CA 1
ATOM 2787 C C . ASN A 1 338 ? -4.644 12.335 1.998 1.00 93.44 338 ASN A C 1
ATOM 2789 O O . ASN A 1 338 ? -3.943 11.515 1.408 1.00 93.44 338 ASN A O 1
ATOM 2793 N N . LEU A 1 339 ? -4.106 13.344 2.693 1.00 92.19 339 LEU A N 1
ATOM 2794 C CA . LEU A 1 339 ? -2.685 13.504 2.996 1.00 92.19 339 LEU A CA 1
ATOM 2795 C C . LEU A 1 339 ? -1.811 13.397 1.740 1.00 92.19 339 LEU A C 1
ATOM 2797 O O . LEU A 1 339 ? -0.879 12.604 1.672 1.00 92.19 339 LEU A O 1
ATOM 2801 N N . GLY A 1 340 ? -2.129 14.191 0.714 1.00 86.00 340 GLY A N 1
ATOM 2802 C CA . GLY A 1 340 ? -1.432 14.158 -0.581 1.00 86.00 340 GLY A CA 1
ATOM 2803 C C . GLY A 1 340 ? -1.934 13.082 -1.550 1.00 86.00 340 GLY A C 1
ATOM 2804 O O . GLY A 1 340 ? -1.491 13.031 -2.693 1.00 86.00 340 GLY A O 1
ATOM 2805 N N . GLY A 1 341 ? -2.868 12.239 -1.110 1.00 85.00 341 GLY A N 1
ATOM 2806 C CA . GLY A 1 341 ? -3.496 11.162 -1.868 1.00 85.00 341 GLY A CA 1
ATOM 2807 C C . GLY A 1 341 ? -4.652 11.584 -2.776 1.00 85.00 341 GLY A C 1
ATOM 2808 O O . GLY A 1 341 ? -5.479 10.742 -3.088 1.00 85.00 341 GLY A O 1
ATOM 2809 N N . ILE A 1 342 ? -4.787 12.852 -3.189 1.00 81.00 342 ILE A N 1
ATOM 2810 C CA . ILE A 1 342 ? -5.992 13.303 -3.925 1.00 81.00 342 ILE A CA 1
ATOM 2811 C C . ILE A 1 342 ? -6.183 12.592 -5.275 1.00 81.00 342 ILE A C 1
ATOM 2813 O O . ILE A 1 342 ? -7.303 12.376 -5.716 1.00 81.00 342 ILE A O 1
ATOM 2817 N N . LYS A 1 343 ? -5.085 12.220 -5.946 1.00 80.88 343 LYS A N 1
ATOM 2818 C CA . LYS A 1 343 ? -5.138 11.536 -7.250 1.00 80.88 343 LYS A CA 1
ATOM 2819 C C . LYS A 1 343 ? -5.401 10.037 -7.120 1.00 80.88 343 LYS A C 1
ATOM 2821 O O . LYS A 1 343 ? -5.832 9.425 -8.090 1.00 80.88 343 LYS A O 1
ATOM 2826 N N . SER A 1 344 ? -5.100 9.460 -5.960 1.00 79.94 344 SER A N 1
ATOM 2827 C CA . SER A 1 344 ? -5.252 8.035 -5.667 1.00 79.94 344 SER A CA 1
ATOM 2828 C C . SER A 1 344 ? -6.571 7.743 -4.962 1.00 79.94 344 SER A C 1
ATOM 2830 O O . SER A 1 344 ? -7.300 6.847 -5.379 1.00 79.94 344 SER A O 1
ATOM 2832 N N . SER A 1 345 ? -6.882 8.500 -3.910 1.00 81.62 345 SER A N 1
ATOM 2833 C CA . SER A 1 345 ? -8.130 8.391 -3.171 1.00 81.62 345 SER A CA 1
ATOM 2834 C C . SER A 1 345 ? -9.275 9.010 -3.956 1.00 81.62 345 SER A C 1
ATOM 2836 O O . SER A 1 345 ? -9.201 10.146 -4.416 1.00 81.62 345 SER A O 1
ATOM 2838 N N . ARG A 1 346 ? -10.370 8.261 -4.046 1.00 88.25 346 ARG A N 1
ATOM 2839 C CA . ARG A 1 346 ? -11.639 8.717 -4.620 1.00 88.25 346 ARG A CA 1
ATOM 2840 C C . ARG A 1 346 ? -12.712 8.928 -3.552 1.00 88.25 346 ARG A C 1
ATOM 2842 O O . ARG A 1 346 ? -13.893 8.996 -3.866 1.00 88.25 346 ARG A O 1
ATOM 2849 N N . ALA A 1 347 ? -12.301 9.054 -2.286 1.00 92.25 347 ALA A N 1
ATOM 2850 C CA . ALA A 1 347 ? -13.217 9.233 -1.164 1.00 92.25 347 ALA A CA 1
ATOM 2851 C C . ALA A 1 347 ? -14.059 10.507 -1.284 1.00 92.25 347 ALA A C 1
ATOM 2853 O O . ALA A 1 347 ? -15.248 10.455 -1.008 1.00 92.25 347 ALA A O 1
ATOM 2854 N N . GLY A 1 348 ? -13.477 11.625 -1.734 1.00 93.25 348 GLY A N 1
ATOM 2855 C CA . GLY A 1 348 ? -14.231 12.867 -1.947 1.00 93.25 348 GLY A CA 1
ATOM 2856 C C . GLY A 1 348 ? -15.338 12.699 -2.990 1.00 93.25 348 GLY A C 1
ATOM 2857 O O . GLY A 1 348 ? -16.490 12.979 -2.691 1.00 93.25 348 GLY A O 1
ATOM 2858 N N . GLU A 1 349 ? -14.994 12.150 -4.160 1.00 93.88 349 GLU A N 1
ATOM 2859 C CA . GLU A 1 349 ? -15.944 11.883 -5.253 1.00 93.88 349 GLU A CA 1
ATOM 2860 C C . GLU A 1 349 ? -17.078 10.946 -4.808 1.00 93.88 349 GLU A C 1
ATOM 2862 O O . GLU A 1 349 ? -18.248 11.217 -5.076 1.00 93.88 349 GLU A O 1
ATOM 2867 N N . LEU A 1 350 ? -16.749 9.873 -4.079 1.00 94.25 350 LEU A N 1
ATOM 2868 C CA . LEU A 1 350 ? -17.746 8.944 -3.544 1.00 94.25 350 LEU A CA 1
ATOM 2869 C C . LEU A 1 350 ? -18.660 9.617 -2.508 1.00 94.25 350 LEU A C 1
ATOM 2871 O O . LEU A 1 350 ? -19.873 9.448 -2.559 1.00 94.25 350 LEU A O 1
ATOM 2875 N N . LEU A 1 351 ? -18.099 10.397 -1.580 1.00 94.56 351 LEU A N 1
ATOM 2876 C CA . LEU A 1 351 ? -18.869 11.107 -0.554 1.00 94.56 351 LEU A CA 1
ATOM 2877 C C . LEU A 1 351 ? -19.816 12.152 -1.162 1.00 94.56 351 LEU A C 1
ATOM 2879 O O . LEU A 1 351 ? -20.972 12.224 -0.753 1.00 94.56 351 LEU A O 1
ATOM 2883 N N . GLU A 1 352 ? -19.350 12.929 -2.142 1.00 94.19 352 GLU A N 1
ATOM 2884 C CA . GLU A 1 352 ? -20.176 13.907 -2.864 1.00 94.19 352 GLU A CA 1
ATOM 2885 C C . GLU A 1 352 ? -21.299 13.222 -3.653 1.00 94.19 352 GLU A C 1
ATOM 2887 O O . GLU A 1 352 ? -22.440 13.682 -3.622 1.00 94.19 352 GLU A O 1
ATOM 2892 N N . THR A 1 353 ? -21.005 12.090 -4.305 1.00 92.44 353 THR A N 1
ATOM 2893 C CA . THR A 1 353 ? -22.008 11.278 -5.024 1.00 92.44 353 THR A CA 1
ATOM 2894 C C . THR A 1 353 ? -23.100 10.774 -4.078 1.00 92.44 353 THR A C 1
ATOM 2896 O O . THR A 1 353 ? -24.279 10.790 -4.421 1.00 92.44 353 THR A O 1
ATOM 2899 N N . LEU A 1 354 ? -22.724 10.421 -2.846 1.00 91.94 354 LEU A N 1
ATOM 2900 C CA . LEU A 1 354 ? -23.640 10.009 -1.780 1.00 91.94 354 LEU A CA 1
ATOM 2901 C C . LEU A 1 354 ? -24.339 11.186 -1.065 1.00 91.94 354 LEU A C 1
ATOM 2903 O O . LEU A 1 354 ? -25.038 10.964 -0.078 1.00 91.94 354 LEU A O 1
ATOM 2907 N N . GLY A 1 355 ? -24.166 12.426 -1.537 1.00 91.50 355 GLY A N 1
ATOM 2908 C CA . GLY A 1 355 ? -24.891 13.604 -1.048 1.00 91.50 355 GLY A CA 1
ATOM 2909 C C . GLY A 1 355 ? -24.206 14.401 0.068 1.00 91.50 355 GLY A C 1
ATOM 2910 O O . GLY A 1 355 ? -24.827 15.301 0.633 1.00 91.50 355 GLY A O 1
ATOM 2911 N N . ALA A 1 356 ? -22.944 14.115 0.403 1.00 93.62 356 ALA A N 1
ATOM 2912 C CA . ALA A 1 356 ? -22.200 14.911 1.380 1.00 93.62 356 ALA A CA 1
ATOM 2913 C C . ALA A 1 356 ? -21.657 16.222 0.775 1.00 93.62 356 ALA A C 1
ATOM 2915 O O . ALA A 1 356 ? -21.158 16.252 -0.349 1.00 93.62 356 ALA A O 1
ATOM 2916 N N . GLU A 1 357 ? -21.660 17.304 1.556 1.00 95.75 357 GLU A N 1
ATOM 2917 C CA . GLU A 1 357 ? -20.888 18.515 1.257 1.00 95.75 357 GLU A CA 1
ATOM 2918 C C . GLU A 1 357 ? -19.434 18.285 1.695 1.00 95.75 357 GLU A C 1
ATOM 2920 O O . GLU A 1 357 ? -19.135 18.257 2.891 1.00 95.75 357 GLU A O 1
ATOM 2925 N N . VAL A 1 358 ? -18.508 18.126 0.745 1.00 96.44 358 VAL A N 1
ATOM 2926 C CA . VAL A 1 358 ? -17.099 17.840 1.056 1.00 96.44 358 VAL A CA 1
ATOM 2927 C C . VAL A 1 358 ? -16.235 19.097 0.955 1.00 96.44 358 VAL A C 1
ATOM 2929 O O . VAL A 1 358 ? -16.040 19.686 -0.105 1.00 96.44 358 VAL A O 1
ATOM 2932 N N . ILE A 1 359 ? -15.617 19.478 2.071 1.00 96.94 359 ILE A N 1
ATOM 2933 C CA . ILE A 1 359 ? -14.518 20.444 2.111 1.00 96.94 359 ILE A CA 1
ATOM 2934 C C . ILE A 1 359 ? -13.212 19.663 1.998 1.00 96.94 359 ILE A C 1
ATOM 2936 O O . ILE A 1 359 ? -12.629 19.219 2.992 1.00 96.94 359 ILE A O 1
ATOM 2940 N N . ASN A 1 360 ? -12.745 19.494 0.763 1.00 94.25 360 ASN A N 1
ATOM 2941 C CA . ASN A 1 360 ? -11.515 18.764 0.492 1.00 94.25 360 ASN A CA 1
ATOM 2942 C C . ASN A 1 360 ? -10.279 19.640 0.766 1.00 94.25 360 ASN A C 1
ATOM 2944 O O . ASN A 1 360 ? -10.036 20.652 0.109 1.00 94.25 360 ASN A O 1
ATOM 2948 N N . LEU A 1 361 ? -9.491 19.249 1.763 1.00 94.25 361 LEU A N 1
ATOM 2949 C CA . LEU A 1 361 ? -8.216 19.860 2.128 1.00 94.25 361 LEU A CA 1
ATOM 2950 C C . LEU A 1 361 ? -7.023 19.238 1.403 1.00 94.25 361 LEU A C 1
ATOM 2952 O O . LEU A 1 361 ? -5.912 19.771 1.530 1.00 94.25 361 LEU A O 1
ATOM 2956 N N . SER A 1 362 ? -7.236 18.134 0.693 1.00 86.44 362 SER A N 1
ATOM 2957 C CA . SER A 1 362 ? -6.184 17.386 0.016 1.00 86.44 362 SER A CA 1
ATOM 2958 C C . SER A 1 362 ? -5.557 18.231 -1.085 1.00 86.44 362 SER A C 1
ATOM 2960 O O . SER A 1 362 ? -6.243 18.846 -1.896 1.00 86.44 362 SER A O 1
ATOM 2962 N N . GLY A 1 363 ? -4.230 18.253 -1.119 1.00 81.69 363 GLY A N 1
ATOM 2963 C CA . GLY A 1 363 ? -3.475 18.755 -2.260 1.00 81.69 363 GLY A CA 1
ATOM 2964 C C . GLY A 1 363 ? -2.783 17.617 -3.001 1.00 81.69 363 GLY A C 1
ATOM 2965 O O . GLY A 1 363 ? -2.827 16.464 -2.578 1.00 81.69 363 GLY A O 1
ATOM 2966 N N . ASP A 1 364 ? -2.055 17.974 -4.056 1.00 78.12 364 ASP A N 1
ATOM 2967 C CA . ASP A 1 364 ? -1.155 17.061 -4.777 1.00 78.12 364 ASP A CA 1
ATOM 2968 C C . ASP A 1 364 ? 0.037 16.585 -3.927 1.00 78.12 364 ASP A C 1
ATOM 2970 O O . ASP A 1 364 ? 0.735 15.645 -4.298 1.00 78.12 364 ASP A O 1
ATOM 2974 N N . LYS A 1 365 ? 0.301 17.255 -2.799 1.00 84.56 365 LYS A N 1
ATOM 2975 C CA . LYS A 1 365 ? 1.372 16.930 -1.855 1.00 84.56 365 LYS A CA 1
ATOM 2976 C C . LYS A 1 365 ? 0.810 16.869 -0.439 1.00 84.56 365 LYS A C 1
ATOM 2978 O O . LYS A 1 365 ? -0.068 17.674 -0.110 1.00 84.56 365 LYS A O 1
ATOM 2983 N N . PRO A 1 366 ? 1.312 15.966 0.418 1.00 84.56 366 PRO A N 1
ATOM 2984 C CA . PRO A 1 366 ? 0.908 15.960 1.812 1.00 84.56 366 PRO A CA 1
ATOM 2985 C C . PRO A 1 366 ? 1.378 17.228 2.524 1.00 84.56 366 PRO A C 1
ATOM 2987 O O . PRO A 1 366 ? 2.458 17.754 2.255 1.00 84.56 366 PRO A O 1
ATOM 2990 N N . LYS A 1 367 ? 0.577 17.686 3.488 1.00 85.94 367 LYS A N 1
ATOM 2991 C CA . LYS A 1 367 ? 0.941 18.791 4.393 1.00 85.94 367 LYS A CA 1
ATOM 2992 C C . LYS A 1 367 ? 1.836 18.341 5.552 1.00 85.94 367 LYS A C 1
ATOM 2994 O O . LYS A 1 367 ? 2.392 19.184 6.250 1.00 85.94 367 LYS A O 1
ATOM 2999 N N . ILE A 1 368 ? 1.945 17.030 5.761 1.00 88.31 368 ILE A N 1
ATOM 3000 C CA . ILE A 1 368 ? 2.683 16.390 6.852 1.00 88.31 368 ILE A CA 1
ATOM 3001 C C . ILE A 1 368 ? 3.599 15.289 6.299 1.00 88.31 368 ILE A C 1
ATOM 3003 O O . ILE A 1 368 ? 3.267 14.638 5.313 1.00 88.31 368 ILE A O 1
ATOM 3007 N N . ASP A 1 369 ? 4.748 15.071 6.934 1.00 90.62 369 ASP A N 1
ATOM 3008 C CA . ASP A 1 369 ? 5.672 13.984 6.596 1.00 90.62 369 ASP A CA 1
ATOM 3009 C C . ASP A 1 369 ? 6.128 13.287 7.892 1.00 90.62 369 ASP A C 1
ATOM 3011 O O . ASP A 1 369 ? 6.793 13.922 8.719 1.00 90.62 369 ASP A O 1
ATOM 3015 N N . PRO A 1 370 ? 5.775 12.009 8.124 1.00 90.94 370 PRO A N 1
ATOM 3016 C CA . PRO A 1 370 ? 5.056 11.105 7.221 1.00 90.94 370 PRO A CA 1
ATOM 3017 C C . PRO A 1 370 ? 3.564 11.454 7.013 1.00 90.94 370 PRO A C 1
ATOM 3019 O O . PRO A 1 370 ? 2.937 12.001 7.923 1.00 90.94 370 PRO A O 1
ATOM 3022 N N . PRO A 1 371 ? 2.968 11.075 5.862 1.00 90.31 371 PRO A N 1
ATOM 3023 C CA . PRO A 1 371 ? 1.534 11.180 5.581 1.00 90.31 371 PRO A CA 1
ATOM 3024 C C . PRO A 1 371 ? 0.749 10.061 6.288 1.00 90.31 371 PRO A C 1
ATOM 3026 O O . PRO A 1 371 ? 0.125 9.211 5.658 1.00 90.31 371 PRO A O 1
ATOM 3029 N N . ASP A 1 372 ? 0.839 10.036 7.616 1.00 90.81 372 ASP A N 1
ATOM 3030 C CA . ASP A 1 372 ? 0.231 9.026 8.486 1.00 90.81 372 ASP A CA 1
ATOM 3031 C C . ASP A 1 372 ? -1.015 9.621 9.172 1.00 90.81 372 ASP A C 1
ATOM 3033 O O . ASP A 1 372 ? -0.860 10.604 9.914 1.00 90.81 372 ASP A O 1
ATOM 3037 N N . PRO A 1 373 ? -2.229 9.070 8.946 1.00 92.38 373 PRO A N 1
ATOM 3038 C CA . PRO A 1 373 ? -3.496 9.594 9.459 1.00 92.38 373 PRO A CA 1
ATOM 3039 C C . PRO A 1 373 ? -3.661 9.277 10.951 1.00 92.38 373 PRO A C 1
ATOM 3041 O O . PRO A 1 373 ? -4.577 8.580 11.372 1.00 92.38 373 PRO A O 1
ATOM 3044 N N . LYS A 1 374 ? -2.747 9.789 11.773 1.00 91.19 374 LYS A N 1
ATOM 3045 C CA . LYS A 1 374 ? -2.809 9.697 13.230 1.00 91.19 374 LYS A CA 1
ATOM 3046 C C . LYS A 1 374 ? -3.309 11.004 13.831 1.00 91.19 374 LYS A C 1
ATOM 3048 O O . LYS A 1 374 ? -2.806 12.048 13.416 1.00 91.19 374 LYS A O 1
ATOM 3053 N N . PRO A 1 375 ? -4.197 10.963 14.839 1.00 91.50 375 PRO A N 1
ATOM 3054 C CA . PRO A 1 375 ? -4.762 12.150 15.483 1.00 91.50 375 PRO A CA 1
ATOM 3055 C C . PRO A 1 375 ? -3.752 13.268 15.777 1.00 91.50 375 PRO A C 1
ATOM 3057 O O . PRO A 1 375 ? -3.983 14.425 15.430 1.00 91.50 375 PRO A O 1
ATOM 3060 N N . GLU A 1 376 ? -2.573 12.935 16.316 1.00 90.12 376 GLU A N 1
ATOM 3061 C CA . GLU A 1 376 ? -1.533 13.917 16.656 1.00 90.12 376 GLU A CA 1
ATOM 3062 C C . GLU A 1 376 ? -1.030 14.765 15.469 1.00 90.12 376 GLU A C 1
ATOM 3064 O O . GLU A 1 376 ? -0.525 15.876 15.672 1.00 90.12 376 GLU A O 1
ATOM 3069 N N . ASN A 1 377 ? -1.196 14.270 14.239 1.00 90.81 377 ASN A N 1
ATOM 3070 C CA . ASN A 1 377 ? -0.776 14.923 13.002 1.00 90.81 377 ASN A CA 1
ATOM 3071 C C . ASN A 1 377 ? -1.903 15.716 12.315 1.00 90.81 377 ASN A C 1
ATOM 3073 O O . ASN A 1 377 ? -1.648 16.364 11.300 1.00 90.81 377 ASN A O 1
ATOM 3077 N N . LEU A 1 378 ? -3.137 15.672 12.829 1.00 95.00 378 LEU A N 1
ATOM 3078 C CA . LEU A 1 378 ? -4.341 16.082 12.094 1.00 95.00 378 LEU A CA 1
ATOM 3079 C C . LEU A 1 378 ? -5.048 17.317 12.679 1.00 95.00 378 LEU A C 1
ATOM 3081 O O . LEU A 1 378 ? -6.184 17.617 12.321 1.00 95.00 378 LEU A O 1
ATOM 3085 N N . ARG A 1 379 ? -4.353 18.114 13.502 1.00 94.69 379 ARG A N 1
ATOM 3086 C CA . ARG A 1 379 ? -4.883 19.363 14.098 1.00 94.69 379 ARG A CA 1
ATOM 3087 C C . ARG A 1 379 ? -5.385 20.401 13.089 1.00 94.69 379 ARG A C 1
ATOM 3089 O O . ARG A 1 379 ? -6.062 21.361 13.449 1.00 94.69 379 ARG A O 1
ATOM 3096 N N . HIS A 1 380 ? -4.987 20.318 11.821 1.00 95.31 380 HIS A N 1
ATOM 3097 C CA . HIS A 1 380 ? -5.548 21.174 10.769 1.00 95.31 380 HIS A CA 1
ATOM 3098 C C . HIS A 1 380 ? -6.951 20.740 10.337 1.00 95.31 380 HIS A C 1
ATOM 3100 O O . HIS A 1 380 ? -7.714 21.603 9.918 1.00 95.31 380 HIS A O 1
ATOM 3106 N N . ILE A 1 381 ? -7.297 19.456 10.462 1.00 97.12 381 ILE A N 1
ATOM 3107 C CA . ILE A 1 381 ? -8.652 18.952 10.212 1.00 97.12 381 ILE A CA 1
ATOM 3108 C C . ILE A 1 381 ? -9.577 19.415 11.333 1.00 97.12 381 ILE A C 1
ATOM 3110 O O . ILE A 1 381 ? -10.598 20.015 11.028 1.00 97.12 381 ILE A O 1
ATOM 3114 N N . GLU A 1 382 ? -9.177 19.242 12.597 1.00 97.31 382 GLU A N 1
ATOM 3115 C CA . GLU A 1 382 ? -9.927 19.715 13.778 1.00 97.31 382 GLU A CA 1
ATOM 3116 C C . GLU A 1 382 ? -10.311 21.194 13.636 1.00 97.31 382 GLU A C 1
ATOM 3118 O O . GLU A 1 382 ? -11.488 21.545 13.589 1.00 97.31 382 GLU A O 1
ATOM 3123 N N . ARG A 1 383 ? -9.303 22.055 13.427 1.00 97.19 383 ARG A N 1
ATOM 3124 C CA . ARG A 1 383 ? -9.509 23.494 13.215 1.00 97.19 383 ARG A CA 1
ATOM 3125 C C . ARG A 1 383 ? -10.440 23.775 12.049 1.00 97.19 383 ARG A C 1
ATOM 3127 O O . ARG A 1 383 ? -11.288 24.651 12.149 1.00 97.19 383 ARG A O 1
ATOM 3134 N N . LYS A 1 384 ? -10.305 23.043 10.940 1.00 98.06 384 LYS A N 1
ATOM 3135 C CA . LYS A 1 384 ? -11.163 23.275 9.781 1.00 98.06 384 LYS A CA 1
ATOM 3136 C C . LYS A 1 384 ? -12.607 22.864 10.049 1.00 98.06 384 LYS A C 1
ATOM 3138 O O . LYS A 1 384 ? -13.513 23.556 9.585 1.00 98.06 384 LYS A O 1
ATOM 3143 N N . VAL A 1 385 ? -12.820 21.767 10.773 1.00 98.44 385 VAL A N 1
ATOM 3144 C CA . VAL A 1 385 ? -14.149 21.306 11.189 1.00 98.44 385 VAL A CA 1
ATOM 3145 C C . VAL A 1 385 ? -14.817 22.384 12.041 1.00 98.44 385 VAL A C 1
ATOM 3147 O O . VAL A 1 385 ? -15.908 22.829 11.685 1.00 98.44 385 VAL A O 1
ATOM 3150 N N . GLU A 1 386 ? -14.119 22.896 13.058 1.00 97.44 386 GLU A N 1
ATOM 3151 C CA . GLU A 1 386 ? -14.590 23.994 13.915 1.00 97.44 386 GLU A CA 1
ATOM 3152 C C . GLU A 1 386 ? -14.875 25.281 13.120 1.00 97.44 386 GLU A C 1
ATOM 3154 O O . GLU A 1 386 ? -15.955 25.860 13.225 1.00 97.44 386 GLU A O 1
ATOM 3159 N N . GLU A 1 387 ? -13.933 25.717 12.276 1.00 98.06 387 GLU A N 1
ATOM 3160 C CA . GLU A 1 387 ? -14.040 26.941 11.466 1.00 98.06 387 GLU A CA 1
ATOM 3161 C C . GLU A 1 387 ? -15.244 26.933 10.517 1.00 98.06 387 GLU A C 1
ATOM 3163 O O . GLU A 1 387 ? -15.788 27.989 10.188 1.00 98.06 387 GLU A O 1
ATOM 3168 N N . THR A 1 388 ? -15.621 25.758 10.013 1.00 97.75 388 THR A N 1
ATOM 3169 C CA . THR A 1 388 ? -16.642 25.616 8.964 1.00 97.75 388 THR A CA 1
ATOM 3170 C C . THR A 1 388 ? -17.974 25.082 9.471 1.00 97.75 388 THR A C 1
ATOM 3172 O O . THR A 1 388 ? -18.922 25.017 8.679 1.00 97.75 388 THR A O 1
ATOM 3175 N N . GLY A 1 389 ? -18.045 24.724 10.758 1.00 97.00 389 GLY A N 1
ATOM 3176 C CA . GLY A 1 389 ? -19.191 24.045 11.357 1.00 97.00 389 GLY A CA 1
ATOM 3177 C C . GLY A 1 389 ? -19.489 22.712 10.673 1.00 97.00 389 GLY A C 1
ATOM 3178 O O . GLY A 1 389 ? -20.653 22.411 10.434 1.00 97.00 389 GLY A O 1
ATOM 3179 N N . SER A 1 390 ? -18.450 21.977 10.265 1.00 97.69 390 SER A N 1
ATOM 3180 C CA . SER A 1 390 ? -18.616 20.662 9.635 1.00 97.69 390 SER A CA 1
ATOM 3181 C C . SER A 1 390 ? -19.011 19.607 10.671 1.00 97.69 390 SER A C 1
ATOM 3183 O O . SER A 1 390 ? -18.621 19.702 11.832 1.00 97.69 390 SER A O 1
ATOM 3185 N N . ASP A 1 391 ? -19.743 18.578 10.253 1.00 96.19 391 ASP A N 1
ATOM 3186 C CA . ASP A 1 391 ? -20.220 17.508 11.137 1.00 96.19 391 ASP A CA 1
ATOM 3187 C C . ASP A 1 391 ? -19.108 16.529 11.527 1.00 96.19 391 ASP A C 1
ATOM 3189 O O . ASP A 1 391 ? -19.159 15.903 12.588 1.00 96.19 391 ASP A O 1
ATOM 3193 N N . MET A 1 392 ? -18.115 16.354 10.649 1.00 96.69 392 MET A N 1
ATOM 3194 C CA . MET A 1 392 ? -17.007 15.428 10.866 1.00 96.69 392 MET A CA 1
ATOM 3195 C C . MET A 1 392 ? -15.758 15.782 10.055 1.00 96.69 392 MET A C 1
ATOM 3197 O O . MET A 1 392 ? -15.816 16.471 9.033 1.00 96.69 392 MET A O 1
ATOM 3201 N N . GLY A 1 393 ? -14.623 15.255 10.508 1.00 98.12 393 GLY A N 1
ATOM 3202 C CA . GLY A 1 393 ? -13.359 15.236 9.783 1.00 98.12 393 GLY A CA 1
ATOM 3203 C C . GLY A 1 393 ? -12.961 13.811 9.405 1.00 98.12 393 GLY A C 1
ATOM 3204 O O . GLY A 1 393 ? -13.142 12.882 10.190 1.00 98.12 393 GLY A O 1
ATOM 3205 N N . ILE A 1 394 ? -12.400 13.631 8.214 1.00 97.69 394 ILE A N 1
ATOM 3206 C CA . ILE A 1 394 ? -11.910 12.350 7.703 1.00 97.69 394 ILE A CA 1
ATOM 3207 C C . ILE A 1 394 ? -10.488 12.539 7.185 1.00 97.69 394 ILE A C 1
ATOM 3209 O O . ILE A 1 394 ? -10.212 13.479 6.438 1.00 97.69 394 ILE A O 1
ATOM 3213 N N . ALA A 1 395 ? -9.595 11.621 7.547 1.00 96.44 395 ALA A N 1
ATOM 3214 C CA . ALA A 1 395 ? -8.268 11.529 6.954 1.00 96.44 395 ALA A CA 1
ATOM 3215 C C . ALA A 1 395 ? -7.998 10.129 6.409 1.00 96.44 395 ALA A C 1
ATOM 3217 O O . ALA A 1 395 ? -8.329 9.150 7.072 1.00 96.44 395 ALA A O 1
ATOM 3218 N N . THR A 1 396 ? -7.340 10.033 5.255 1.00 94.81 396 THR A N 1
ATOM 3219 C CA . THR A 1 396 ? -6.766 8.774 4.746 1.00 94.81 396 THR A CA 1
ATOM 3220 C C . THR A 1 396 ? -5.273 8.943 4.494 1.00 94.81 396 THR A C 1
ATOM 3222 O O . THR A 1 396 ? -4.804 10.068 4.327 1.00 94.81 396 THR A O 1
ATOM 3225 N N . ASP A 1 397 ? -4.512 7.849 4.439 1.00 91.06 397 ASP A N 1
ATOM 3226 C CA . ASP A 1 397 ? -3.138 7.902 3.929 1.00 91.06 397 ASP A CA 1
ATOM 3227 C C . ASP A 1 397 ? -3.097 7.977 2.390 1.00 91.06 397 ASP A C 1
ATOM 3229 O O . ASP A 1 397 ? -4.132 7.952 1.715 1.00 91.06 397 ASP A O 1
ATOM 3233 N N . MET A 1 398 ? -1.887 8.122 1.831 1.00 88.69 398 MET A N 1
ATOM 3234 C CA . MET A 1 398 ? -1.680 8.403 0.402 1.00 88.69 398 MET A CA 1
ATOM 3235 C C . MET A 1 398 ? -2.230 7.322 -0.532 1.00 88.69 398 MET A C 1
ATOM 3237 O O . MET A 1 398 ? -2.616 7.636 -1.656 1.00 88.69 398 MET A O 1
ATOM 3241 N N . ASP A 1 399 ? -2.246 6.060 -0.112 1.00 90.06 399 ASP A N 1
ATOM 3242 C CA . ASP A 1 399 ? -2.800 4.939 -0.873 1.00 90.06 399 ASP A CA 1
ATOM 3243 C C . ASP A 1 399 ? -4.179 4.483 -0.365 1.00 90.06 399 ASP A C 1
ATOM 3245 O O . ASP A 1 399 ? -4.705 3.485 -0.857 1.00 90.06 399 ASP A O 1
ATOM 3249 N N . ALA A 1 400 ? -4.774 5.268 0.541 1.00 92.38 400 ALA A N 1
ATOM 3250 C CA . ALA A 1 400 ? -6.148 5.206 1.038 1.00 92.38 400 ALA A CA 1
ATOM 3251 C C . ALA A 1 400 ? -6.613 3.835 1.557 1.00 92.38 400 ALA A C 1
ATOM 3253 O O . ALA A 1 400 ? -7.803 3.514 1.487 1.00 92.38 400 ALA A O 1
ATOM 3254 N N . ASP A 1 401 ? -5.696 3.037 2.108 1.00 92.12 401 ASP A N 1
ATOM 3255 C CA . ASP A 1 401 ? -6.038 1.782 2.782 1.00 92.12 401 ASP A CA 1
ATOM 3256 C C . ASP A 1 401 ? -6.261 1.967 4.294 1.00 92.12 401 ASP A C 1
ATOM 3258 O O . ASP A 1 401 ? -6.827 1.078 4.939 1.00 92.12 401 ASP A O 1
ATOM 3262 N N . ARG A 1 402 ? -5.918 3.149 4.838 1.00 93.75 402 ARG A N 1
ATOM 3263 C CA . ARG A 1 402 ? -6.196 3.572 6.221 1.00 93.75 402 ARG A CA 1
ATOM 3264 C C . ARG A 1 402 ? -7.123 4.766 6.314 1.00 93.75 402 ARG A C 1
ATOM 3266 O O . ARG A 1 402 ? -7.166 5.618 5.429 1.00 93.75 402 ARG A O 1
ATOM 3273 N N . ILE A 1 403 ? -7.790 4.869 7.462 1.00 95.88 403 ILE A N 1
ATOM 3274 C CA . ILE A 1 403 ? -8.674 5.984 7.787 1.00 95.88 403 ILE A CA 1
ATOM 3275 C C . ILE A 1 403 ? -8.576 6.412 9.257 1.00 95.88 403 ILE A C 1
ATOM 3277 O O . ILE A 1 403 ? -8.407 5.580 10.150 1.00 95.88 403 ILE A O 1
ATOM 3281 N N . ALA A 1 404 ? -8.754 7.710 9.497 1.00 97.38 404 ALA A N 1
ATOM 3282 C CA . ALA A 1 404 ? -9.059 8.293 10.798 1.00 97.38 404 ALA A CA 1
ATOM 3283 C C . ALA A 1 404 ? -10.306 9.181 10.710 1.00 97.38 404 ALA A C 1
ATOM 3285 O O . ALA A 1 404 ? -10.535 9.842 9.695 1.00 97.38 404 ALA A O 1
ATOM 3286 N N . ILE A 1 405 ? -11.093 9.199 11.787 1.00 97.94 405 ILE A N 1
ATOM 3287 C CA . ILE A 1 405 ? -12.369 9.916 11.871 1.00 97.94 405 ILE A CA 1
ATOM 3288 C C . ILE A 1 405 ? -12.365 10.836 13.090 1.00 97.94 405 ILE A C 1
ATOM 3290 O O . ILE A 1 405 ? -12.149 10.375 14.211 1.00 97.94 405 ILE A O 1
ATOM 3294 N N . TYR A 1 406 ? -12.650 12.113 12.860 1.00 98.31 406 TYR A N 1
ATOM 3295 C CA . TYR A 1 406 ? -12.911 13.119 13.884 1.00 98.31 406 TYR A CA 1
ATOM 3296 C C . TYR A 1 406 ? -14.410 13.409 13.938 1.00 98.31 406 TYR A C 1
ATOM 3298 O O . TYR A 1 406 ? -15.010 13.759 12.919 1.00 98.31 406 TYR A O 1
ATOM 3306 N N . TYR A 1 407 ? -15.025 13.247 15.105 1.00 96.62 407 TYR A N 1
ATOM 3307 C CA . TYR A 1 407 ? -16.462 13.418 15.294 1.00 96.62 407 TYR A CA 1
ATOM 3308 C C . TYR A 1 407 ? -16.764 13.835 16.735 1.00 96.62 407 TYR A C 1
ATOM 3310 O O . TYR A 1 407 ? -16.302 13.172 17.656 1.00 96.62 407 TYR A O 1
ATOM 3318 N N . GLN A 1 408 ? -17.578 14.881 16.927 1.00 93.75 408 GLN A N 1
ATOM 3319 C CA . GLN A 1 408 ? -17.940 15.412 18.256 1.00 93.75 408 GLN A CA 1
ATOM 3320 C C . GLN A 1 408 ? -16.731 15.742 19.140 1.00 93.75 408 GLN A C 1
ATOM 3322 O O . GLN A 1 408 ? -16.638 15.300 20.280 1.00 93.75 408 GLN A O 1
ATOM 3327 N N . ASP A 1 409 ? -15.813 16.532 18.592 1.00 94.12 409 ASP A N 1
ATOM 3328 C CA . ASP A 1 409 ? -14.632 17.039 19.296 1.00 94.12 409 ASP A CA 1
ATOM 3329 C C . ASP A 1 409 ? -13.621 15.969 19.750 1.00 94.12 409 ASP A C 1
ATOM 3331 O O . ASP A 1 409 ? -12.725 16.238 20.553 1.00 94.12 409 ASP A O 1
ATOM 3335 N N . GLU A 1 410 ? -13.718 14.754 19.203 1.00 94.94 410 GLU A N 1
ATOM 3336 C CA . GLU A 1 410 ? -12.780 13.669 19.475 1.00 94.94 410 GLU A CA 1
ATOM 3337 C C . GLU A 1 410 ? -12.443 12.838 18.233 1.00 94.94 410 GLU A C 1
ATOM 3339 O O . GLU A 1 410 ? -13.228 12.692 17.292 1.00 94.94 410 GLU A O 1
ATOM 3344 N N . TRP A 1 411 ? -11.237 12.269 18.236 1.00 96.12 411 TRP A N 1
ATOM 3345 C CA . TRP A 1 411 ? -10.842 11.257 17.265 1.00 96.12 411 TRP A CA 1
ATOM 3346 C C . TRP A 1 411 ? -11.310 9.890 17.738 1.00 96.12 411 TRP A C 1
ATOM 3348 O O . TRP A 1 411 ? -10.931 9.452 18.824 1.00 96.12 411 TRP A O 1
ATOM 3358 N N . LEU A 1 412 ? -12.071 9.196 16.896 1.00 95.50 412 LEU A N 1
ATOM 3359 C CA . LEU A 1 412 ? -12.451 7.816 17.169 1.00 95.50 412 LEU A CA 1
ATOM 3360 C C . LEU A 1 412 ? -11.209 6.923 17.122 1.00 95.50 412 LEU A C 1
ATOM 3362 O O . LEU A 1 412 ? -10.378 7.022 16.210 1.00 95.50 412 LEU A O 1
ATOM 3366 N N . SER A 1 413 ? -11.094 6.011 18.080 1.00 93.94 413 SER A N 1
ATOM 3367 C CA . SER A 1 413 ? -10.118 4.931 18.012 1.00 93.94 413 SER A CA 1
ATOM 3368 C C . SER A 1 413 ? -10.428 3.996 16.839 1.00 93.94 413 SER A C 1
ATOM 3370 O O . SER A 1 413 ? -11.568 3.882 16.386 1.00 93.94 413 SER A O 1
ATOM 3372 N N . GLY A 1 414 ? -9.414 3.277 16.347 1.00 95.06 414 GLY A N 1
ATOM 3373 C CA . GLY A 1 414 ? -9.631 2.306 15.271 1.00 95.06 414 GLY A CA 1
ATOM 3374 C C . GLY A 1 414 ? -10.651 1.222 15.643 1.00 95.06 414 GLY A C 1
ATOM 3375 O O . GLY A 1 414 ? -11.456 0.822 14.812 1.00 95.06 414 GLY A O 1
ATOM 3376 N N . ASP A 1 415 ? -10.700 0.802 16.910 1.00 95.44 415 ASP A N 1
ATOM 3377 C CA . ASP A 1 415 ? -11.714 -0.166 17.332 1.00 95.44 415 ASP A CA 1
ATOM 3378 C C . ASP A 1 415 ? -13.126 0.443 17.387 1.00 95.44 415 ASP A C 1
ATOM 3380 O O . ASP A 1 415 ? -14.085 -0.232 17.028 1.00 95.44 415 ASP A O 1
ATOM 3384 N N . GLU A 1 416 ? -13.290 1.719 17.751 1.00 96.38 416 GLU A N 1
ATOM 3385 C CA . GLU A 1 416 ? -14.598 2.387 17.648 1.00 96.38 416 GLU A CA 1
ATOM 3386 C C . GLU A 1 416 ? -15.057 2.504 16.195 1.00 96.38 416 GLU A C 1
ATOM 3388 O O . GLU A 1 416 ? -16.216 2.225 15.892 1.00 96.38 416 GLU A O 1
ATOM 3393 N N . ILE A 1 417 ? -14.149 2.862 15.281 1.00 97.38 417 ILE A N 1
ATOM 3394 C CA . ILE A 1 417 ? -14.445 2.894 13.845 1.00 97.38 417 ILE A CA 1
ATOM 3395 C C . ILE A 1 417 ? -14.881 1.504 13.367 1.00 97.38 417 ILE A C 1
ATOM 3397 O O . ILE A 1 417 ? -15.904 1.365 12.695 1.00 97.38 417 ILE A O 1
ATOM 3401 N N . PHE A 1 418 ? -14.137 0.463 13.737 1.00 98.00 418 PHE A N 1
ATOM 3402 C CA . PHE A 1 418 ? -14.460 -0.902 13.349 1.00 98.00 418 PHE A CA 1
ATOM 3403 C C . PHE A 1 418 ? -15.806 -1.364 13.927 1.00 98.00 418 PHE A C 1
ATOM 3405 O O . PHE A 1 418 ? -16.617 -1.956 13.216 1.00 98.00 418 PHE A O 1
ATOM 3412 N N . ALA A 1 419 ? -16.086 -1.039 15.188 1.00 97.44 419 ALA A N 1
ATOM 3413 C CA . ALA A 1 419 ? -17.355 -1.340 15.836 1.00 97.44 419 ALA A CA 1
ATOM 3414 C C . ALA A 1 419 ? -18.536 -0.636 15.152 1.00 97.44 419 ALA A C 1
ATOM 3416 O O . ALA A 1 419 ? -19.590 -1.247 14.968 1.00 97.44 419 ALA A O 1
ATOM 3417 N N . VAL A 1 420 ? -18.352 0.607 14.688 1.00 96.81 420 VAL A N 1
ATOM 3418 C CA . VAL A 1 420 ? -19.349 1.288 13.848 1.00 96.81 420 VAL A CA 1
ATOM 3419 C C . VAL A 1 420 ? -19.601 0.502 12.562 1.00 96.81 420 VAL A C 1
ATOM 3421 O O . VAL A 1 420 ? -20.756 0.249 12.229 1.00 96.81 420 VAL A O 1
ATOM 3424 N N . LEU A 1 421 ? -18.550 0.067 11.860 1.00 97.62 421 LEU A N 1
ATOM 3425 C CA . LEU A 1 421 ? -18.700 -0.727 10.633 1.00 97.62 421 LEU A CA 1
ATOM 3426 C C . LEU A 1 421 ? -19.431 -2.056 10.890 1.00 97.62 421 LEU A C 1
ATOM 3428 O O . LEU A 1 421 ? -20.269 -2.456 10.079 1.00 97.62 421 LEU A O 1
ATOM 3432 N N . ILE A 1 422 ? -19.180 -2.708 12.030 1.00 97.62 422 ILE A N 1
ATOM 3433 C CA . ILE A 1 422 ? -19.904 -3.916 12.456 1.00 97.62 422 ILE A CA 1
ATOM 3434 C C . ILE A 1 422 ? -21.391 -3.614 12.679 1.00 97.62 422 ILE A C 1
ATOM 3436 O O . ILE A 1 422 ? -22.231 -4.350 12.174 1.00 97.62 422 ILE A O 1
ATOM 3440 N N . GLU A 1 423 ? -21.744 -2.533 13.376 1.00 96.06 423 GLU A N 1
ATOM 3441 C CA . GLU A 1 423 ? -23.147 -2.156 13.629 1.00 96.06 423 GLU A CA 1
ATOM 3442 C C . GLU A 1 423 ? -23.902 -1.746 12.354 1.00 96.06 423 GLU A C 1
ATOM 3444 O O . GLU A 1 423 ? -25.105 -1.996 12.226 1.00 96.06 423 GLU A O 1
ATOM 3449 N N . VAL A 1 424 ? -23.195 -1.150 11.391 1.00 94.56 424 VAL A N 1
ATOM 3450 C CA . VAL A 1 424 ? -23.742 -0.768 10.082 1.00 94.56 424 VAL A CA 1
ATOM 3451 C C . VAL A 1 424 ? -23.982 -1.998 9.200 1.00 94.56 424 VAL A C 1
ATOM 3453 O O . VAL A 1 424 ? -25.039 -2.123 8.577 1.00 94.56 424 VAL A O 1
ATOM 3456 N N . MET A 1 425 ? -23.024 -2.926 9.146 1.00 95.50 425 MET A N 1
ATOM 3457 C CA . MET A 1 425 ? -23.101 -4.095 8.263 1.00 95.50 425 MET A CA 1
ATOM 3458 C C . MET A 1 425 ? -23.815 -5.302 8.873 1.00 95.50 425 MET A C 1
ATOM 3460 O O . MET A 1 425 ? -24.326 -6.137 8.129 1.00 95.50 425 MET A O 1
ATOM 3464 N N . LYS A 1 426 ? -23.823 -5.410 10.204 1.00 95.56 426 LYS A N 1
ATOM 3465 C CA . LYS A 1 426 ? -24.343 -6.542 10.992 1.00 95.56 426 LYS A CA 1
ATOM 3466 C C . LYS A 1 426 ? -23.910 -7.913 10.447 1.00 95.56 426 LYS A C 1
ATOM 3468 O O . LYS A 1 426 ? -24.760 -8.758 10.160 1.00 95.56 426 LYS A O 1
ATOM 3473 N N . PRO A 1 427 ? -22.602 -8.140 10.229 1.00 95.75 427 PRO A N 1
ATOM 3474 C CA . PRO A 1 427 ? -22.119 -9.399 9.678 1.00 95.75 427 PRO A CA 1
ATOM 3475 C C . PRO A 1 427 ? -22.278 -10.548 10.687 1.00 95.75 427 PRO A C 1
ATOM 3477 O O . PRO A 1 427 ? -21.996 -10.392 11.869 1.00 95.75 427 PRO A O 1
ATOM 3480 N N . GLU A 1 428 ? -22.641 -11.737 10.199 1.00 96.50 428 GLU A N 1
ATOM 3481 C CA . GLU A 1 428 ? -22.703 -12.966 11.015 1.00 96.50 428 GLU A CA 1
ATOM 3482 C C . GLU A 1 428 ? -21.312 -13.478 11.430 1.00 96.50 428 GLU A C 1
ATOM 3484 O O . GLU A 1 428 ? -21.193 -14.306 12.332 1.00 96.50 428 GLU A O 1
ATOM 3489 N N . LYS A 1 429 ? -20.254 -13.006 10.759 1.00 97.62 429 LYS A N 1
ATOM 3490 C CA . LYS A 1 429 ? -18.867 -13.354 11.059 1.00 97.62 429 LYS A CA 1
ATOM 3491 C C . LYS A 1 429 ? -17.918 -12.192 10.789 1.00 97.62 429 LYS A C 1
ATOM 3493 O O . LYS A 1 429 ? -17.933 -11.626 9.690 1.00 97.62 429 LYS A O 1
ATOM 3498 N N . VAL A 1 430 ? -17.064 -11.897 11.767 1.00 98.12 430 VAL A N 1
ATOM 3499 C CA . VAL A 1 430 ? -16.049 -10.834 11.728 1.00 98.12 430 VAL A CA 1
ATOM 3500 C C . VAL A 1 430 ? -14.670 -11.412 12.020 1.00 98.12 430 VAL A C 1
ATOM 3502 O O . VAL A 1 430 ? -14.523 -12.235 12.921 1.00 98.12 430 VAL A O 1
ATOM 3505 N N . VAL A 1 431 ? -13.644 -10.954 11.301 1.00 98.31 431 VAL A N 1
ATOM 3506 C CA . VAL A 1 431 ? -12.241 -11.249 11.641 1.00 98.31 431 VAL A CA 1
ATOM 3507 C C . VAL A 1 431 ? -11.547 -9.990 12.158 1.00 98.31 431 VAL A C 1
ATOM 3509 O O . VAL A 1 431 ? -11.630 -8.933 11.542 1.00 98.31 431 VAL A O 1
ATOM 3512 N N . ALA A 1 432 ? -10.834 -10.092 13.272 1.00 97.88 432 ALA A N 1
ATOM 3513 C CA . ALA A 1 432 ? -10.079 -8.985 13.856 1.00 97.88 432 ALA A CA 1
ATOM 3514 C C . ALA A 1 432 ? -8.624 -9.392 14.119 1.00 97.88 432 ALA A C 1
ATOM 3516 O O . ALA A 1 432 ? -8.328 -10.563 14.384 1.00 97.88 432 ALA A O 1
ATOM 3517 N N . SER A 1 433 ? -7.689 -8.443 14.095 1.00 96.69 433 SER A N 1
ATOM 3518 C CA . SER A 1 433 ? -6.359 -8.703 14.652 1.00 96.69 433 SER A CA 1
ATOM 3519 C C . SER A 1 433 ? -6.427 -8.829 16.176 1.00 96.69 433 SER A C 1
ATOM 3521 O O . SER A 1 433 ? -7.253 -8.216 16.849 1.00 96.69 433 SER A O 1
ATOM 3523 N N . ILE A 1 434 ? -5.538 -9.630 16.767 1.00 95.12 434 ILE A N 1
ATOM 3524 C CA . ILE A 1 434 ? -5.557 -9.896 18.216 1.00 95.12 434 ILE A CA 1
ATOM 3525 C C . ILE A 1 434 ? -5.310 -8.644 19.082 1.00 95.12 434 ILE A C 1
ATOM 3527 O O . ILE A 1 434 ? -5.603 -8.662 20.284 1.00 95.12 434 ILE A O 1
ATOM 3531 N N . ASP A 1 435 ? -4.774 -7.568 18.491 1.00 94.31 435 ASP A N 1
ATOM 3532 C CA . ASP A 1 435 ? -4.579 -6.270 19.142 1.00 94.31 435 ASP A CA 1
ATOM 3533 C C . ASP A 1 435 ? -5.802 -5.345 19.129 1.00 94.31 435 ASP A C 1
ATOM 3535 O O . ASP A 1 435 ? -5.708 -4.255 19.697 1.00 94.31 435 ASP A O 1
ATOM 3539 N N . SER A 1 436 ? -6.937 -5.803 18.588 1.00 94.75 436 SER A N 1
ATOM 3540 C CA . SER A 1 436 ? -8.254 -5.220 18.858 1.00 94.75 436 SER A CA 1
ATOM 3541 C C . SER A 1 436 ? -8.699 -5.432 20.298 1.00 94.75 436 SER A C 1
ATOM 3543 O O . SER A 1 436 ? -8.381 -6.437 20.948 1.00 94.75 436 SER A O 1
ATOM 3545 N N . THR A 1 437 ? -9.437 -4.450 20.791 1.00 92.06 437 THR A N 1
ATOM 3546 C CA . THR A 1 437 ? -9.942 -4.395 22.161 1.00 92.06 437 THR A CA 1
ATOM 3547 C C . THR A 1 437 ? -11.257 -5.147 22.333 1.00 92.06 437 THR A C 1
ATOM 3549 O O . THR A 1 437 ? -11.887 -5.583 21.367 1.00 92.06 437 THR A O 1
ATOM 3552 N N . GLU A 1 438 ? -11.679 -5.304 23.585 1.00 90.94 438 GLU A N 1
ATOM 3553 C CA . GLU A 1 438 ? -12.966 -5.914 23.958 1.00 90.94 438 GLU A CA 1
ATOM 3554 C C . GLU A 1 438 ? -14.187 -5.207 23.334 1.00 90.94 438 GLU A C 1
ATOM 3556 O O . GLU A 1 438 ? -15.217 -5.8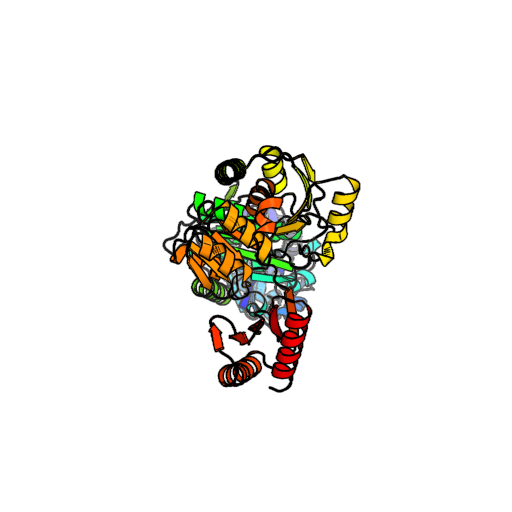50 23.152 1.00 90.94 438 GLU A O 1
ATOM 3561 N N . ILE A 1 439 ? -14.045 -3.952 22.876 1.00 94.50 439 ILE A N 1
ATOM 3562 C CA . ILE A 1 439 ? -15.064 -3.237 22.084 1.00 94.50 439 ILE A CA 1
ATOM 3563 C C . ILE A 1 439 ? -15.525 -4.079 20.883 1.00 94.50 439 ILE A C 1
ATOM 3565 O O . ILE A 1 439 ? -16.723 -4.148 20.601 1.00 94.50 439 ILE A O 1
ATOM 3569 N N . ILE A 1 440 ? -14.592 -4.731 20.179 1.00 96.25 440 ILE A N 1
ATOM 3570 C CA . ILE A 1 440 ? -14.906 -5.504 18.968 1.00 96.25 440 ILE A CA 1
ATOM 3571 C C . ILE A 1 440 ? -15.599 -6.816 19.318 1.00 96.25 440 ILE A C 1
ATOM 3573 O O . ILE A 1 440 ? -16.561 -7.180 18.649 1.00 96.25 440 ILE A O 1
ATOM 3577 N N . GLU A 1 441 ? -15.149 -7.492 20.377 1.00 93.50 441 GLU A N 1
ATOM 3578 C CA . GLU A 1 441 ? -15.761 -8.728 20.883 1.00 93.50 441 GLU A CA 1
ATOM 3579 C C . GLU A 1 441 ? -17.229 -8.491 21.240 1.00 93.50 441 GLU A C 1
ATOM 3581 O O . GLU A 1 441 ? -18.117 -9.090 20.637 1.00 93.50 441 GLU A O 1
ATOM 3586 N N . GLU A 1 442 ? -17.492 -7.525 22.125 1.00 94.31 442 GLU A N 1
ATOM 3587 C CA . GLU A 1 442 ? -18.848 -7.216 22.581 1.00 94.31 442 GLU A CA 1
ATOM 3588 C C . GLU A 1 442 ? -19.752 -6.697 21.458 1.00 94.31 442 GLU A C 1
ATOM 3590 O O . GLU A 1 442 ? -20.968 -6.886 21.503 1.00 94.31 442 GLU A O 1
ATOM 3595 N N . THR A 1 443 ? -19.194 -6.016 20.454 1.00 96.25 443 THR A N 1
ATOM 3596 C CA . THR A 1 443 ? -19.987 -5.497 19.331 1.00 96.25 443 THR A CA 1
ATOM 3597 C C . THR A 1 443 ? -20.309 -6.591 18.315 1.00 96.25 443 THR A C 1
ATOM 3599 O O . THR A 1 443 ? -21.458 -6.707 17.892 1.00 96.25 443 THR A O 1
ATOM 3602 N N . ALA A 1 444 ? -19.334 -7.422 17.942 1.00 96.56 444 ALA A N 1
ATOM 3603 C CA . ALA A 1 444 ? -19.533 -8.500 16.976 1.00 96.56 444 ALA A CA 1
ATOM 3604 C C . ALA A 1 444 ? -20.466 -9.598 17.514 1.00 96.56 444 ALA A C 1
ATOM 3606 O O . ALA A 1 444 ? -21.352 -10.048 16.785 1.00 96.56 444 ALA A O 1
ATOM 3607 N N . GLU A 1 445 ? -20.343 -9.966 18.794 1.00 95.88 445 GLU A N 1
ATOM 3608 C CA . GLU A 1 445 ? -21.152 -11.024 19.424 1.00 95.88 445 GLU A CA 1
ATOM 3609 C C . GLU A 1 445 ? -22.654 -10.697 19.520 1.00 95.88 445 GLU A C 1
ATOM 3611 O O . GLU A 1 445 ? -23.478 -11.591 19.715 1.00 95.88 445 GLU A O 1
ATOM 3616 N N . LYS A 1 446 ? -23.049 -9.430 19.323 1.00 96.00 446 LYS A N 1
ATOM 3617 C CA . LYS A 1 446 ? -24.466 -9.035 19.208 1.00 96.00 446 LYS A CA 1
ATOM 3618 C C . LYS A 1 446 ? -25.120 -9.540 17.920 1.00 96.00 446 LYS A C 1
ATOM 3620 O O . LYS A 1 446 ? -26.342 -9.692 17.891 1.00 96.00 446 LYS A O 1
ATOM 3625 N N . HIS A 1 447 ? -24.332 -9.765 16.867 1.00 95.88 447 HIS A N 1
ATOM 3626 C CA . HIS A 1 447 ? -24.823 -10.099 15.523 1.00 95.88 447 HIS A CA 1
ATOM 3627 C C . HIS A 1 447 ? -24.351 -11.476 15.044 1.00 95.88 447 HIS A C 1
ATOM 3629 O O . HIS A 1 447 ? -25.049 -12.113 14.257 1.00 95.88 447 HIS A O 1
ATOM 3635 N N . GLY A 1 448 ? -23.196 -11.952 15.515 1.00 95.69 448 GLY A N 1
ATOM 3636 C CA . GLY A 1 448 ? -22.586 -13.181 15.024 1.00 95.69 448 GLY A CA 1
ATOM 3637 C C . GLY A 1 448 ? -21.345 -13.601 15.805 1.00 95.69 448 GLY A C 1
ATOM 3638 O O . GLY A 1 448 ? -21.245 -13.366 17.004 1.00 95.69 448 GLY A O 1
ATOM 3639 N N . GLU A 1 449 ? -20.399 -14.250 15.130 1.00 96.50 449 GLU A N 1
ATOM 3640 C CA . GLU A 1 449 ? -19.144 -14.702 15.737 1.00 96.50 449 GLU A CA 1
ATOM 3641 C C . GLU A 1 449 ? -17.956 -13.805 15.359 1.00 96.50 449 GLU A C 1
ATOM 3643 O O . GLU A 1 449 ? -17.867 -13.271 14.249 1.00 96.50 449 GLU A O 1
ATOM 3648 N N . ILE A 1 450 ? -17.006 -13.673 16.284 1.00 96.94 450 ILE A N 1
ATOM 3649 C CA . ILE A 1 450 ? -15.724 -13.010 16.056 1.00 96.94 450 ILE A CA 1
ATOM 3650 C C . ILE A 1 450 ? -14.597 -14.033 16.036 1.00 96.94 450 ILE A C 1
ATOM 3652 O O . ILE A 1 450 ? -14.537 -14.946 16.861 1.00 96.94 450 ILE A O 1
ATOM 3656 N N . GLU A 1 451 ? -13.659 -13.847 15.116 1.00 96.69 451 GLU A N 1
ATOM 3657 C CA . GLU A 1 451 ? -12.435 -14.621 15.078 1.00 96.69 451 GLU A CA 1
ATOM 3658 C C . GLU A 1 451 ? -11.196 -13.724 15.084 1.00 96.69 451 GLU A C 1
ATOM 3660 O O . GLU A 1 451 ? -11.062 -12.801 14.284 1.00 96.69 451 GLU A O 1
ATOM 3665 N N . TYR A 1 452 ? -10.251 -14.029 15.974 1.00 96.62 452 TYR A N 1
ATOM 3666 C CA . TYR A 1 452 ? -8.992 -13.301 16.060 1.00 96.62 452 TYR A CA 1
ATOM 3667 C C . TYR A 1 452 ? -7.870 -13.981 15.273 1.00 96.62 452 TYR A C 1
ATOM 3669 O O . TYR A 1 452 ? -7.683 -15.195 15.349 1.00 96.62 452 TYR A O 1
ATOM 3677 N N . THR A 1 453 ? -7.049 -13.178 14.600 1.00 95.62 453 THR A N 1
ATOM 3678 C CA . THR A 1 453 ? -5.815 -13.614 13.931 1.00 95.62 453 THR A CA 1
ATOM 3679 C C . THR A 1 453 ? -4.621 -12.735 14.320 1.00 95.62 453 THR A C 1
ATOM 3681 O O . THR A 1 453 ? -4.732 -11.796 15.110 1.00 95.62 453 THR A O 1
ATOM 3684 N N . GLN A 1 454 ? -3.435 -13.084 13.832 1.00 92.69 454 GLN A N 1
ATOM 3685 C CA . GLN A 1 454 ? -2.210 -12.315 14.065 1.00 92.69 454 GLN A CA 1
ATOM 3686 C C . GLN A 1 454 ? -2.267 -10.927 13.410 1.00 92.69 454 GLN A C 1
ATOM 3688 O O . GLN A 1 454 ? -2.994 -10.722 12.442 1.00 92.69 454 GLN A O 1
ATOM 3693 N N . VAL A 1 455 ? -1.450 -9.992 13.904 1.00 91.44 455 VAL A N 1
ATOM 3694 C CA . VAL A 1 455 ? -1.383 -8.626 13.362 1.00 91.44 455 VAL A CA 1
ATOM 3695 C C . VAL A 1 455 ? -0.676 -8.604 12.000 1.00 91.44 455 VAL A C 1
ATOM 3697 O O . VAL A 1 455 ? 0.380 -9.232 11.817 1.00 91.44 455 VAL A O 1
ATOM 3700 N N . GLY A 1 456 ? -1.215 -7.811 11.076 1.00 88.56 456 GLY A N 1
ATOM 3701 C CA . GLY A 1 456 ? -0.734 -7.602 9.714 1.00 88.56 456 GLY A CA 1
ATOM 3702 C C . GLY A 1 456 ? -1.853 -7.814 8.699 1.00 88.56 456 GLY A C 1
ATOM 3703 O O . GLY A 1 456 ? -2.413 -8.908 8.615 1.00 88.56 456 GLY A O 1
ATOM 3704 N N . ASP A 1 457 ? -2.113 -6.796 7.887 1.00 88.50 457 ASP A N 1
ATOM 3705 C CA . ASP A 1 457 ? -3.249 -6.722 6.975 1.00 88.50 457 ASP A CA 1
ATOM 3706 C C . ASP A 1 457 ? -3.426 -7.944 6.068 1.00 88.50 457 ASP A C 1
ATOM 3708 O O . ASP A 1 457 ? -4.544 -8.462 6.036 1.00 88.50 457 ASP A O 1
ATOM 3712 N N . PRO A 1 458 ? -2.391 -8.519 5.418 1.00 89.38 458 PRO A N 1
ATOM 3713 C CA . PRO A 1 458 ? -2.626 -9.654 4.531 1.00 89.38 458 PRO A CA 1
ATOM 3714 C C . PRO A 1 458 ? -3.002 -10.923 5.295 1.00 89.38 458 PRO A C 1
ATOM 3716 O O . PRO A 1 458 ? -3.694 -11.772 4.747 1.00 89.38 458 PRO A O 1
ATOM 3719 N N . PHE A 1 459 ? -2.594 -11.058 6.567 1.00 90.19 459 PHE A N 1
ATOM 3720 C CA . PHE A 1 459 ? -3.005 -12.184 7.416 1.00 90.19 459 PHE A CA 1
ATOM 3721 C C . PHE A 1 459 ? -4.441 -12.035 7.907 1.00 90.19 459 PHE A C 1
ATOM 3723 O O . PHE A 1 459 ? -5.135 -13.039 8.067 1.00 90.19 459 PHE A O 1
ATOM 3730 N N . VAL A 1 460 ? -4.869 -10.797 8.167 1.00 94.69 460 VAL A N 1
ATOM 3731 C CA . VAL A 1 460 ? -6.260 -10.497 8.507 1.00 94.69 460 VAL A CA 1
ATOM 3732 C C . VAL A 1 460 ? -7.138 -10.821 7.310 1.00 94.69 460 VAL A C 1
ATOM 3734 O O . VAL A 1 460 ? -7.999 -11.683 7.431 1.00 94.69 460 VAL A O 1
ATOM 3737 N N . ILE A 1 461 ? -6.840 -10.253 6.140 1.00 94.50 461 ILE A N 1
ATOM 3738 C CA . ILE A 1 461 ? -7.602 -10.477 4.906 1.00 94.50 461 ILE A CA 1
ATOM 3739 C C . ILE A 1 461 ? -7.602 -11.959 4.494 1.00 94.50 461 ILE A C 1
ATOM 3741 O O . ILE A 1 461 ? -8.665 -12.492 4.179 1.00 94.50 461 ILE A O 1
ATOM 3745 N N . ASP A 1 462 ? -6.457 -12.653 4.539 1.00 92.69 462 ASP A N 1
ATOM 3746 C CA . ASP A 1 462 ? -6.382 -14.092 4.232 1.00 92.69 462 ASP A CA 1
ATOM 3747 C C . ASP A 1 462 ? -7.299 -14.908 5.145 1.00 92.69 462 ASP A C 1
ATOM 3749 O O . ASP A 1 462 ? -8.055 -15.769 4.684 1.00 92.69 462 ASP A O 1
ATOM 3753 N N . ARG A 1 463 ? -7.306 -14.594 6.448 1.00 95.06 463 ARG A N 1
ATOM 3754 C CA . ARG A 1 463 ? -8.204 -15.268 7.385 1.00 95.06 463 ARG A CA 1
ATOM 3755 C C . ARG A 1 463 ? -9.666 -14.926 7.110 1.00 95.06 463 ARG A C 1
ATOM 3757 O O . ARG A 1 463 ? -10.512 -15.815 7.209 1.00 95.06 463 ARG A O 1
ATOM 3764 N N . THR A 1 464 ? -9.969 -13.690 6.728 1.00 95.88 464 THR A N 1
ATOM 3765 C CA . THR A 1 464 ? -11.316 -13.252 6.340 1.00 95.88 464 THR A CA 1
ATOM 3766 C C . THR A 1 464 ? -11.830 -14.047 5.143 1.00 95.88 464 THR A C 1
ATOM 3768 O O . THR A 1 464 ? -12.916 -14.621 5.223 1.00 95.88 464 THR A O 1
ATOM 3771 N N . ILE A 1 465 ? -11.019 -14.193 4.088 1.00 94.06 465 ILE A N 1
ATOM 3772 C CA . ILE A 1 465 ? -11.345 -15.025 2.918 1.00 94.06 465 ILE A CA 1
ATOM 3773 C C . ILE A 1 465 ? -11.539 -16.485 3.342 1.00 94.06 465 ILE A C 1
ATOM 3775 O O . ILE A 1 465 ? -12.579 -17.082 3.067 1.00 94.06 465 ILE A O 1
ATOM 3779 N N . GLY A 1 466 ? -10.565 -17.060 4.054 1.00 94.12 466 GLY A N 1
ATOM 3780 C CA . GLY A 1 466 ? -10.570 -18.478 4.425 1.00 94.12 466 GLY A CA 1
ATOM 3781 C C . GLY A 1 466 ? -11.692 -18.882 5.385 1.00 94.12 466 GLY A C 1
ATOM 3782 O O . GLY A 1 466 ? -12.013 -20.065 5.490 1.00 94.12 466 GLY A O 1
ATOM 3783 N N . THR A 1 467 ? -12.293 -17.921 6.088 1.00 95.31 467 THR A N 1
ATOM 3784 C CA . THR A 1 467 ? -13.425 -18.149 6.998 1.00 95.31 467 THR A CA 1
ATOM 3785 C C . THR A 1 467 ? -14.777 -17.755 6.408 1.00 95.31 467 THR A C 1
ATOM 3787 O O . THR A 1 467 ? -15.799 -18.033 7.035 1.00 95.31 467 THR A O 1
ATOM 3790 N N . GLY A 1 468 ? -14.800 -17.127 5.227 1.00 95.69 468 GLY A N 1
ATOM 3791 C CA . GLY A 1 468 ? -16.016 -16.592 4.610 1.00 95.69 468 GLY A CA 1
ATOM 3792 C C . GLY A 1 468 ? -16.583 -15.354 5.316 1.00 95.69 468 GLY A C 1
ATOM 3793 O O . GLY A 1 468 ? -17.749 -15.018 5.111 1.00 95.69 468 GLY A O 1
ATOM 3794 N N . ALA A 1 469 ? -15.791 -14.685 6.158 1.00 97.31 469 ALA A N 1
ATOM 3795 C CA . ALA A 1 469 ? -16.203 -13.455 6.820 1.00 97.31 469 ALA A CA 1
ATOM 3796 C C . ALA A 1 469 ? -16.379 -12.316 5.800 1.00 97.31 469 ALA A C 1
ATOM 3798 O O . ALA A 1 469 ? -15.678 -12.241 4.787 1.00 97.31 469 ALA A O 1
ATOM 3799 N N . LYS A 1 470 ? -17.335 -11.420 6.067 1.00 96.25 470 LYS A N 1
ATOM 3800 C CA . LYS A 1 470 ? -17.678 -10.301 5.163 1.00 96.25 470 LYS A CA 1
ATOM 3801 C C . LYS A 1 470 ? -16.967 -8.997 5.508 1.00 96.25 470 LYS A C 1
ATOM 3803 O O . LYS A 1 470 ? -16.882 -8.099 4.674 1.00 96.25 470 LYS A O 1
ATOM 3808 N N . LEU A 1 471 ? -16.499 -8.900 6.746 1.00 98.00 471 LEU A N 1
ATOM 3809 C CA . LEU A 1 471 ? -15.874 -7.717 7.300 1.00 98.00 471 LEU A CA 1
ATOM 3810 C C . LEU A 1 471 ? -14.711 -8.142 8.195 1.00 98.00 471 LEU A C 1
ATOM 3812 O O . LEU A 1 471 ? -14.829 -9.079 8.993 1.00 98.00 471 LEU A O 1
ATOM 3816 N N . SER A 1 472 ? -13.599 -7.431 8.079 1.00 98.00 472 SER A N 1
ATOM 3817 C CA . SER A 1 472 ? -12.480 -7.576 9.000 1.00 98.00 472 SER A CA 1
ATOM 3818 C C . SER A 1 472 ? -11.734 -6.278 9.220 1.00 98.00 472 SER A C 1
ATOM 3820 O O . SER A 1 472 ? -11.817 -5.382 8.382 1.00 98.00 472 SER A O 1
ATOM 3822 N N . GLY A 1 473 ? -10.966 -6.193 10.301 1.00 97.31 473 GLY A N 1
ATOM 3823 C CA . GLY A 1 473 ? -10.283 -4.954 10.638 1.00 97.31 473 GLY A CA 1
ATOM 3824 C C . GLY A 1 473 ? -9.116 -5.091 11.600 1.00 97.31 473 GLY A C 1
ATOM 3825 O O . GLY A 1 473 ? -8.965 -6.090 12.306 1.00 97.31 473 GLY A O 1
ATOM 3826 N N . GLU A 1 474 ? -8.304 -4.039 11.619 1.00 95.94 474 GLU A N 1
ATOM 3827 C CA . GLU A 1 474 ? -7.248 -3.806 12.598 1.00 95.94 474 GLU A CA 1
ATOM 3828 C C . GLU A 1 474 ? -7.429 -2.418 13.250 1.00 95.94 474 GLU A C 1
ATOM 3830 O O . GLU A 1 474 ? -7.850 -1.470 12.581 1.00 95.94 474 GLU A O 1
ATOM 3835 N N . PRO A 1 475 ? -6.995 -2.213 14.510 1.00 93.50 475 PRO A N 1
ATOM 3836 C CA . PRO A 1 475 ? -7.103 -0.918 15.202 1.00 93.50 475 PRO A CA 1
ATOM 3837 C C . PRO A 1 475 ? -6.288 0.229 14.585 1.00 93.50 475 PRO A C 1
ATOM 3839 O O . PRO A 1 475 ? -6.262 1.333 15.128 1.00 93.50 475 PRO A O 1
ATOM 3842 N N . ASN A 1 476 ? -5.518 -0.042 13.532 1.00 91.69 476 ASN A N 1
ATOM 3843 C CA . ASN A 1 476 ? -4.656 0.919 12.846 1.00 91.69 476 ASN A CA 1
ATOM 3844 C C . ASN A 1 476 ? -5.362 1.636 11.677 1.00 91.69 476 ASN A C 1
ATOM 3846 O O . ASN A 1 476 ? -4.702 2.407 10.981 1.00 91.69 476 ASN A O 1
ATOM 3850 N N . GLY A 1 477 ? -6.657 1.378 11.458 1.00 94.62 477 GLY A N 1
ATOM 3851 C CA . GLY A 1 477 ? -7.447 1.993 10.391 1.00 94.62 477 GLY A CA 1
ATOM 3852 C C . GLY A 1 477 ? -7.611 1.138 9.132 1.00 94.62 477 GLY A C 1
ATOM 3853 O O . GLY A 1 477 ? -8.235 1.607 8.186 1.00 94.62 477 GLY A O 1
ATOM 3854 N N . HIS A 1 478 ? -7.069 -0.081 9.097 1.00 96.19 478 HIS A N 1
ATOM 3855 C CA . HIS A 1 478 ? -7.298 -1.038 8.014 1.00 96.19 478 HIS A CA 1
ATOM 3856 C C . HIS A 1 478 ? -8.633 -1.771 8.201 1.00 96.19 478 HIS A C 1
ATOM 3858 O O . HIS A 1 478 ? -8.780 -2.523 9.166 1.00 96.19 478 HIS A O 1
ATOM 3864 N N . TYR A 1 479 ? -9.568 -1.616 7.259 1.00 97.88 479 TYR A N 1
ATOM 3865 C CA . TYR A 1 479 ? -10.843 -2.348 7.244 1.00 97.88 479 TYR A CA 1
ATOM 3866 C C . TYR A 1 479 ? -11.116 -2.935 5.863 1.00 97.88 479 TYR A C 1
ATOM 3868 O O . TYR A 1 479 ? -11.091 -2.212 4.867 1.00 97.88 479 TYR A O 1
ATOM 3876 N N . CYS A 1 480 ? -11.392 -4.235 5.802 1.00 97.50 480 CYS A N 1
ATOM 3877 C CA . CYS A 1 480 ? -11.609 -4.980 4.565 1.00 97.50 480 CYS A CA 1
ATOM 3878 C C . CYS A 1 480 ? -13.071 -5.414 4.434 1.00 97.50 480 CYS A C 1
ATOM 3880 O O . CYS A 1 480 ? -13.635 -6.023 5.347 1.00 97.50 480 CYS A O 1
ATOM 3882 N N . PHE A 1 481 ? -13.646 -5.131 3.265 1.00 96.94 481 PHE A N 1
ATOM 3883 C CA . PHE A 1 481 ? -15.021 -5.437 2.881 1.00 96.94 481 PHE A CA 1
ATOM 3884 C C . PHE A 1 481 ? -14.990 -6.491 1.770 1.00 96.94 481 PHE A C 1
ATOM 3886 O O . PHE A 1 481 ? -15.036 -6.159 0.587 1.00 96.94 481 PHE A O 1
ATOM 3893 N N . THR A 1 482 ? -14.893 -7.774 2.124 1.00 94.81 482 THR A N 1
ATOM 3894 C CA . THR A 1 482 ? -14.591 -8.849 1.152 1.00 94.81 482 THR A CA 1
ATOM 3895 C C . THR A 1 482 ? -15.635 -9.011 0.049 1.00 94.81 482 THR A C 1
ATOM 3897 O O . THR A 1 482 ? -15.319 -9.538 -1.012 1.00 94.81 482 THR A O 1
ATOM 3900 N N . GLN A 1 483 ? -16.868 -8.546 0.273 1.00 93.44 483 GLN A N 1
ATOM 3901 C CA . GLN A 1 483 ? -17.926 -8.529 -0.741 1.00 93.44 483 GLN A CA 1
ATOM 3902 C C . GLN A 1 483 ? -17.762 -7.423 -1.798 1.00 93.44 483 GLN A C 1
ATOM 3904 O O . GLN A 1 483 ? -18.425 -7.494 -2.830 1.00 93.44 483 GLN A O 1
ATOM 3909 N N . PHE A 1 484 ? -16.932 -6.410 -1.538 1.00 95.31 484 PHE A N 1
ATOM 3910 C CA . PHE A 1 484 ? -16.542 -5.394 -2.516 1.00 95.31 484 PHE A CA 1
ATOM 3911 C C . PHE A 1 484 ? -15.235 -5.798 -3.201 1.00 95.31 484 PHE A C 1
ATOM 3913 O O . PHE A 1 484 ? -15.214 -6.100 -4.390 1.00 95.31 484 PHE A O 1
ATOM 3920 N N . VAL A 1 485 ? -14.154 -5.865 -2.427 1.00 94.94 485 VAL A N 1
ATOM 3921 C CA . VAL A 1 485 ? -12.857 -6.402 -2.839 1.00 94.94 485 VAL A CA 1
ATOM 3922 C C . VAL A 1 485 ? -12.150 -6.893 -1.578 1.00 94.94 485 VAL A C 1
ATOM 3924 O O . VAL A 1 485 ? -12.235 -6.222 -0.546 1.00 94.94 485 VAL A O 1
ATOM 3927 N N . PRO A 1 486 ? -11.454 -8.043 -1.590 1.00 93.94 486 PRO A N 1
ATOM 3928 C CA . PRO A 1 486 ? -10.738 -8.513 -0.412 1.00 93.94 486 PRO A CA 1
ATOM 3929 C C . PRO A 1 486 ? -9.417 -7.745 -0.242 1.00 93.94 486 PRO A C 1
ATOM 3931 O O . PRO A 1 486 ? -8.321 -8.280 -0.382 1.00 93.94 486 PRO A O 1
ATOM 3934 N N . TYR A 1 487 ? -9.534 -6.451 0.037 1.00 95.69 487 TYR A N 1
ATOM 3935 C CA . TYR A 1 487 ? -8.455 -5.543 0.396 1.00 95.69 487 TYR A CA 1
ATOM 3936 C C . TYR A 1 4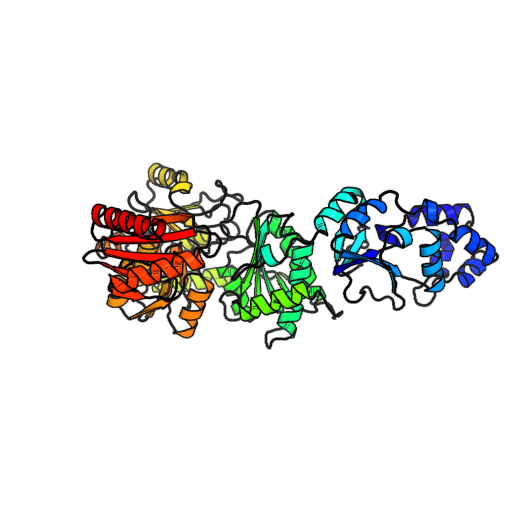87 ? -8.992 -4.463 1.345 1.00 95.69 487 TYR A C 1
ATOM 3938 O O . TYR A 1 487 ? -10.194 -4.196 1.380 1.00 95.69 487 TYR A O 1
ATOM 3946 N N . ASN A 1 488 ? -8.112 -3.842 2.130 1.00 96.25 488 ASN A N 1
ATOM 3947 C CA . ASN A 1 488 ? -8.518 -2.753 3.017 1.00 96.25 488 ASN A CA 1
ATOM 3948 C C . ASN A 1 488 ? -8.910 -1.506 2.219 1.00 96.25 488 ASN A C 1
ATOM 3950 O O . ASN A 1 488 ? -8.168 -1.108 1.325 1.00 96.25 488 ASN A O 1
ATOM 3954 N N . SER A 1 489 ? -10.029 -0.871 2.569 1.00 95.94 489 SER A N 1
ATOM 3955 C CA . SER A 1 489 ? -10.533 0.323 1.887 1.00 95.94 489 SER A CA 1
ATOM 3956 C C . SER A 1 489 ? -10.890 1.421 2.887 1.00 95.94 489 SER A C 1
ATOM 3958 O O . SER A 1 489 ? -11.952 1.401 3.518 1.00 95.94 489 SER A O 1
ATOM 3960 N N . GLY A 1 490 ? -10.011 2.421 3.001 1.00 95.75 490 GLY A N 1
ATOM 3961 C CA . GLY A 1 490 ? -10.310 3.659 3.719 1.00 95.75 490 GLY A CA 1
ATOM 3962 C C . GLY A 1 490 ? -11.413 4.459 3.020 1.00 95.75 490 GLY A C 1
ATOM 3963 O O . GLY A 1 490 ? -12.253 5.056 3.686 1.00 95.75 490 GLY A O 1
ATOM 3964 N N . THR A 1 491 ? -11.472 4.401 1.686 1.00 94.19 491 THR A N 1
ATOM 3965 C CA . THR A 1 491 ? -12.530 5.022 0.871 1.00 94.19 49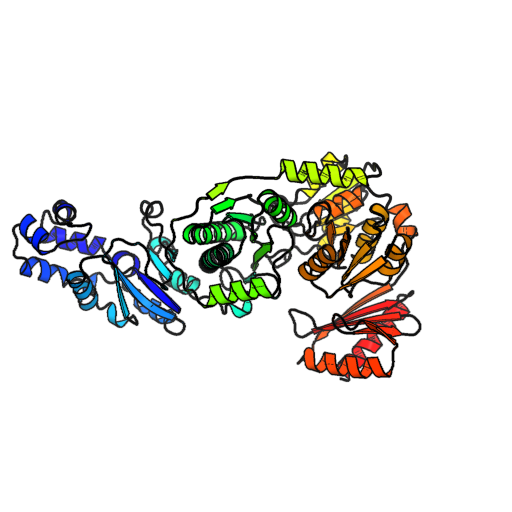1 THR A CA 1
ATOM 3966 C C . THR A 1 491 ? -13.923 4.507 1.245 1.00 94.19 491 THR A C 1
ATOM 3968 O O . THR A 1 491 ? -14.804 5.306 1.565 1.00 94.19 491 THR A O 1
ATOM 3971 N N . LEU A 1 492 ? -14.127 3.184 1.279 1.00 95.38 492 LEU A N 1
ATOM 3972 C CA . LEU A 1 492 ? -15.415 2.612 1.683 1.00 95.38 492 LEU A CA 1
ATOM 3973 C C . LEU A 1 492 ? -15.719 2.844 3.156 1.00 95.38 492 LEU A C 1
ATOM 3975 O O . LEU A 1 492 ? -16.860 3.150 3.496 1.00 95.38 492 LEU A O 1
ATOM 3979 N N . ALA A 1 493 ? -14.721 2.725 4.035 1.00 96.56 493 ALA A N 1
ATOM 3980 C CA . ALA A 1 493 ? -14.921 3.009 5.450 1.00 96.56 493 ALA A CA 1
ATOM 3981 C C . ALA A 1 493 ? -15.406 4.455 5.658 1.00 96.56 493 ALA A C 1
ATOM 3983 O O . ALA A 1 493 ? -16.365 4.668 6.397 1.00 96.56 493 ALA A O 1
ATOM 3984 N N . ALA A 1 494 ? -14.819 5.431 4.953 1.00 95.31 494 ALA A N 1
ATOM 3985 C CA . ALA A 1 494 ? -15.245 6.830 4.995 1.00 95.31 494 ALA A CA 1
ATOM 3986 C C . ALA A 1 494 ? -16.716 6.981 4.598 1.00 95.31 494 ALA A C 1
ATOM 3988 O O . ALA A 1 494 ? -17.489 7.574 5.348 1.00 95.31 494 ALA A O 1
ATOM 3989 N N . ALA A 1 495 ? -17.108 6.400 3.462 1.00 94.69 495 ALA A N 1
ATOM 3990 C CA . ALA A 1 495 ? -18.467 6.481 2.937 1.00 94.69 495 ALA A CA 1
ATOM 3991 C C . ALA A 1 495 ? -19.501 5.803 3.856 1.00 94.69 495 ALA A C 1
ATOM 3993 O O . ALA A 1 495 ? -20.535 6.385 4.184 1.00 94.69 495 ALA A O 1
ATOM 3994 N N . MET A 1 496 ? -19.193 4.602 4.352 1.00 94.44 496 MET A N 1
ATOM 3995 C CA . MET A 1 496 ? -20.055 3.847 5.270 1.00 94.44 496 MET A CA 1
ATOM 3996 C C . MET A 1 496 ? -20.268 4.586 6.594 1.00 94.44 496 MET A C 1
ATOM 3998 O O . MET A 1 496 ? -21.386 4.665 7.102 1.00 94.44 496 MET A O 1
ATOM 4002 N N . ILE A 1 497 ? -19.204 5.170 7.148 1.00 94.81 497 ILE A N 1
ATOM 4003 C CA . ILE A 1 497 ? -19.271 5.943 8.392 1.00 94.81 497 ILE A CA 1
ATOM 4004 C C . ILE A 1 497 ? -20.042 7.241 8.161 1.00 94.81 497 ILE A C 1
ATOM 4006 O O . ILE A 1 497 ? -20.937 7.557 8.953 1.00 94.81 497 ILE A O 1
ATOM 4010 N N . ALA A 1 498 ? -19.746 7.954 7.069 1.00 93.62 498 ALA A N 1
ATOM 4011 C CA . ALA A 1 498 ? -20.443 9.166 6.644 1.00 93.62 498 ALA A CA 1
ATOM 4012 C C . ALA A 1 498 ? -21.950 8.946 6.450 1.00 93.62 498 ALA A C 1
ATOM 4014 O O . ALA A 1 498 ? -22.716 9.868 6.686 1.00 93.62 498 ALA A O 1
ATOM 4015 N N . GLY A 1 499 ? -22.380 7.731 6.104 1.00 92.12 499 GLY A N 1
ATOM 4016 C CA . GLY A 1 499 ? -23.789 7.358 5.958 1.00 92.12 499 GLY A CA 1
ATOM 4017 C C . GLY A 1 499 ? -24.483 6.777 7.192 1.00 92.12 499 GLY A C 1
ATOM 4018 O O . GLY A 1 499 ? -25.645 6.393 7.093 1.00 92.12 499 GLY A O 1
ATOM 4019 N N . SER A 1 500 ? -23.798 6.645 8.333 1.00 92.12 500 SER A N 1
ATOM 4020 C CA . SER A 1 500 ? -24.295 5.895 9.508 1.00 92.12 500 SER A CA 1
ATOM 4021 C C . SER A 1 500 ? -24.786 6.780 10.656 1.00 92.12 500 SER A C 1
ATOM 4023 O O . SER A 1 500 ? -24.179 7.808 10.924 1.00 92.12 500 SER A O 1
ATOM 4025 N N . ASN A 1 501 ? -25.800 6.393 11.435 1.00 91.00 501 ASN A N 1
ATOM 4026 C CA . ASN A 1 501 ? -26.189 7.153 12.636 1.00 91.00 501 ASN A CA 1
ATOM 4027 C C . ASN A 1 501 ? -25.172 7.014 13.795 1.00 91.00 501 ASN A C 1
ATOM 4029 O O . ASN A 1 501 ? -25.410 6.316 14.786 1.00 91.00 501 ASN A O 1
ATOM 4033 N N . LEU A 1 502 ? -24.035 7.709 13.683 1.00 92.19 502 LEU A N 1
ATOM 4034 C CA . LEU A 1 502 ? -22.924 7.672 14.640 1.00 92.19 502 LEU A CA 1
ATOM 4035 C C . LEU A 1 502 ? -23.356 7.994 16.073 1.00 92.19 502 LEU A C 1
ATOM 4037 O O . LEU A 1 502 ? -22.903 7.341 17.009 1.00 92.19 502 LEU A O 1
ATOM 4041 N N . ASN A 1 503 ? -24.275 8.945 16.245 1.00 91.69 503 ASN A N 1
ATOM 4042 C CA . ASN A 1 503 ? -24.815 9.318 17.552 1.00 91.69 503 ASN A CA 1
ATOM 4043 C C . ASN A 1 503 ? -25.474 8.147 18.285 1.00 91.69 503 ASN A C 1
ATOM 4045 O O . ASN A 1 503 ? -25.333 8.008 19.500 1.00 91.69 503 ASN A O 1
ATOM 4049 N N . GLU A 1 504 ? -26.250 7.338 17.568 1.00 92.31 504 GLU A N 1
ATOM 4050 C CA . GLU A 1 504 ? -26.931 6.187 18.152 1.00 92.31 504 GLU A CA 1
ATOM 4051 C C . GLU A 1 504 ? -25.967 5.022 18.368 1.00 92.31 504 GLU A C 1
ATOM 4053 O O . GLU A 1 504 ? -26.022 4.367 19.410 1.00 92.31 504 GLU A O 1
ATOM 4058 N N . ILE A 1 505 ? -25.079 4.781 17.403 1.00 93.50 505 ILE A N 1
ATOM 4059 C CA . ILE A 1 505 ? -24.134 3.665 17.446 1.00 93.50 505 ILE A CA 1
ATOM 4060 C C . ILE A 1 505 ? -23.121 3.859 18.577 1.00 93.50 505 ILE A C 1
ATOM 4062 O O . ILE A 1 505 ? -22.984 2.967 19.413 1.00 93.50 505 ILE A O 1
ATOM 4066 N N . LYS A 1 506 ? -22.489 5.038 18.686 1.00 93.00 506 LYS A N 1
ATOM 4067 C CA . LYS A 1 506 ? -21.490 5.322 19.733 1.00 93.00 506 LYS A CA 1
ATOM 4068 C C . LYS A 1 506 ? -22.044 5.140 21.146 1.00 93.00 506 LYS A C 1
ATOM 4070 O O . LYS A 1 506 ? -21.360 4.594 21.999 1.00 93.00 506 LYS A O 1
ATOM 4075 N N . LYS A 1 507 ? -23.310 5.501 21.391 1.00 92.56 507 LYS A N 1
ATOM 4076 C CA . LYS A 1 507 ? -23.970 5.304 22.700 1.00 92.56 507 LYS A CA 1
ATOM 4077 C C . LYS A 1 507 ? -24.111 3.835 23.114 1.00 92.56 507 LYS A C 1
ATOM 4079 O O . LYS A 1 507 ? -24.370 3.567 24.283 1.00 92.56 507 LYS A O 1
ATOM 4084 N N . LYS A 1 508 ? -24.019 2.903 22.163 1.00 91.12 508 LYS A N 1
ATOM 4085 C CA . LYS A 1 508 ? -24.124 1.453 22.390 1.00 91.12 508 LYS A CA 1
ATOM 4086 C C . LYS A 1 508 ? -22.758 0.770 22.479 1.00 91.12 508 LYS A C 1
ATOM 4088 O O . LYS A 1 508 ? -22.725 -0.438 22.739 1.00 91.12 508 LYS A O 1
ATOM 4093 N N . LEU A 1 509 ? -21.670 1.496 22.208 1.00 92.19 509 LEU A N 1
ATOM 4094 C CA . LEU A 1 509 ? -20.321 0.954 22.290 1.00 92.19 509 LEU A CA 1
ATOM 4095 C C . LEU A 1 509 ? -19.881 0.846 23.757 1.00 92.19 509 LEU A C 1
ATOM 4097 O O . LEU A 1 509 ? -20.263 1.692 24.570 1.00 92.19 509 LEU A O 1
ATOM 4101 N N . PRO A 1 510 ? -19.097 -0.185 24.111 1.00 89.06 510 PRO A N 1
ATOM 4102 C CA . PRO A 1 510 ? -18.512 -0.293 25.440 1.00 89.06 510 PRO A CA 1
ATOM 4103 C C . PRO A 1 510 ? -17.573 0.882 25.734 1.00 89.06 510 PRO A C 1
ATOM 4105 O O . PRO A 1 510 ? -16.730 1.231 24.910 1.00 89.06 510 PRO A O 1
ATOM 4108 N N . ASP A 1 511 ? -17.694 1.463 26.928 1.00 88.38 511 ASP A N 1
ATOM 4109 C CA . ASP A 1 511 ? -16.798 2.518 27.409 1.00 88.38 511 ASP A CA 1
ATOM 4110 C C . ASP A 1 511 ? -15.553 1.884 28.053 1.00 88.38 511 ASP A C 1
ATOM 4112 O O . ASP A 1 511 ? -15.573 1.443 29.208 1.00 88.38 511 ASP A O 1
ATOM 4116 N N . ILE A 1 512 ? -14.479 1.766 27.265 1.00 89.50 512 ILE A N 1
ATOM 4117 C CA . ILE A 1 512 ? -13.225 1.118 27.666 1.00 89.50 512 ILE A CA 1
ATOM 4118 C C . ILE A 1 512 ? -12.066 2.095 27.499 1.00 89.50 512 ILE A C 1
ATOM 4120 O O . ILE A 1 512 ? -11.798 2.619 26.421 1.00 89.50 512 ILE A O 1
ATOM 4124 N N . SER A 1 513 ? -11.298 2.283 28.570 1.00 90.88 513 SER A N 1
ATOM 4125 C CA . SER A 1 513 ? -10.052 3.039 28.534 1.00 90.88 513 SER A CA 1
ATOM 4126 C C . SER A 1 513 ? -8.905 2.166 28.031 1.00 90.88 513 SER A C 1
ATOM 4128 O O . SER A 1 513 ? -8.597 1.118 28.610 1.00 90.88 513 SER A O 1
ATOM 4130 N N . ILE A 1 514 ? -8.229 2.631 26.980 1.00 91.56 514 ILE A N 1
ATOM 4131 C CA . ILE A 1 514 ? -7.143 1.909 26.313 1.00 91.56 514 ILE A CA 1
ATOM 4132 C C . ILE A 1 514 ? -5.851 2.714 26.442 1.00 91.56 514 ILE A C 1
ATOM 4134 O O . ILE A 1 514 ? -5.791 3.883 26.071 1.00 91.56 514 ILE A O 1
ATOM 4138 N N . MET A 1 515 ? -4.779 2.079 26.914 1.00 92.38 515 MET A N 1
ATOM 4139 C CA . MET A 1 515 ? -3.443 2.673 26.928 1.00 92.38 515 MET A CA 1
ATOM 4140 C C . MET A 1 515 ? -2.435 1.778 26.215 1.00 92.38 515 MET A C 1
ATOM 4142 O O . MET A 1 515 ? -2.382 0.565 26.428 1.00 92.38 515 MET A O 1
ATOM 4146 N N . LYS A 1 516 ? -1.594 2.387 25.377 1.00 93.25 516 LYS A N 1
ATOM 4147 C CA . LYS A 1 516 ? -0.574 1.686 24.591 1.00 93.25 516 LYS A CA 1
ATOM 4148 C C . LYS A 1 516 ? 0.818 2.192 24.954 1.00 93.25 516 LYS A C 1
ATOM 4150 O O . LYS A 1 516 ? 1.025 3.388 25.139 1.00 93.25 516 LYS A O 1
ATOM 4155 N N . LYS A 1 517 ? 1.797 1.288 25.032 1.00 94.38 517 LYS A N 1
ATOM 4156 C CA . LYS A 1 517 ? 3.212 1.644 25.242 1.00 94.38 517 LYS A CA 1
ATOM 4157 C C . LYS A 1 517 ? 4.132 0.704 24.482 1.00 94.38 517 LYS A C 1
ATOM 4159 O O . LYS A 1 517 ? 3.863 -0.487 24.374 1.00 94.38 517 LYS A O 1
ATOM 4164 N N . SER A 1 518 ? 5.235 1.234 23.964 1.00 94.56 518 SER A N 1
ATOM 4165 C CA . SER A 1 518 ? 6.317 0.430 23.390 1.00 94.56 518 SER A CA 1
ATOM 4166 C C . SER A 1 518 ? 7.544 0.499 24.290 1.00 94.56 518 SER A C 1
ATOM 4168 O O . SER A 1 518 ? 7.922 1.586 24.719 1.00 94.56 518 SER A O 1
ATOM 4170 N N . ILE A 1 519 ? 8.164 -0.647 24.550 1.00 94.25 519 ILE A N 1
ATOM 4171 C CA . ILE A 1 519 ? 9.363 -0.784 25.380 1.00 94.25 519 ILE A CA 1
ATOM 4172 C C . ILE A 1 519 ? 10.488 -1.337 24.517 1.00 94.25 519 ILE A C 1
ATOM 4174 O O . ILE A 1 519 ? 10.305 -2.352 23.847 1.00 94.25 519 ILE A O 1
ATOM 4178 N N . GLU A 1 520 ? 11.629 -0.654 24.515 1.00 93.94 520 GLU A N 1
ATOM 4179 C CA . GLU A 1 520 ? 12.849 -1.129 23.860 1.00 93.94 520 GLU A CA 1
ATOM 4180 C C . GLU A 1 520 ? 13.466 -2.281 24.645 1.00 93.94 520 GLU A C 1
ATOM 4182 O O . GLU A 1 520 ? 13.516 -2.257 25.873 1.00 93.94 520 GLU A O 1
ATOM 4187 N N . VAL A 1 521 ? 13.884 -3.310 23.915 1.00 91.25 521 VAL A N 1
ATOM 4188 C CA . VAL A 1 521 ? 14.481 -4.533 24.454 1.00 91.25 521 VAL A CA 1
ATOM 4189 C C . VAL A 1 521 ? 15.611 -4.967 23.531 1.00 91.25 521 VAL A C 1
ATOM 4191 O O . VAL A 1 521 ? 15.493 -4.807 22.318 1.00 91.25 521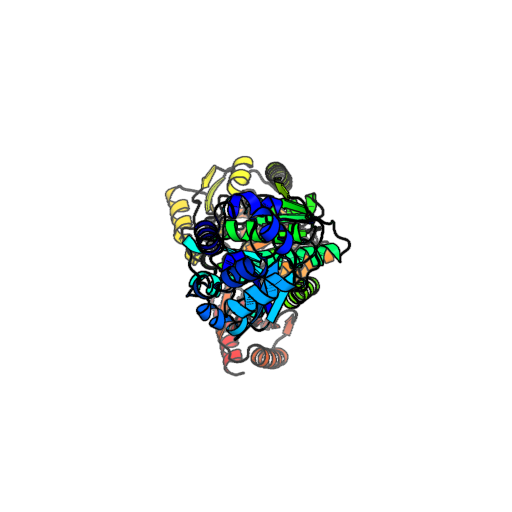 VAL A O 1
ATOM 4194 N N . ASP A 1 522 ? 16.675 -5.544 24.080 1.00 87.44 522 ASP A N 1
ATOM 4195 C CA . ASP A 1 522 ? 17.829 -5.967 23.276 1.00 87.44 522 ASP A CA 1
ATOM 4196 C C . ASP A 1 522 ? 17.458 -7.115 22.324 1.00 87.44 522 ASP A C 1
ATOM 4198 O O . ASP A 1 522 ? 17.611 -7.014 21.107 1.00 87.44 522 ASP A O 1
ATOM 4202 N N . ASP A 1 523 ? 16.891 -8.193 22.875 1.00 90.25 523 ASP A N 1
ATOM 4203 C CA . ASP A 1 523 ? 16.377 -9.336 22.120 1.00 90.25 523 ASP A CA 1
ATOM 4204 C C . ASP A 1 523 ? 14.881 -9.506 22.383 1.00 90.25 523 ASP A C 1
ATOM 4206 O O . ASP A 1 523 ? 14.444 -10.080 23.384 1.00 90.25 523 ASP A O 1
ATOM 4210 N N . LYS A 1 524 ? 14.079 -9.038 21.424 1.00 90.25 524 LYS A N 1
ATOM 4211 C CA . LYS A 1 524 ? 12.619 -9.105 21.509 1.00 90.25 524 LYS A CA 1
ATOM 4212 C C . LYS A 1 524 ? 12.070 -10.528 21.608 1.00 90.25 524 LYS A C 1
ATOM 4214 O O . LYS A 1 524 ? 10.999 -10.688 22.186 1.00 90.25 524 LYS A O 1
ATOM 4219 N N . TYR A 1 525 ? 12.745 -11.536 21.055 1.00 90.31 525 TYR A N 1
ATOM 4220 C CA . TYR A 1 525 ? 12.260 -12.917 21.090 1.00 90.31 525 TYR A CA 1
ATOM 4221 C C . TYR A 1 525 ? 12.527 -13.534 22.459 1.00 90.31 525 TYR A C 1
ATOM 4223 O O . TYR A 1 525 ? 11.606 -14.052 23.090 1.00 90.31 525 TYR A O 1
ATOM 4231 N N . SER A 1 526 ? 13.755 -13.390 22.963 1.00 92.19 526 SER A N 1
ATOM 4232 C CA . SER A 1 526 ? 14.123 -13.854 24.304 1.00 92.19 526 SER A CA 1
ATOM 4233 C C . SER A 1 526 ? 13.288 -13.170 25.393 1.00 92.19 526 SER A C 1
ATOM 4235 O O . SER A 1 526 ? 12.718 -13.847 26.254 1.00 92.19 526 SER A O 1
ATOM 4237 N N . SER A 1 527 ? 13.124 -11.843 25.326 1.00 93.56 527 SER A N 1
ATOM 4238 C CA . SER A 1 527 ? 12.270 -11.101 26.263 1.00 93.56 527 SER A CA 1
ATOM 4239 C C . SER A 1 527 ? 10.810 -11.559 26.194 1.00 93.56 527 SER A C 1
ATOM 4241 O O . SER A 1 527 ? 10.187 -11.768 27.235 1.00 93.56 527 SER A O 1
ATOM 4243 N N . MET A 1 528 ? 10.259 -11.784 24.994 1.00 95.31 528 MET A N 1
ATOM 4244 C CA . MET A 1 528 ? 8.877 -12.254 24.844 1.00 95.31 528 MET A CA 1
ATOM 4245 C C . MET A 1 528 ? 8.671 -13.645 25.461 1.00 95.31 528 MET A C 1
ATOM 4247 O O . MET A 1 528 ? 7.669 -13.862 26.140 1.00 95.31 528 MET A O 1
ATOM 4251 N N . GLU A 1 529 ? 9.620 -14.571 25.303 1.00 95.06 529 GLU A N 1
ATOM 4252 C CA . GLU A 1 529 ? 9.539 -15.904 25.918 1.00 95.06 529 GLU A CA 1
ATOM 4253 C C . GLU A 1 529 ? 9.547 -15.845 27.453 1.00 95.06 529 GLU A C 1
ATOM 4255 O O . GLU A 1 529 ? 8.751 -16.520 28.119 1.00 95.06 529 GLU A O 1
ATOM 4260 N N . LYS A 1 530 ? 10.383 -14.983 28.043 1.00 94.75 530 LYS A N 1
ATOM 4261 C CA . LYS A 1 530 ? 10.390 -14.766 29.499 1.00 94.75 530 LYS A CA 1
ATOM 4262 C C . LYS A 1 530 ? 9.073 -14.165 29.991 1.00 94.75 530 LYS A C 1
ATOM 4264 O O . LYS A 1 530 ? 8.513 -14.653 30.975 1.00 94.75 530 LYS A O 1
ATOM 4269 N N . VAL A 1 531 ? 8.546 -13.163 29.284 1.00 95.75 531 VAL A N 1
ATOM 4270 C CA . VAL A 1 531 ? 7.242 -12.554 29.587 1.00 95.75 531 VAL A CA 1
ATOM 4271 C C . VAL A 1 531 ? 6.135 -13.603 29.528 1.00 95.75 531 VAL A C 1
ATOM 4273 O O . VAL A 1 531 ? 5.377 -13.734 30.489 1.00 95.75 531 VAL A O 1
ATOM 4276 N N . LYS A 1 532 ? 6.072 -14.410 28.459 1.00 96.12 532 LYS A N 1
ATOM 4277 C CA . LYS A 1 532 ? 5.092 -15.500 28.325 1.00 96.12 532 LYS A CA 1
ATOM 4278 C C . LYS A 1 532 ? 5.135 -16.443 29.522 1.00 96.12 532 LYS A C 1
ATOM 4280 O O . LYS A 1 532 ? 4.094 -16.759 30.098 1.00 96.12 532 LYS A O 1
ATOM 4285 N N . LYS A 1 533 ? 6.335 -16.862 29.934 1.00 95.31 533 LYS A N 1
ATOM 4286 C CA . LYS A 1 533 ? 6.528 -17.761 31.078 1.00 95.31 533 LYS A CA 1
ATOM 4287 C C . LYS A 1 533 ? 6.027 -17.159 32.391 1.00 95.31 533 LYS A C 1
ATOM 4289 O O . LYS A 1 533 ? 5.432 -17.880 33.187 1.00 95.31 533 LYS A O 1
ATOM 4294 N N . GLU A 1 534 ? 6.263 -15.873 32.638 1.00 94.81 534 GLU A N 1
ATOM 4295 C CA . GLU A 1 534 ? 5.807 -15.215 33.868 1.00 94.81 534 GLU A CA 1
ATOM 4296 C C . GLU A 1 534 ? 4.300 -14.944 33.880 1.00 94.81 534 GLU A C 1
ATOM 4298 O O . GLU A 1 534 ? 3.651 -15.178 34.901 1.00 94.81 534 GLU A O 1
ATOM 4303 N N . VAL A 1 535 ? 3.726 -14.513 32.753 1.00 95.12 535 VAL A N 1
ATOM 4304 C CA . VAL A 1 535 ? 2.281 -14.263 32.626 1.00 95.12 535 VAL A CA 1
ATOM 4305 C C . VAL A 1 535 ? 1.487 -15.555 32.838 1.00 95.12 535 VAL A C 1
ATOM 4307 O O . VAL A 1 535 ? 0.550 -15.567 33.636 1.00 95.12 535 VAL A O 1
ATOM 4310 N N . LYS A 1 536 ? 1.907 -16.669 32.220 1.00 95.31 536 LYS A N 1
ATOM 4311 C CA . LYS A 1 536 ? 1.242 -17.984 32.342 1.00 95.31 536 LYS A CA 1
ATOM 4312 C C . LYS A 1 536 ? 1.175 -18.531 33.766 1.00 95.31 536 LYS A C 1
ATOM 4314 O O . LYS A 1 536 ? 0.314 -19.350 34.063 1.00 95.31 536 LYS A O 1
ATOM 4319 N N . LYS A 1 537 ? 2.077 -18.100 34.653 1.00 94.38 537 LYS A N 1
ATOM 4320 C CA . LYS A 1 537 ? 2.061 -18.506 36.067 1.00 94.38 537 LYS A CA 1
ATOM 4321 C C . LYS A 1 537 ? 1.010 -17.764 36.891 1.00 94.38 537 LYS A C 1
ATOM 4323 O O . LYS A 1 537 ? 0.694 -18.215 37.987 1.00 94.38 537 LYS A O 1
ATOM 4328 N N . ARG A 1 538 ? 0.558 -16.594 36.430 1.00 91.88 538 ARG A N 1
ATOM 4329 C CA . ARG A 1 538 ? -0.168 -15.616 37.259 1.00 91.88 538 ARG A CA 1
ATOM 4330 C C . ARG A 1 538 ? -1.552 -15.266 36.727 1.00 91.88 538 ARG A C 1
ATOM 4332 O O . ARG A 1 538 ? -2.389 -14.847 37.516 1.00 91.88 538 ARG A O 1
ATOM 4339 N N . PHE A 1 539 ? -1.782 -15.403 35.423 1.00 94.81 539 PHE A N 1
ATOM 4340 C CA . PHE A 1 539 ? -2.971 -14.871 34.763 1.00 94.81 539 PHE A CA 1
ATOM 4341 C C . PHE A 1 539 ? -3.638 -15.894 33.849 1.00 94.81 539 PHE A C 1
ATOM 4343 O O . PHE A 1 539 ? -2.994 -16.807 33.326 1.00 94.81 539 PHE A O 1
ATOM 4350 N N . LYS A 1 540 ? -4.941 -15.702 33.622 1.00 93.75 540 LYS A N 1
ATOM 4351 C CA . LYS A 1 540 ? -5.705 -16.461 32.632 1.00 93.75 540 LYS A CA 1
ATOM 4352 C C . LYS A 1 540 ? -5.313 -15.984 31.236 1.00 93.75 540 LYS A C 1
ATOM 4354 O O . LYS A 1 540 ? -5.450 -14.804 30.919 1.00 93.75 540 LYS A O 1
ATOM 4359 N N . ILE A 1 541 ? -4.839 -16.902 30.401 1.00 96.44 541 ILE A N 1
ATOM 4360 C CA . ILE A 1 541 ? -4.462 -16.595 29.021 1.00 96.44 541 ILE A CA 1
ATOM 4361 C C . ILE A 1 541 ? -5.714 -16.563 28.148 1.00 96.44 541 ILE A C 1
ATOM 4363 O O . ILE A 1 541 ? -6.518 -17.490 28.189 1.00 96.44 541 ILE A O 1
ATOM 4367 N N . ILE A 1 542 ? -5.859 -15.488 27.376 1.00 93.81 542 ILE A N 1
ATOM 4368 C CA . ILE A 1 542 ? -6.894 -15.329 26.350 1.00 93.81 542 ILE A CA 1
ATOM 4369 C C . ILE A 1 542 ? -6.372 -15.890 25.024 1.00 93.81 542 ILE A C 1
ATOM 4371 O O . ILE A 1 542 ? -7.058 -16.662 24.367 1.00 93.81 542 ILE A O 1
ATOM 4375 N N . SER A 1 543 ? -5.149 -15.519 24.627 1.00 95.12 543 SER A N 1
ATOM 4376 C CA . SER A 1 543 ? -4.567 -15.939 23.349 1.00 95.12 543 SER A CA 1
ATOM 4377 C C . SER A 1 543 ? -3.041 -15.851 23.346 1.00 95.12 543 SER A C 1
ATOM 4379 O O . SER A 1 543 ? -2.445 -15.039 24.055 1.00 95.12 543 SER A O 1
ATOM 4381 N N . GLU A 1 544 ? -2.414 -16.669 22.503 1.00 95.56 544 GLU A N 1
ATOM 4382 C CA . GLU A 1 544 ? -0.975 -16.644 22.208 1.00 95.56 544 GLU A CA 1
ATOM 4383 C C . GLU A 1 544 ? -0.677 -16.548 20.701 1.00 95.56 544 GLU A C 1
ATOM 4385 O O . GLU A 1 544 ? 0.448 -16.822 20.283 1.00 95.56 544 GLU A O 1
ATOM 4390 N N . ILE A 1 545 ? -1.676 -16.183 19.885 1.00 93.88 545 ILE A N 1
ATOM 4391 C CA . ILE A 1 545 ? -1.564 -16.137 18.415 1.00 93.88 545 ILE A CA 1
ATOM 4392 C C . ILE A 1 545 ? -0.440 -15.187 17.967 1.00 93.88 545 ILE A C 1
ATOM 4394 O O . ILE A 1 545 ? 0.362 -15.543 17.108 1.00 93.88 545 ILE A O 1
ATOM 4398 N N . ASP A 1 546 ? -0.355 -13.999 18.571 1.00 91.94 546 ASP A N 1
ATOM 4399 C CA . ASP A 1 546 ? 0.718 -13.026 18.339 1.00 91.94 546 ASP A CA 1
ATOM 4400 C C . ASP A 1 546 ? 1.068 -12.322 19.659 1.00 91.94 546 ASP A C 1
ATOM 4402 O O . ASP A 1 546 ? 0.367 -11.421 20.122 1.00 91.94 546 ASP A O 1
ATOM 4406 N N . GLY A 1 547 ? 2.135 -12.791 20.313 1.00 94.75 547 GLY A N 1
ATOM 4407 C CA . GLY A 1 547 ? 2.494 -12.379 21.670 1.00 94.75 547 GLY A CA 1
ATOM 4408 C C . GLY A 1 547 ? 1.733 -13.163 22.742 1.00 94.75 547 GLY A C 1
ATOM 4409 O O . GLY A 1 547 ? 1.659 -14.390 22.680 1.00 94.75 547 GLY A O 1
ATOM 4410 N N . ILE A 1 548 ? 1.232 -12.471 23.766 1.00 97.06 548 ILE A N 1
ATOM 4411 C CA . ILE A 1 548 ? 0.391 -13.042 24.822 1.00 97.06 548 ILE A CA 1
ATOM 4412 C C . ILE A 1 548 ? -0.687 -12.046 25.253 1.00 97.06 548 ILE A C 1
ATOM 4414 O O . ILE A 1 548 ? -0.380 -10.960 25.752 1.00 97.06 548 ILE A O 1
ATOM 4418 N N . LYS A 1 549 ? -1.951 -12.427 25.053 1.00 97.00 549 LYS A N 1
ATOM 4419 C CA . LYS A 1 549 ? -3.134 -11.713 25.542 1.00 97.00 549 LYS A CA 1
ATOM 4420 C C . LYS A 1 549 ? -3.651 -12.423 26.783 1.00 97.00 549 LYS A C 1
ATOM 4422 O O . LYS A 1 549 ? -3.834 -13.642 26.763 1.00 97.00 549 LYS A O 1
ATOM 4427 N N . PHE A 1 550 ? -3.871 -11.696 27.867 1.00 95.69 550 PHE A N 1
ATOM 4428 C CA . PHE A 1 550 ? -4.283 -12.270 29.144 1.00 95.69 550 PHE A CA 1
ATOM 4429 C C . PHE A 1 550 ? -5.245 -11.358 29.899 1.00 95.69 550 PHE A C 1
ATOM 4431 O O . PHE A 1 550 ? -5.265 -10.141 29.712 1.00 95.69 550 PHE A O 1
ATOM 4438 N N . GLN A 1 551 ? -6.038 -11.981 30.764 1.00 93.81 551 GLN A N 1
ATOM 4439 C CA . GLN A 1 551 ? -7.007 -11.319 31.620 1.00 93.81 551 GLN A CA 1
ATOM 4440 C C . GLN A 1 551 ? -6.460 -11.202 33.046 1.00 93.81 551 GLN A C 1
ATOM 4442 O O . GLN A 1 551 ? -5.921 -12.159 33.612 1.00 93.81 551 GLN A O 1
ATOM 4447 N N . THR A 1 552 ? -6.623 -10.018 33.621 1.00 89.31 552 THR A N 1
ATOM 4448 C CA . THR A 1 552 ? -6.498 -9.736 35.057 1.00 89.31 552 THR A CA 1
ATOM 4449 C C . THR A 1 552 ? -7.894 -9.492 35.642 1.00 89.31 552 THR A C 1
ATOM 4451 O O . THR A 1 552 ? -8.869 -9.524 34.899 1.00 89.31 552 THR A O 1
ATOM 4454 N N . ASP A 1 553 ? -8.012 -9.204 36.940 1.00 84.06 553 ASP A N 1
ATOM 4455 C CA . ASP A 1 553 ? -9.321 -9.063 37.602 1.00 84.06 553 ASP A CA 1
ATOM 4456 C C . ASP A 1 553 ? -10.263 -8.044 36.930 1.00 84.06 553 ASP A C 1
ATOM 4458 O O . ASP A 1 553 ? -11.450 -8.312 36.811 1.00 84.06 553 ASP A O 1
ATOM 4462 N N . ASN A 1 554 ? -9.741 -6.898 36.467 1.00 85.38 554 ASN A N 1
ATOM 4463 C CA . ASN A 1 554 ? -10.542 -5.805 35.880 1.00 85.38 554 ASN A CA 1
ATOM 4464 C C . ASN A 1 554 ? -9.922 -5.220 34.595 1.00 85.38 554 ASN A C 1
ATOM 4466 O O . ASN A 1 554 ? -10.169 -4.061 34.239 1.00 85.38 554 ASN A O 1
ATOM 4470 N N . SER A 1 555 ? -9.008 -5.953 33.958 1.00 93.44 555 SER A N 1
ATOM 4471 C CA . SER A 1 555 ? -8.267 -5.446 32.798 1.00 93.44 555 SER A CA 1
ATOM 4472 C C . SER A 1 555 ? -7.817 -6.569 31.877 1.00 93.44 555 SER A C 1
ATOM 4474 O O . SER A 1 555 ? -7.448 -7.648 32.355 1.00 93.44 555 SER A O 1
ATOM 4476 N N . ARG A 1 556 ? -7.758 -6.285 30.577 1.00 95.06 556 ARG A N 1
ATOM 4477 C CA . ARG A 1 556 ? -7.134 -7.145 29.566 1.00 95.06 556 ARG A CA 1
ATOM 4478 C C . ARG A 1 556 ? -5.808 -6.521 29.133 1.00 95.06 556 ARG A C 1
ATOM 4480 O O . ARG A 1 556 ? -5.661 -5.300 29.093 1.00 95.06 556 ARG A O 1
ATOM 4487 N N . VAL A 1 557 ? -4.810 -7.359 28.871 1.00 96.75 557 VAL A N 1
ATOM 4488 C CA . VAL A 1 557 ? -3.488 -6.906 28.425 1.00 96.75 557 VAL A CA 1
ATOM 4489 C C . VAL A 1 557 ? -3.007 -7.774 27.280 1.00 96.75 557 VAL A C 1
ATOM 4491 O O . VAL A 1 557 ? -3.036 -8.999 27.376 1.00 96.75 557 VAL A O 1
ATOM 4494 N N . LEU A 1 558 ? -2.493 -7.137 26.234 1.00 96.94 558 LEU A N 1
ATOM 4495 C CA . LEU A 1 558 ? -1.716 -7.776 25.181 1.00 96.94 558 LEU A CA 1
ATOM 4496 C C . LEU A 1 558 ? -0.269 -7.290 25.240 1.00 96.94 558 LEU A C 1
ATOM 4498 O O . LEU A 1 558 ? -0.016 -6.087 25.171 1.00 96.94 558 LEU A O 1
ATOM 4502 N N . ILE A 1 559 ? 0.681 -8.224 25.306 1.00 96.88 559 ILE A N 1
ATOM 4503 C CA . ILE A 1 559 ? 2.109 -7.951 25.106 1.00 96.88 559 ILE A CA 1
ATOM 4504 C C . ILE A 1 559 ? 2.581 -8.716 23.874 1.00 96.88 559 ILE A C 1
ATOM 4506 O O . ILE A 1 559 ? 2.474 -9.941 23.840 1.00 96.88 559 ILE A O 1
ATOM 4510 N N . ARG A 1 560 ? 3.132 -8.017 22.878 1.00 95.44 560 ARG A N 1
ATOM 4511 C CA . ARG A 1 560 ? 3.631 -8.632 21.635 1.00 95.44 560 ARG A CA 1
ATOM 4512 C C . ARG A 1 560 ? 4.942 -8.033 21.154 1.00 95.44 560 ARG A C 1
ATOM 4514 O O . ARG A 1 560 ? 5.248 -6.874 21.432 1.00 95.44 560 ARG A O 1
ATOM 4521 N N . SER A 1 561 ? 5.699 -8.795 20.376 1.00 92.50 561 SER A N 1
ATOM 4522 C CA . SER A 1 561 ? 6.901 -8.290 19.713 1.00 92.50 561 SER A CA 1
ATOM 4523 C C . SER A 1 561 ? 6.536 -7.382 18.534 1.00 92.50 561 SER A C 1
ATOM 4525 O O . SER A 1 561 ? 5.613 -7.650 17.769 1.00 92.50 561 SER A O 1
ATOM 4527 N N . SER A 1 562 ? 7.279 -6.292 18.352 1.00 86.81 562 SER A N 1
ATOM 4528 C CA . SER A 1 562 ? 7.165 -5.447 17.162 1.00 86.81 562 SER A CA 1
ATOM 4529 C C . SER A 1 562 ? 7.713 -6.186 15.937 1.00 86.81 562 SER A C 1
ATOM 4531 O O . SER A 1 562 ? 8.794 -6.777 15.993 1.00 86.81 562 SER A O 1
ATOM 4533 N N . GLY A 1 563 ? 7.000 -6.131 14.808 1.00 75.25 563 GLY A N 1
ATOM 4534 C CA . GLY A 1 563 ? 7.440 -6.772 13.563 1.00 75.25 563 GLY A CA 1
ATOM 4535 C C . GLY A 1 563 ? 8.731 -6.163 13.003 1.00 75.25 563 GLY A C 1
ATOM 4536 O O . GLY A 1 563 ? 9.638 -6.891 12.608 1.00 75.25 563 GLY A O 1
ATOM 4537 N N . SER A 1 564 ? 8.853 -4.834 13.053 1.00 68.00 564 SER A N 1
ATOM 4538 C CA . SER A 1 564 ? 9.909 -4.063 12.381 1.00 68.00 564 SER A CA 1
ATOM 4539 C C . SER A 1 564 ? 10.989 -3.485 13.304 1.00 68.00 564 SER A C 1
ATOM 4541 O O . SER A 1 564 ? 11.968 -2.934 12.812 1.00 68.00 564 SER A O 1
ATOM 4543 N N . SER A 1 565 ? 10.842 -3.591 14.631 1.00 79.56 565 SER A N 1
ATOM 4544 C CA . SER A 1 565 ? 11.779 -2.994 15.598 1.00 79.56 565 SER A CA 1
ATOM 4545 C C . SER A 1 565 ? 12.060 -3.895 16.805 1.00 79.56 565 SER A C 1
ATOM 4547 O O . SER A 1 565 ? 11.317 -4.841 17.073 1.00 79.56 565 SER A O 1
ATOM 4549 N N . HIS A 1 566 ? 13.136 -3.601 17.541 1.00 88.06 566 HIS A N 1
ATOM 4550 C CA . HIS A 1 566 ? 13.540 -4.278 18.784 1.00 88.06 566 HIS A CA 1
ATOM 4551 C C . HIS A 1 566 ? 12.719 -3.755 19.976 1.00 88.06 566 HIS A C 1
ATOM 4553 O O . HIS A 1 566 ? 13.230 -3.146 20.910 1.00 88.06 566 HIS A O 1
ATOM 4559 N N . LYS A 1 567 ? 11.391 -3.893 19.877 1.00 93.38 567 LYS A N 1
ATOM 4560 C CA . LYS A 1 567 ? 10.435 -3.382 20.866 1.00 93.38 567 LYS A CA 1
ATOM 4561 C C . LYS A 1 567 ? 9.397 -4.439 21.220 1.00 93.38 567 LYS A C 1
ATOM 4563 O O . LYS A 1 567 ? 8.944 -5.164 20.331 1.00 93.38 567 LYS A O 1
ATOM 4568 N N . LEU A 1 568 ? 8.969 -4.471 22.479 1.00 95.19 568 LEU A N 1
ATOM 4569 C CA . LEU A 1 568 ? 7.713 -5.097 22.893 1.00 95.19 568 LEU A CA 1
ATOM 4570 C C . LEU A 1 568 ? 6.631 -4.023 23.013 1.00 95.19 568 LEU A C 1
ATOM 4572 O O . LEU A 1 568 ? 6.873 -2.937 23.537 1.00 95.19 568 LEU A O 1
ATOM 4576 N N . ARG A 1 569 ? 5.438 -4.312 22.502 1.00 95.50 569 ARG A N 1
ATOM 4577 C CA . ARG A 1 569 ? 4.270 -3.430 22.549 1.00 95.50 569 ARG A CA 1
ATOM 4578 C C . ARG A 1 569 ? 3.294 -3.956 23.586 1.00 95.50 569 ARG A C 1
ATOM 4580 O O . ARG A 1 569 ? 2.987 -5.144 23.571 1.00 95.50 569 ARG A O 1
ATOM 4587 N N . ILE A 1 570 ? 2.814 -3.065 24.442 1.00 96.06 570 ILE A N 1
ATOM 4588 C CA . ILE A 1 570 ? 1.782 -3.318 25.442 1.00 96.06 570 ILE A CA 1
ATOM 4589 C C . ILE A 1 570 ? 0.518 -2.579 25.009 1.00 96.06 570 ILE A C 1
ATOM 4591 O O . ILE A 1 570 ? 0.587 -1.381 24.730 1.00 96.06 570 ILE A O 1
ATOM 4595 N N . THR A 1 571 ? -0.611 -3.279 24.998 1.00 95.50 571 THR A N 1
ATOM 4596 C CA . THR A 1 571 ? -1.956 -2.689 24.978 1.00 95.50 571 THR A CA 1
ATOM 4597 C C . THR A 1 571 ? -2.648 -3.092 26.271 1.00 95.50 571 THR A C 1
ATOM 4599 O O . THR A 1 571 ? -2.683 -4.276 26.598 1.00 95.50 571 THR A O 1
ATOM 4602 N N . ALA A 1 572 ? -3.110 -2.107 27.032 1.00 95.25 572 ALA A N 1
ATOM 4603 C CA . ALA A 1 572 ? -3.753 -2.261 28.327 1.00 95.25 572 ALA A CA 1
ATOM 4604 C C . ALA A 1 572 ? -5.170 -1.690 28.255 1.00 95.25 572 ALA A C 1
ATOM 4606 O O . ALA A 1 572 ? -5.341 -0.534 27.879 1.00 95.25 572 ALA A O 1
ATOM 4607 N N . GLU A 1 573 ? -6.154 -2.494 28.636 1.00 94.44 573 GLU A N 1
ATOM 4608 C CA . GLU A 1 573 ? -7.581 -2.185 28.530 1.00 94.44 573 GLU A CA 1
ATOM 4609 C C . GLU A 1 573 ? -8.233 -2.303 29.907 1.00 94.44 573 GLU A C 1
ATOM 4611 O O . GLU A 1 573 ? -7.971 -3.264 30.636 1.00 94.44 573 GLU A O 1
ATOM 4616 N N . SER A 1 574 ? -9.075 -1.344 30.286 1.00 94.06 574 SER A N 1
ATOM 4617 C CA . SER A 1 574 ? -9.877 -1.414 31.511 1.00 94.06 574 SER A CA 1
ATOM 4618 C C . SER A 1 574 ? -11.082 -0.482 31.428 1.00 94.06 574 SER A C 1
ATOM 4620 O O . SER A 1 574 ? -11.022 0.542 30.761 1.00 94.06 574 SER A O 1
ATOM 4622 N N . ASN A 1 575 ? -12.125 -0.757 32.209 1.00 90.81 575 ASN A N 1
ATOM 4623 C CA . ASN A 1 575 ? -13.325 0.089 32.312 1.00 90.81 575 ASN A CA 1
ATOM 4624 C C . ASN A 1 575 ? -13.059 1.465 32.959 1.00 90.81 575 ASN A C 1
ATOM 4626 O O . ASN A 1 575 ? -13.981 2.239 33.183 1.00 90.81 575 ASN A O 1
ATOM 4630 N N . THR A 1 576 ? -11.818 1.750 33.366 1.00 92.56 576 THR A N 1
ATOM 4631 C CA . THR A 1 576 ? -11.417 3.054 33.904 1.00 92.56 576 THR A CA 1
ATOM 4632 C C . THR A 1 576 ? -10.005 3.404 33.456 1.00 92.56 576 THR A C 1
ATOM 4634 O O . THR A 1 576 ? -9.123 2.538 33.416 1.00 92.56 576 THR A O 1
ATOM 4637 N N . GLU A 1 577 ? -9.751 4.694 33.247 1.00 92.81 577 GLU A N 1
ATOM 4638 C CA . GLU A 1 577 ? -8.430 5.218 32.882 1.00 92.81 577 GLU A CA 1
ATOM 4639 C C . GLU A 1 577 ? -7.356 4.802 33.899 1.00 92.81 577 GLU A C 1
ATOM 4641 O O . GLU A 1 577 ? -6.296 4.282 33.548 1.00 92.81 577 GLU A O 1
ATOM 4646 N N . LYS A 1 578 ? -7.673 4.920 35.194 1.00 94.12 578 LYS A N 1
ATOM 4647 C CA . LYS A 1 578 ? -6.783 4.517 36.291 1.00 94.12 578 LYS A CA 1
ATOM 4648 C C . LYS A 1 578 ? -6.497 3.011 36.291 1.00 94.12 578 LYS A C 1
ATOM 4650 O O . LYS A 1 578 ? -5.404 2.590 36.675 1.00 94.12 578 LYS A O 1
ATOM 4655 N N . GLY A 1 579 ? -7.468 2.184 35.904 1.00 94.38 579 GLY A N 1
ATOM 4656 C CA . GLY A 1 579 ? -7.288 0.740 35.749 1.00 94.38 579 GLY A CA 1
ATOM 4657 C C . GLY A 1 579 ? -6.284 0.417 34.643 1.00 94.38 579 GLY A C 1
ATOM 4658 O O . GLY A 1 579 ? -5.301 -0.291 34.894 1.00 94.38 579 GLY A O 1
ATOM 4659 N N . ALA A 1 580 ? -6.477 1.021 33.467 1.00 94.38 580 ALA A N 1
ATOM 4660 C CA . ALA A 1 580 ? -5.593 0.869 32.314 1.00 94.38 580 ALA A CA 1
ATOM 4661 C C . ALA A 1 580 ? -4.164 1.354 32.628 1.00 94.38 580 ALA A C 1
ATOM 4663 O O . ALA A 1 580 ? -3.191 0.640 32.374 1.00 94.38 580 ALA A O 1
ATOM 4664 N N . GLU A 1 581 ? -4.021 2.505 33.291 1.00 95.75 581 GLU A N 1
ATOM 4665 C CA . GLU A 1 581 ? -2.717 3.043 33.697 1.00 95.75 581 GLU A CA 1
ATOM 4666 C C . GLU A 1 581 ? -1.984 2.104 34.672 1.00 95.75 581 GLU A C 1
ATOM 4668 O O . GLU A 1 581 ? -0.786 1.825 34.532 1.00 95.75 581 GLU A O 1
ATOM 4673 N N . ASN A 1 582 ? -2.703 1.575 35.666 1.00 94.81 582 ASN A N 1
ATOM 4674 C CA . ASN A 1 582 ? -2.130 0.674 36.663 1.00 94.81 582 ASN A CA 1
ATOM 4675 C C . ASN A 1 582 ? -1.638 -0.634 36.040 1.00 94.81 582 ASN A C 1
ATOM 4677 O O . ASN A 1 582 ? -0.542 -1.101 36.376 1.00 94.81 582 ASN A O 1
ATOM 4681 N N . VAL A 1 583 ? -2.434 -1.246 35.160 1.00 94.69 583 VAL A N 1
ATOM 4682 C CA . VAL A 1 583 ? -2.053 -2.513 34.528 1.00 94.69 583 VAL A CA 1
ATOM 4683 C C . VAL A 1 583 ? -0.934 -2.311 33.501 1.00 94.69 583 VAL A C 1
ATOM 4685 O O . VAL A 1 583 ? -0.029 -3.148 33.421 1.00 94.69 583 VAL A O 1
ATOM 4688 N N . LEU A 1 584 ? -0.900 -1.164 32.812 1.00 96.31 584 LEU A N 1
ATOM 4689 C CA . LEU A 1 584 ? 0.203 -0.778 31.932 1.00 96.31 584 LEU A CA 1
ATOM 4690 C C . LEU A 1 584 ? 1.525 -0.677 32.704 1.00 96.31 584 LEU A C 1
ATOM 4692 O O . LEU A 1 584 ? 2.504 -1.324 32.332 1.00 96.31 584 LEU A O 1
ATOM 4696 N N . LYS A 1 585 ? 1.547 0.058 33.827 1.00 95.56 585 LYS A N 1
ATOM 4697 C CA . LYS A 1 585 ? 2.742 0.202 34.685 1.00 95.56 585 LYS A CA 1
ATOM 4698 C C . LYS A 1 585 ? 3.223 -1.138 35.246 1.00 95.56 585 LYS A C 1
ATOM 4700 O O . LYS A 1 585 ? 4.427 -1.372 35.350 1.00 95.56 585 LYS A O 1
ATOM 4705 N N . LYS A 1 586 ? 2.303 -2.033 35.624 1.00 94.25 586 LYS A N 1
ATOM 4706 C CA . LYS A 1 586 ? 2.652 -3.393 36.079 1.00 94.25 586 LYS A CA 1
ATOM 4707 C C . LYS A 1 586 ? 3.269 -4.223 34.952 1.00 94.25 586 LYS A C 1
ATOM 4709 O O . LYS A 1 586 ? 4.256 -4.915 35.190 1.00 94.25 586 LYS A O 1
ATOM 4714 N N . SER A 1 587 ? 2.713 -4.127 33.748 1.00 94.88 587 SER A N 1
ATOM 4715 C CA . SER A 1 587 ? 3.200 -4.839 32.561 1.00 94.88 587 SER A CA 1
ATOM 4716 C C . SER A 1 587 ? 4.571 -4.329 32.114 1.00 94.88 587 SER A C 1
ATOM 4718 O O . SER A 1 587 ? 5.444 -5.122 31.781 1.00 94.88 587 SER A O 1
ATOM 4720 N N . GLU A 1 588 ? 4.815 -3.021 32.201 1.00 95.06 588 GLU A N 1
ATOM 4721 C CA . GLU A 1 588 ? 6.135 -2.432 31.961 1.00 95.06 588 GLU A CA 1
ATOM 4722 C C . GLU A 1 588 ? 7.189 -2.971 32.930 1.00 95.06 588 GLU A C 1
ATOM 4724 O O . GLU A 1 588 ? 8.240 -3.445 32.499 1.00 95.06 588 GLU A O 1
ATOM 4729 N N . LYS A 1 589 ? 6.886 -2.978 34.234 1.00 93.50 589 LYS A N 1
ATOM 4730 C CA . LYS A 1 589 ? 7.785 -3.555 35.243 1.00 93.50 589 LYS A CA 1
ATOM 4731 C C . LYS A 1 589 ? 8.035 -5.041 35.009 1.00 93.50 589 LYS A C 1
ATOM 4733 O O . LYS A 1 589 ? 9.127 -5.518 35.290 1.00 93.50 589 LYS A O 1
ATOM 4738 N N . LEU A 1 590 ? 7.037 -5.783 34.529 1.00 91.56 590 LEU A N 1
ATOM 4739 C CA . LEU A 1 590 ? 7.210 -7.191 34.185 1.00 91.56 590 LEU A CA 1
ATOM 4740 C C . LEU A 1 590 ? 8.259 -7.356 33.080 1.00 91.56 590 LEU A C 1
ATOM 4742 O O . LEU A 1 590 ? 9.163 -8.162 33.251 1.00 91.56 590 LEU A O 1
ATOM 4746 N N . ILE A 1 591 ? 8.165 -6.565 32.006 1.00 92.25 591 ILE A N 1
ATOM 4747 C CA . ILE A 1 591 ? 9.107 -6.608 30.877 1.00 92.25 591 ILE A CA 1
ATOM 4748 C C . ILE A 1 591 ? 10.516 -6.175 31.301 1.00 92.25 591 ILE A C 1
ATOM 4750 O O . ILE A 1 591 ? 11.490 -6.792 30.893 1.00 92.25 591 ILE A O 1
ATOM 4754 N N . GLN A 1 592 ? 10.644 -5.145 32.139 1.00 88.12 592 GLN A N 1
ATOM 4755 C CA . GLN A 1 592 ? 11.952 -4.658 32.606 1.00 88.12 592 GLN A CA 1
ATOM 4756 C C . GLN A 1 592 ? 12.668 -5.634 33.553 1.00 88.12 592 GLN A C 1
ATOM 4758 O O . GLN A 1 592 ? 13.889 -5.590 33.670 1.00 88.12 592 GLN A O 1
ATOM 4763 N N . ASN A 1 593 ? 11.921 -6.502 34.241 1.00 82.19 593 ASN A N 1
ATOM 4764 C CA . ASN A 1 593 ? 12.470 -7.490 35.175 1.00 82.19 593 ASN A CA 1
ATOM 4765 C C . ASN A 1 593 ? 12.791 -8.847 34.518 1.00 82.19 593 ASN A C 1
ATOM 4767 O O . ASN A 1 593 ? 13.281 -9.747 35.204 1.00 82.19 593 ASN A O 1
ATOM 4771 N N . THR A 1 594 ? 12.474 -9.019 33.232 1.00 73.38 594 THR A N 1
ATOM 4772 C CA . THR A 1 594 ? 12.767 -10.224 32.439 1.00 73.38 594 THR A CA 1
ATOM 4773 C C . THR A 1 594 ? 13.938 -9.985 31.512 1.00 73.38 594 THR A C 1
ATOM 4775 O O . THR A 1 594 ? 14.840 -10.856 31.464 1.00 73.38 594 THR A O 1
#

Radius of gyration: 29.75 Å; chains: 1; bounding box: 76×48×89 Å